Protein AF-0000000080019841 (afdb_homodimer)

Secondary structure (DSSP, 8-state):
--TT-GGGS-HHHHTT-EEEEE-TT-EEE-TTSB--EEEEEEES-EEEEEE-TT--EEEEEEE-TT-EE-GGGGG-SB-SSEEEESSSEEEEEEEHHHHHHHHHH-HHHHHHHHHHHHHHHHHHHHHHHHTT--SHHHHHHHHHHHHHHHHT-SEEEPSS-HHHHHHHTT--HHHHHHHHHHHHHTTSEEEETTEEEE------/--TT-GGGS-HHHHTT-EEEEE-TT-EEE-TTSB--EEEEEEES-EEEEEE-TT--EEEEEEE-TT-EE-GGGGG-SB-SSEEEESSSEEEEEEEHHHHHHHHHH-HHHHHHHHHHHHHHHHHHHHHHHHTT--SHHHHHHHHHHHHHHHHT-SEEE-SS-HHHHHHHTT--HHHHHHHHHHHHHTTSEEEETTEEEE------

Nearest PDB structures (foldseek):
  5e44-assembly1_A-2  TM=6.503E-01  e=3.666E-14  Aliivibrio fischeri
  8qto-assembly1_A-2  TM=6.402E-01  e=2.034E-14  Aliivibrio fischeri
  2xkp-assembly3_F  TM=6.371E-01  e=4.124E-14  Synechococcus elongatus PCC 7942 = FACHB-805
  3h3z-assembly1_A  TM=5.883E-01  e=2.167E-15  Ruegeria pomeroyi DSS-3
  2oz6-assembly1_A-2  TM=5.800E-01  e=2.870E-12  Pseudomonas aeruginosa

pLDDT: mean 83.07, std 13.01, range [23.05, 98.19]

Structure (mmCIF, N/CA/C/O backbone):
data_AF-0000000080019841-model_v1
#
loop_
_entity.id
_entity.type
_entity.pdbx_description
1 polymer 'Crp/Fnr family transcriptional regulator'
#
loop_
_atom_site.group_PDB
_atom_site.id
_atom_site.type_symbol
_atom_site.label_atom_id
_atom_site.label_alt_id
_atom_site.label_comp_id
_atom_site.label_asym_id
_atom_site.label_entity_id
_atom_site.label_seq_id
_atom_site.pdbx_PDB_ins_code
_atom_site.Cartn_x
_atom_site.Cartn_y
_atom_site.Cartn_z
_atom_site.occupancy
_atom_site.B_iso_or_equiv
_atom_site.auth_seq_id
_atom_site.auth_comp_id
_atom_site.auth_asym_id
_atom_site.auth_atom_id
_atom_site.pdbx_PDB_model_num
ATOM 1 N N . MET A 1 1 ? 10.117 -14.523 1.576 1 79.81 1 MET A N 1
ATOM 2 C CA . MET A 1 1 ? 10.883 -14.109 0.402 1 79.81 1 MET A CA 1
ATOM 3 C C . MET A 1 1 ? 11.461 -12.719 0.591 1 79.81 1 MET A C 1
ATOM 5 O O . MET A 1 1 ? 10.758 -11.797 1.014 1 79.81 1 MET A O 1
ATOM 9 N N . ASN A 1 2 ? 12.727 -12.586 0.403 1 78.88 2 ASN A N 1
ATOM 10 C CA . ASN A 1 2 ? 13.43 -11.312 0.508 1 78.88 2 ASN A CA 1
ATOM 11 C C . ASN A 1 2 ? 14.062 -10.914 -0.819 1 78.88 2 ASN A C 1
ATOM 13 O 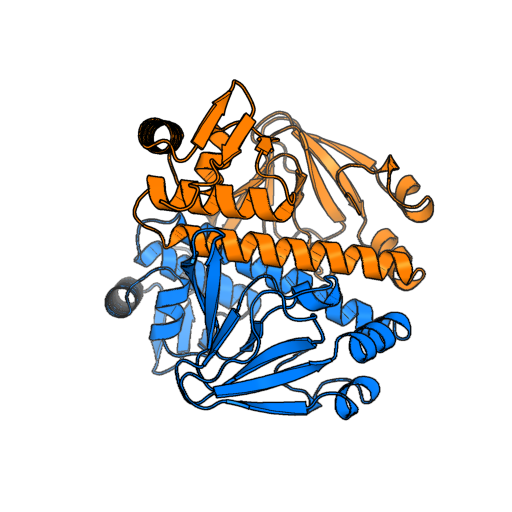O . ASN A 1 2 ? 15.07 -11.492 -1.229 1 78.88 2 ASN A O 1
ATOM 17 N N . LEU A 1 3 ? 13.508 -9.914 -1.416 1 83.44 3 LEU A N 1
ATOM 18 C CA . LEU A 1 3 ? 13.938 -9.523 -2.756 1 83.44 3 LEU A CA 1
ATOM 19 C C . LEU A 1 3 ? 15.258 -8.766 -2.705 1 83.44 3 LEU A C 1
ATOM 21 O O . LEU A 1 3 ? 15.906 -8.562 -3.738 1 83.44 3 LEU A O 1
ATOM 25 N N . GLN A 1 4 ? 15.586 -8.445 -1.5 1 81.25 4 GLN A N 1
ATOM 26 C CA . GLN A 1 4 ? 16.859 -7.754 -1.345 1 81.25 4 GLN A CA 1
ATOM 27 C C . GLN A 1 4 ? 18.016 -8.75 -1.256 1 81.25 4 GLN A C 1
ATOM 29 O O . GLN A 1 4 ? 19.188 -8.352 -1.298 1 81.25 4 GLN A O 1
ATOM 34 N N . SER A 1 5 ? 17.625 -10.016 -1.088 1 82.62 5 SER A N 1
ATOM 35 C CA . SER A 1 5 ? 18.641 -11.055 -0.974 1 82.62 5 SER A CA 1
ATOM 36 C C . SER A 1 5 ? 18.438 -12.133 -2.037 1 82.62 5 SER A C 1
ATOM 38 O O . SER A 1 5 ? 17.938 -13.219 -1.745 1 82.62 5 SER A O 1
ATOM 40 N N . PRO A 1 6 ? 19.062 -11.852 -3.227 1 81.38 6 PRO A N 1
ATOM 41 C CA . PRO A 1 6 ? 18.875 -12.797 -4.332 1 81.38 6 PRO A CA 1
ATOM 42 C C . PRO A 1 6 ? 19.297 -14.211 -3.971 1 81.38 6 PRO A C 1
ATOM 44 O O . PRO A 1 6 ? 18.75 -15.18 -4.5 1 81.38 6 PRO A O 1
ATOM 47 N N . GLU A 1 7 ? 20.266 -14.297 -3.102 1 79.94 7 GLU A N 1
ATOM 48 C CA . GLU A 1 7 ? 20.781 -15.609 -2.707 1 79.94 7 GLU A CA 1
ATOM 49 C C . GLU A 1 7 ? 19.703 -16.422 -1.99 1 79.94 7 GLU A C 1
ATOM 51 O O . GLU A 1 7 ? 19.766 -17.656 -1.958 1 79.94 7 GLU A O 1
ATOM 56 N N . SER A 1 8 ? 18.781 -15.75 -1.451 1 79.44 8 SER A N 1
ATOM 57 C CA . SER A 1 8 ? 17.719 -16.406 -0.702 1 79.44 8 SER A CA 1
ATOM 58 C C . SER A 1 8 ? 16.594 -16.891 -1.626 1 79.44 8 SER A C 1
ATOM 60 O O . SER A 1 8 ? 15.727 -17.656 -1.213 1 79.44 8 SER A O 1
ATOM 62 N N . LEU A 1 9 ? 16.672 -16.453 -2.881 1 82.69 9 LEU A N 1
ATOM 63 C CA . LEU A 1 9 ? 15.617 -16.781 -3.836 1 82.69 9 LEU A CA 1
ATOM 64 C C . LEU A 1 9 ? 15.828 -18.172 -4.414 1 82.69 9 LEU A C 1
ATOM 66 O O . LEU A 1 9 ? 16.938 -18.719 -4.344 1 82.69 9 LEU A O 1
ATOM 70 N N . PRO A 1 10 ? 14.797 -18.766 -4.793 1 82.81 10 PRO A N 1
ATOM 71 C CA . PRO A 1 10 ? 14.969 -20.078 -5.41 1 82.81 10 PRO A CA 1
ATOM 72 C C . PRO A 1 10 ? 15.898 -20.047 -6.621 1 82.81 10 PRO A C 1
ATOM 74 O O . PRO A 1 10 ? 16.031 -19.016 -7.281 1 82.81 10 PRO A O 1
ATOM 77 N N . PRO A 1 11 ? 16.516 -21.203 -6.848 1 81.12 11 PRO A N 1
ATOM 78 C CA . PRO A 1 11 ? 17.484 -21.312 -7.934 1 81.12 11 PRO A CA 1
ATOM 79 C C . PRO A 1 11 ? 16.938 -20.828 -9.273 1 81.12 11 PRO A C 1
ATOM 81 O O . PRO A 1 11 ? 17.656 -20.234 -10.07 1 81.12 11 PRO A O 1
ATOM 84 N N . GLU A 1 12 ? 15.688 -21.016 -9.508 1 80.12 12 GLU A N 1
ATOM 85 C CA . GLU A 1 12 ? 15.062 -20.672 -10.773 1 80.12 12 GLU A CA 1
ATOM 86 C C . GLU A 1 12 ? 15.086 -19.156 -11 1 80.12 12 GLU A C 1
ATOM 88 O O . GLU A 1 12 ? 15.078 -18.688 -12.141 1 80.12 12 GLU A O 1
ATOM 93 N N . LEU A 1 13 ? 15.195 -18.422 -9.922 1 84.69 13 LEU A N 1
ATOM 94 C CA . LEU A 1 13 ? 15.164 -16.953 -10.039 1 84.69 13 LEU A CA 1
ATOM 95 C C . LEU A 1 13 ? 16.562 -16.375 -9.922 1 84.69 13 LEU A C 1
ATOM 97 O O . LEU A 1 13 ? 16.844 -15.305 -10.453 1 84.69 13 LEU A O 1
ATOM 101 N N . ARG A 1 14 ? 17.391 -17.078 -9.273 1 85.88 14 ARG A N 1
ATOM 102 C CA . ARG A 1 14 ? 18.734 -16.562 -8.992 1 85.88 14 ARG A CA 1
ATOM 103 C C . ARG A 1 14 ? 19.5 -16.297 -10.281 1 85.88 14 ARG A C 1
ATOM 105 O O . ARG A 1 14 ? 20.234 -15.32 -10.375 1 85.88 14 ARG A O 1
ATOM 112 N N . HIS A 1 15 ? 19.266 -17.094 -11.273 1 84.69 15 HIS A N 1
ATOM 113 C CA . HIS A 1 15 ? 20.047 -17.016 -12.492 1 84.69 15 HIS A CA 1
ATOM 114 C C . HIS A 1 15 ? 19.562 -15.875 -13.391 1 84.69 15 HIS A C 1
ATOM 116 O O . HIS A 1 15 ? 20.266 -15.453 -14.305 1 84.69 15 HIS A O 1
ATOM 122 N N . VAL A 1 16 ? 18.422 -15.375 -13.102 1 88.06 16 VAL A N 1
ATOM 123 C CA . VAL A 1 16 ? 17.844 -14.391 -14.008 1 88.06 16 VAL A CA 1
ATOM 124 C C . VAL A 1 16 ? 17.984 -12.992 -13.414 1 88.06 16 VAL A C 1
ATOM 126 O O . VAL A 1 16 ? 17.766 -11.992 -14.109 1 88.06 16 VAL A O 1
ATOM 129 N N . ILE A 1 17 ? 18.391 -12.945 -12.234 1 91 17 ILE A N 1
ATOM 130 C CA . ILE A 1 17 ? 18.469 -11.672 -11.523 1 91 17 ILE A CA 1
ATOM 131 C C . ILE A 1 17 ? 19.859 -11.055 -11.742 1 91 17 ILE A C 1
ATOM 133 O O . ILE A 1 17 ? 20.875 -11.75 -11.648 1 91 17 ILE A O 1
ATOM 137 N N . ILE A 1 18 ? 19.938 -9.836 -12.086 1 91.56 18 ILE A N 1
ATOM 138 C CA . ILE A 1 18 ? 21.203 -9.141 -12.297 1 91.56 18 ILE A CA 1
ATOM 139 C C . ILE A 1 18 ? 21.219 -7.832 -11.516 1 91.56 18 ILE A C 1
ATOM 141 O O . ILE A 1 18 ? 20.188 -7.402 -11 1 91.56 18 ILE A O 1
ATOM 145 N N . HIS A 1 19 ? 22.375 -7.277 -11.398 1 95.25 19 HIS A N 1
ATOM 146 C CA . HIS A 1 19 ? 22.562 -5.996 -10.727 1 95.25 19 HIS A CA 1
ATOM 147 C C . HIS A 1 19 ? 22.938 -4.902 -11.719 1 95.25 19 HIS A C 1
ATOM 149 O O . HIS A 1 19 ? 23.547 -5.18 -12.758 1 95.25 19 HIS A O 1
ATOM 155 N N . ARG A 1 20 ? 22.562 -3.756 -11.367 1 97.06 20 ARG A N 1
ATOM 156 C CA . ARG A 1 20 ? 22.906 -2.602 -12.188 1 97.06 20 ARG A CA 1
ATOM 157 C C . ARG A 1 20 ? 23.359 -1.427 -11.328 1 97.06 20 ARG A C 1
ATOM 159 O O . ARG A 1 20 ? 22.703 -1.093 -10.336 1 97.06 20 ARG A O 1
ATOM 166 N N . GLU A 1 21 ? 24.422 -0.902 -11.68 1 98.19 21 GLU A N 1
ATOM 167 C CA . GLU A 1 21 ? 24.891 0.323 -11.047 1 98.19 21 GLU A CA 1
ATOM 168 C C . GLU A 1 21 ? 24.453 1.558 -11.828 1 98.19 21 GLU A C 1
ATOM 170 O O . GLU A 1 21 ? 24.375 1.528 -13.055 1 98.19 21 GLU A O 1
ATOM 175 N N . LEU A 1 22 ? 24.188 2.547 -11.047 1 98.19 22 LEU A N 1
ATOM 176 C CA . LEU A 1 22 ? 23.781 3.816 -11.641 1 98.19 22 LEU A CA 1
ATOM 177 C C . LEU A 1 22 ? 24.625 4.961 -11.102 1 98.19 22 LEU A C 1
ATOM 179 O O . LEU A 1 22 ? 24.875 5.051 -9.898 1 98.19 22 LEU A O 1
ATOM 183 N N . GLU A 1 23 ? 25.078 5.781 -12.023 1 98.06 23 GLU A N 1
ATOM 184 C CA . GLU A 1 23 ? 25.719 7.031 -11.625 1 98.06 23 GLU A CA 1
ATOM 185 C C . GLU A 1 23 ? 24.688 8.078 -11.227 1 98.06 23 GLU A C 1
ATOM 187 O O . GLU A 1 23 ? 23.516 7.984 -11.609 1 98.06 23 GLU A O 1
ATOM 192 N N . PRO A 1 24 ? 25.203 8.992 -10.438 1 96.62 24 PRO A N 1
ATOM 193 C CA . PRO A 1 24 ? 24.281 10.094 -10.156 1 96.62 24 PRO A CA 1
ATOM 194 C C . PRO A 1 24 ? 23.688 10.711 -11.414 1 96.62 24 PRO A C 1
ATOM 196 O O . PRO A 1 24 ? 24.406 10.922 -12.398 1 96.62 24 PRO A O 1
ATOM 199 N N . LYS A 1 25 ? 22.391 10.844 -11.398 1 95.88 25 LYS A N 1
ATOM 200 C CA . LYS A 1 25 ? 21.625 11.5 -12.453 1 95.88 25 LYS A CA 1
ATOM 201 C C . LYS A 1 25 ? 21.375 10.555 -13.625 1 95.88 25 LYS A C 1
ATOM 203 O O . LYS A 1 25 ? 20.766 10.938 -14.625 1 95.88 25 LYS A O 1
ATOM 208 N N . GLU A 1 26 ? 21.859 9.344 -13.492 1 97.62 26 GLU A N 1
ATOM 209 C CA . GLU A 1 26 ? 21.562 8.352 -14.523 1 97.62 26 GLU A CA 1
ATOM 210 C C . GLU A 1 26 ? 20.141 7.809 -14.391 1 97.62 26 GLU A C 1
ATOM 212 O O . GLU A 1 26 ? 19.688 7.535 -13.273 1 97.62 26 GLU A O 1
ATOM 217 N N . SER A 1 27 ? 19.469 7.664 -15.516 1 97.25 27 SER A N 1
ATOM 218 C CA . SER A 1 27 ? 18.109 7.133 -15.516 1 97.25 27 SER A CA 1
ATOM 219 C C . SER A 1 27 ? 18.109 5.605 -15.5 1 97.25 27 SER A C 1
ATOM 221 O O . SER A 1 27 ? 18.875 4.973 -16.234 1 97.25 27 SER A O 1
ATOM 223 N N . LEU A 1 28 ? 17.344 5.082 -14.648 1 97.69 28 LEU A N 1
ATOM 224 C CA . LEU A 1 28 ? 17.109 3.6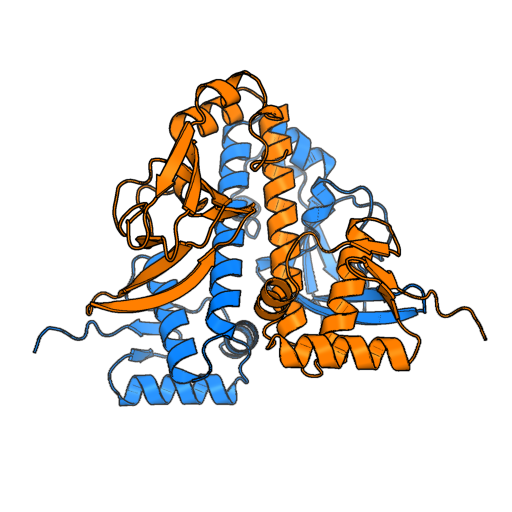41 -14.664 1 97.69 28 LEU A CA 1
ATOM 225 C C . LEU A 1 28 ? 16.203 3.252 -15.828 1 97.69 28 LEU A C 1
ATOM 227 O O . LEU A 1 28 ? 16.484 2.289 -16.547 1 97.69 28 LEU A O 1
ATOM 231 N N . PHE A 1 29 ? 15.172 4.027 -16.016 1 97.19 29 PHE A N 1
ATOM 232 C CA . PHE A 1 29 ? 14.273 3.969 -17.156 1 97.19 29 PHE A CA 1
ATOM 233 C C . PHE A 1 29 ? 13.492 5.273 -17.297 1 97.19 29 PHE A C 1
ATOM 235 O O . PHE A 1 29 ? 13.508 6.113 -16.391 1 97.19 29 PHE A O 1
ATOM 242 N N . GLN A 1 30 ? 12.875 5.402 -18.469 1 95.38 30 GLN A N 1
ATOM 243 C CA . GLN A 1 30 ? 12.078 6.598 -18.734 1 95.38 30 GLN A CA 1
ATOM 244 C C . GLN A 1 30 ? 10.586 6.285 -18.703 1 95.38 30 GLN A C 1
ATOM 246 O O . GLN A 1 30 ? 10.18 5.145 -18.938 1 95.38 30 GLN A O 1
ATOM 251 N N . GLN A 1 31 ? 9.852 7.254 -18.344 1 91.06 31 GLN A N 1
ATOM 252 C CA . GLN A 1 31 ? 8.406 7.125 -18.438 1 91.06 31 GLN A CA 1
ATOM 253 C C . GLN A 1 31 ? 7.984 6.715 -19.859 1 91.06 31 GLN A C 1
ATOM 255 O O . GLN A 1 31 ? 8.492 7.254 -20.844 1 91.06 31 GLN A O 1
ATOM 260 N N . GLY A 1 32 ? 7.094 5.676 -19.891 1 92.38 32 GLY A N 1
ATOM 261 C CA . GLY A 1 32 ? 6.605 5.238 -21.203 1 92.38 32 GLY A CA 1
ATOM 262 C C . GLY A 1 32 ? 7.438 4.129 -21.797 1 92.38 32 GLY A C 1
ATOM 263 O O . GLY A 1 32 ? 7.004 3.463 -22.75 1 92.38 32 GLY A O 1
ATOM 264 N N . ASP A 1 33 ? 8.672 3.936 -21.312 1 95.81 33 ASP A N 1
ATOM 265 C CA . ASP A 1 33 ? 9.469 2.797 -21.766 1 95.81 33 ASP A CA 1
ATOM 266 C C . ASP A 1 33 ? 8.703 1.487 -21.594 1 95.81 33 ASP A C 1
ATOM 268 O O . ASP A 1 33 ? 7.805 1.397 -20.75 1 95.81 33 ASP A O 1
ATOM 272 N N . GLU A 1 34 ? 9.062 0.494 -22.422 1 96.81 34 GLU A N 1
ATOM 273 C CA . GLU A 1 34 ? 8.523 -0.845 -22.203 1 96.81 34 GLU A CA 1
ATOM 274 C C . GLU A 1 34 ? 8.914 -1.377 -20.828 1 96.81 34 GLU A C 1
ATOM 276 O O . GLU A 1 34 ? 10.078 -1.31 -20.438 1 96.81 34 GLU A O 1
ATOM 281 N N . ALA A 1 35 ? 7.898 -1.826 -20.094 1 96.06 35 ALA A N 1
ATOM 282 C CA . ALA A 1 35 ? 8.164 -2.371 -18.766 1 96.06 35 ALA A CA 1
ATOM 283 C C . ALA A 1 35 ? 8.773 -3.766 -18.859 1 96.06 35 ALA A C 1
ATOM 285 O O . ALA A 1 35 ? 8.062 -4.746 -19.094 1 96.06 35 ALA A O 1
ATOM 286 N N . LYS A 1 36 ? 10.047 -3.902 -18.578 1 96.12 36 LYS A N 1
ATOM 287 C CA . LYS A 1 36 ? 10.75 -5.168 -18.781 1 96.12 36 LYS A CA 1
ATOM 288 C C . LYS A 1 36 ? 11.156 -5.789 -17.453 1 96.12 36 LYS A C 1
ATOM 290 O O . LYS A 1 36 ? 11.523 -6.965 -17.391 1 96.12 36 LYS A O 1
ATOM 295 N N . ALA A 1 37 ? 11.102 -4.938 -16.422 1 96.81 37 ALA A N 1
ATOM 296 C CA . ALA A 1 37 ? 11.539 -5.422 -15.125 1 96.81 37 ALA A CA 1
ATOM 297 C C . ALA A 1 37 ? 11.008 -4.531 -14 1 96.81 37 ALA A C 1
ATOM 299 O O . ALA A 1 37 ? 10.602 -3.395 -14.242 1 96.81 37 ALA A O 1
ATOM 300 N N . PHE A 1 38 ? 10.898 -5.094 -12.852 1 96.19 38 PHE A N 1
ATOM 301 C CA . PHE A 1 38 ? 10.859 -4.262 -11.648 1 96.19 38 PHE A CA 1
ATOM 302 C C . PHE A 1 38 ? 12.188 -4.34 -10.898 1 96.19 38 PHE A C 1
ATOM 304 O O . PHE A 1 38 ? 13.062 -5.137 -11.25 1 96.19 38 PHE A O 1
ATOM 311 N N . TYR A 1 39 ? 12.344 -3.447 -9.906 1 96.81 39 TYR A N 1
ATOM 312 C CA . TYR A 1 39 ? 13.672 -3.273 -9.32 1 96.81 39 TYR A CA 1
ATOM 313 C C . TYR A 1 39 ? 13.586 -3.199 -7.801 1 96.81 39 TYR A C 1
ATOM 315 O O . TYR A 1 39 ? 12.539 -2.852 -7.246 1 96.81 39 TYR A O 1
ATOM 323 N N . VAL A 1 40 ? 14.695 -3.533 -7.211 1 95.19 40 VAL A N 1
ATOM 324 C CA . VAL A 1 40 ? 14.867 -3.336 -5.773 1 95.19 40 VAL A CA 1
ATOM 325 C C . VAL A 1 40 ? 16.141 -2.539 -5.512 1 95.19 40 VAL A C 1
ATOM 327 O O . VAL A 1 40 ? 17.203 -2.855 -6.059 1 95.19 40 VAL A O 1
ATOM 330 N N . VAL A 1 41 ? 16 -1.544 -4.699 1 95 41 VAL A N 1
ATOM 331 C CA . VAL A 1 41 ? 17.156 -0.709 -4.398 1 95 41 VAL A CA 1
ATOM 332 C C . VAL A 1 41 ? 18.094 -1.439 -3.428 1 95 41 VAL A C 1
ATOM 334 O O . VAL A 1 41 ? 17.672 -1.837 -2.34 1 95 41 VAL A O 1
ATOM 337 N N . GLU A 1 42 ? 19.219 -1.662 -3.854 1 93.31 42 GLU A N 1
ATOM 338 C CA . GLU A 1 42 ? 20.219 -2.258 -2.971 1 93.31 42 GLU A CA 1
ATOM 339 C C . GLU A 1 42 ? 20.953 -1.188 -2.172 1 93.31 42 GLU A C 1
ATOM 341 O O . GLU A 1 42 ? 21.188 -1.353 -0.973 1 93.31 42 GLU A O 1
ATOM 346 N N . THR A 1 43 ? 21.406 -0.19 -2.9 1 92.56 43 THR A N 1
ATOM 347 C CA . THR A 1 43 ? 22.047 0.966 -2.285 1 92.56 43 THR A CA 1
ATOM 348 C C . THR A 1 43 ? 21.688 2.246 -3.037 1 92.56 43 THR A C 1
ATOM 350 O O . THR A 1 43 ? 21.359 2.205 -4.223 1 92.56 43 THR A O 1
ATOM 353 N N . GLY A 1 44 ? 21.734 3.338 -2.219 1 92.12 44 GLY A N 1
ATOM 354 C CA . GLY A 1 44 ? 21.562 4.637 -2.846 1 92.12 44 GLY A CA 1
ATOM 355 C C . GLY A 1 44 ? 20.141 5.176 -2.711 1 92.12 44 GLY A C 1
ATOM 356 O O . GLY A 1 44 ? 19.438 4.852 -1.749 1 92.12 44 GLY A O 1
ATOM 357 N N . ARG A 1 45 ? 19.891 6.141 -3.668 1 90.94 45 ARG A N 1
ATOM 358 C CA . ARG A 1 45 ? 18.609 6.844 -3.672 1 90.94 45 ARG A CA 1
ATOM 359 C C . ARG A 1 45 ? 18.141 7.141 -5.094 1 90.94 45 ARG A C 1
ATOM 361 O O . ARG A 1 45 ? 18.906 7.684 -5.898 1 90.94 45 ARG A O 1
ATOM 368 N N . LEU A 1 46 ? 16.953 6.703 -5.305 1 93.5 46 LEU A N 1
ATOM 369 C CA . LEU A 1 46 ? 16.406 6.93 -6.637 1 93.5 46 LEU A CA 1
ATOM 370 C C . LEU A 1 46 ? 15.141 7.777 -6.566 1 93.5 46 LEU A C 1
ATOM 372 O O . LEU A 1 46 ? 14.273 7.551 -5.711 1 93.5 46 LEU A O 1
ATOM 376 N N . LYS A 1 47 ? 15.102 8.719 -7.41 1 89.19 47 LYS A N 1
ATOM 377 C CA . LYS A 1 47 ? 13.93 9.586 -7.473 1 89.19 47 LYS A CA 1
ATOM 378 C C . LYS A 1 47 ? 12.977 9.148 -8.578 1 89.19 47 LYS A C 1
ATOM 380 O O . LYS A 1 47 ? 13.414 8.773 -9.672 1 89.19 47 LYS A O 1
ATOM 385 N N . LEU A 1 48 ? 11.734 9.125 -8.227 1 88.12 48 LEU A N 1
ATOM 386 C CA . LEU A 1 48 ? 10.688 8.867 -9.203 1 88.12 48 LEU A CA 1
ATOM 387 C C . LEU A 1 48 ? 10.078 10.164 -9.711 1 88.12 48 LEU A C 1
ATOM 389 O O . LEU A 1 48 ? 9.711 11.031 -8.914 1 88.12 48 LEU A O 1
ATOM 393 N N . VAL A 1 49 ? 10.055 10.297 -11.055 1 83.75 49 VAL A N 1
ATOM 394 C CA . VAL A 1 49 ? 9.586 11.539 -11.656 1 83.75 49 VAL A CA 1
ATOM 395 C C . VAL A 1 49 ? 8.477 11.242 -12.664 1 83.75 49 VAL A C 1
ATOM 397 O O . VAL A 1 49 ? 8.648 10.406 -13.562 1 83.75 49 VAL A O 1
ATOM 400 N N . ARG A 1 50 ? 7.441 11.852 -12.414 1 78.38 50 ARG A N 1
ATOM 401 C CA . ARG A 1 50 ? 6.363 11.75 -13.391 1 78.38 50 ARG A CA 1
ATOM 402 C C . ARG A 1 50 ? 6.227 13.039 -14.188 1 78.38 50 ARG A C 1
ATOM 404 O O . ARG A 1 50 ? 6.219 14.133 -13.625 1 78.38 50 ARG A O 1
ATOM 411 N N . TYR A 1 51 ? 6.156 12.844 -15.461 1 75.44 51 TYR A N 1
ATOM 412 C CA . TYR A 1 51 ? 5.98 13.984 -16.344 1 75.44 51 TYR A CA 1
ATOM 413 C C . TYR A 1 51 ? 4.543 14.086 -16.828 1 75.44 51 TYR A C 1
ATOM 415 O O . TYR A 1 51 ? 3.973 13.109 -17.312 1 75.44 51 TYR A O 1
ATOM 423 N N . THR A 1 52 ? 3.965 15.258 -16.578 1 67.31 52 THR A N 1
ATOM 424 C CA . THR A 1 52 ? 2.609 15.492 -17.062 1 67.31 52 THR A CA 1
ATOM 425 C C . THR A 1 52 ? 2.625 15.844 -18.547 1 67.31 52 THR A C 1
ATOM 427 O O . THR A 1 52 ? 3.693 16.031 -19.141 1 67.31 52 THR A O 1
ATOM 430 N N . SER A 1 53 ? 1.409 15.766 -19.094 1 64.12 53 SER A N 1
ATOM 431 C CA . SER A 1 53 ? 1.282 16.047 -20.516 1 64.12 53 SER A CA 1
ATOM 432 C C . SER A 1 53 ? 1.8 17.453 -20.844 1 64.12 53 SER A C 1
ATOM 434 O O . SER A 1 53 ? 2.27 17.703 -21.953 1 64.12 53 SER A O 1
ATOM 436 N N . ASP A 1 54 ? 1.731 18.281 -19.953 1 60.94 54 ASP A N 1
ATOM 437 C CA . ASP A 1 54 ? 2.195 19.641 -20.172 1 60.94 54 ASP A CA 1
ATOM 438 C C . ASP A 1 54 ? 3.672 19.781 -19.812 1 60.94 54 ASP A C 1
ATOM 440 O O . ASP A 1 54 ? 4.203 20.906 -19.781 1 60.94 54 ASP A O 1
ATOM 444 N N . GLY A 1 55 ? 4.227 18.719 -19.516 1 62.5 55 GLY A N 1
ATOM 445 C CA . GLY A 1 55 ? 5.664 18.703 -19.297 1 62.5 55 GLY A CA 1
ATOM 446 C C . GLY A 1 55 ? 6.051 19.016 -17.859 1 62.5 55 GLY A C 1
ATOM 447 O O . GLY A 1 55 ? 7.23 19.188 -17.547 1 62.5 55 GLY A O 1
ATOM 448 N N . LYS A 1 56 ? 5.133 19.188 -17.062 1 68.06 56 LYS A N 1
ATOM 449 C CA . LYS A 1 56 ? 5.449 19.453 -15.664 1 68.06 56 LYS A CA 1
ATOM 450 C C . LYS A 1 56 ? 5.891 18.188 -14.938 1 68.06 56 LYS A C 1
ATOM 452 O O . LYS A 1 56 ? 5.348 17.109 -15.18 1 68.06 56 LYS A O 1
ATOM 457 N N . GLU A 1 57 ? 6.941 18.406 -14.133 1 70.62 57 GLU A N 1
ATOM 458 C CA . GLU A 1 57 ? 7.484 17.297 -13.344 1 70.62 57 GLU A CA 1
ATOM 459 C C . GLU A 1 57 ? 6.793 17.203 -11.984 1 70.62 57 GLU A C 1
ATOM 461 O O . GLU A 1 57 ? 6.605 18.219 -11.305 1 70.62 57 GLU A O 1
ATOM 466 N N . VAL A 1 58 ? 6.219 16.109 -11.836 1 64.62 58 VAL A N 1
ATOM 467 C CA . VAL A 1 58 ? 5.695 15.812 -10.508 1 64.62 58 VAL A CA 1
ATOM 468 C C . VAL A 1 58 ? 6.582 14.781 -9.82 1 64.62 58 VAL A C 1
ATOM 470 O O . VAL A 1 58 ? 6.77 13.672 -10.336 1 64.62 58 VAL A O 1
ATOM 473 N N . THR A 1 59 ? 7.391 15.219 -8.922 1 62 59 THR A N 1
ATOM 474 C CA . THR A 1 59 ? 8.328 14.32 -8.258 1 62 59 THR A CA 1
ATOM 475 C C . THR A 1 59 ? 7.641 13.547 -7.141 1 62 59 THR A C 1
ATOM 477 O O . THR A 1 59 ? 6.816 14.102 -6.41 1 62 59 THR A O 1
ATOM 480 N N . PHE A 1 60 ? 7.879 12.242 -7.301 1 65.75 60 PHE A N 1
ATOM 481 C CA . PHE A 1 60 ? 7.383 11.336 -6.277 1 65.75 60 PHE A CA 1
ATOM 482 C C . PHE A 1 60 ? 8.453 11.062 -5.23 1 65.75 60 PHE A C 1
ATOM 484 O O . PHE A 1 60 ? 9.578 11.555 -5.34 1 65.75 60 PHE A O 1
ATOM 491 N N . PRO A 1 61 ? 8.141 10.117 -4.254 1 64 61 PRO A N 1
ATOM 492 C CA . PRO A 1 61 ? 9.086 9.805 -3.178 1 64 61 PRO A CA 1
ATOM 493 C C . PRO A 1 61 ? 10.344 9.109 -3.682 1 64 61 PRO A C 1
ATOM 495 O O . PRO A 1 61 ? 10.352 8.547 -4.781 1 64 61 PRO A O 1
ATOM 498 N N . ILE A 1 62 ? 11.383 9.359 -2.945 1 74.69 62 ILE A N 1
ATOM 499 C CA . ILE A 1 62 ? 12.695 8.742 -3.104 1 74.69 62 ILE A CA 1
ATOM 500 C C . ILE A 1 62 ? 12.641 7.285 -2.656 1 74.69 62 ILE A C 1
ATOM 502 O O . ILE A 1 62 ? 12.086 6.973 -1.604 1 74.69 62 ILE A O 1
ATOM 506 N N . ALA A 1 63 ? 12.992 6.469 -3.559 1 87.25 63 ALA A N 1
ATOM 507 C CA . ALA A 1 63 ? 13.164 5.062 -3.207 1 87.25 63 ALA A CA 1
ATOM 508 C C . ALA A 1 63 ? 14.539 4.812 -2.592 1 87.25 63 ALA A C 1
ATOM 510 O O . ALA A 1 63 ? 15.555 5.25 -3.135 1 87.25 63 ALA A O 1
ATOM 511 N N . ARG A 1 64 ? 14.461 4.141 -1.506 1 85.62 64 ARG A N 1
ATOM 512 C CA . ARG A 1 64 ? 15.68 3.852 -0.761 1 85.62 64 ARG A CA 1
ATOM 513 C C . ARG A 1 64 ? 15.93 2.35 -0.677 1 85.62 64 ARG A C 1
ATOM 515 O O . ARG A 1 64 ? 15.195 1.56 -1.274 1 85.62 64 ARG A O 1
ATOM 522 N N . ARG A 1 65 ? 16.969 2.025 -0.007 1 85.25 65 ARG A N 1
ATOM 523 C CA . ARG A 1 65 ? 17.375 0.631 0.134 1 85.25 65 ARG A CA 1
ATOM 524 C C . ARG A 1 65 ? 16.203 -0.25 0.529 1 85.25 65 ARG A C 1
ATOM 526 O O . ARG A 1 65 ? 15.469 0.069 1.467 1 85.25 65 ARG A O 1
ATOM 533 N N . GLY A 1 66 ? 16.031 -1.316 -0.253 1 84.94 66 GLY A N 1
ATOM 534 C CA . GLY A 1 66 ? 15.023 -2.309 0.083 1 84.94 66 GLY A CA 1
ATOM 535 C C . GLY A 1 66 ? 13.68 -2.041 -0.567 1 84.94 66 GLY A C 1
ATOM 536 O O . GLY A 1 66 ? 12.828 -2.93 -0.64 1 84.94 66 GLY A O 1
ATOM 537 N N . GLU A 1 67 ? 13.523 -0.866 -1.026 1 86.62 67 GLU A N 1
ATOM 538 C CA . GLU A 1 67 ? 12.25 -0.508 -1.638 1 86.62 67 GLU A CA 1
ATOM 539 C C . GLU A 1 67 ? 12.164 -1.014 -3.074 1 86.62 67 GLU A C 1
ATOM 541 O O . GLU A 1 67 ? 13.172 -1.038 -3.791 1 86.62 67 GLU A O 1
ATOM 546 N N . MET A 1 68 ? 10.977 -1.431 -3.4 1 91.38 68 MET A N 1
ATOM 547 C CA . MET A 1 68 ? 10.711 -1.875 -4.766 1 91.38 68 MET A CA 1
ATOM 548 C C . MET A 1 68 ? 10.336 -0.698 -5.66 1 91.38 68 MET A C 1
ATOM 550 O O . MET A 1 68 ? 9.602 0.2 -5.234 1 91.38 68 MET A O 1
ATOM 554 N N . ILE A 1 69 ? 10.867 -0.759 -6.863 1 92.62 69 ILE A N 1
ATOM 555 C CA . ILE A 1 69 ? 10.562 0.248 -7.875 1 92.62 69 ILE A CA 1
ATOM 556 C C . ILE A 1 69 ? 9.859 -0.407 -9.062 1 92.62 69 ILE A C 1
ATOM 558 O O . ILE A 1 69 ? 10.32 -1.429 -9.578 1 92.62 69 ILE A O 1
ATOM 562 N N . ALA A 1 70 ? 8.727 0.119 -9.453 1 91.94 70 ALA A N 1
ATOM 563 C CA . ALA A 1 70 ? 7.988 -0.253 -10.656 1 91.94 70 ALA A CA 1
ATOM 564 C C . ALA A 1 70 ? 7.512 -1.701 -10.586 1 91.94 70 ALA A C 1
ATOM 566 O O . ALA A 1 70 ? 7.66 -2.461 -11.539 1 91.94 70 ALA A O 1
ATOM 567 N N . GLU A 1 71 ? 7.094 -2.111 -9.477 1 90.94 71 GLU A N 1
ATOM 568 C CA . GLU A 1 71 ? 6.527 -3.451 -9.367 1 90.94 71 GLU A CA 1
ATOM 569 C C . GLU A 1 71 ? 5.309 -3.607 -10.273 1 90.94 71 GLU A C 1
ATOM 571 O O . GLU A 1 71 ? 4.988 -4.719 -10.711 1 90.94 71 GLU A O 1
ATOM 576 N N . ILE A 1 72 ? 4.707 -2.502 -10.609 1 88.75 72 ILE A N 1
ATOM 577 C CA . ILE A 1 72 ? 3.561 -2.494 -11.508 1 88.75 72 ILE A CA 1
ATOM 578 C C . ILE A 1 72 ? 3.977 -3.02 -12.883 1 88.75 72 ILE A C 1
ATOM 580 O O . ILE A 1 72 ? 3.131 -3.439 -13.672 1 88.75 72 ILE A O 1
ATOM 584 N N . ALA A 1 73 ? 5.227 -2.963 -13.172 1 90.44 73 ALA A N 1
ATOM 585 C CA . ALA A 1 73 ? 5.77 -3.422 -14.453 1 90.44 73 ALA A CA 1
ATOM 586 C C . ALA A 1 73 ? 5.426 -4.891 -14.695 1 90.44 73 ALA A C 1
ATOM 588 O O . ALA A 1 73 ? 5.348 -5.332 -15.844 1 90.44 73 ALA A O 1
ATOM 589 N N . LEU A 1 74 ? 5.254 -5.688 -13.672 1 91.88 74 LEU A N 1
ATOM 590 C CA . LEU A 1 74 ? 4.906 -7.094 -13.82 1 91.88 74 LEU A CA 1
ATOM 591 C C . LEU A 1 74 ? 3.617 -7.258 -14.617 1 91.88 74 LEU A C 1
ATOM 593 O O . LEU A 1 74 ? 3.426 -8.266 -15.297 1 91.88 74 LEU A O 1
ATOM 597 N N . PHE A 1 75 ? 2.809 -6.254 -14.547 1 90.81 75 PHE A N 1
ATOM 598 C CA . PHE A 1 75 ? 1.495 -6.434 -15.148 1 90.81 75 PHE A CA 1
ATOM 599 C C . PHE A 1 75 ? 1.122 -5.227 -16 1 90.81 75 PHE A C 1
ATOM 601 O O . PHE A 1 75 ? -0.059 -4.977 -16.25 1 90.81 75 PHE A O 1
ATOM 608 N N . SER A 1 76 ? 2.039 -4.453 -16.297 1 89.69 76 SER A N 1
ATOM 609 C CA . SER A 1 76 ? 1.867 -3.311 -17.188 1 89.69 76 SER A CA 1
ATOM 610 C C . SER A 1 76 ? 2.805 -3.398 -18.391 1 89.69 76 SER A C 1
ATOM 612 O O . SER A 1 76 ? 3.854 -4.043 -18.312 1 89.69 76 SER A O 1
ATOM 614 N N . ASP A 1 77 ? 2.426 -2.74 -19.406 1 92.31 77 ASP A N 1
ATOM 615 C CA . ASP A 1 77 ? 3.229 -2.785 -20.625 1 92.31 77 ASP A CA 1
ATOM 616 C C . ASP A 1 77 ? 4.344 -1.743 -20.594 1 92.3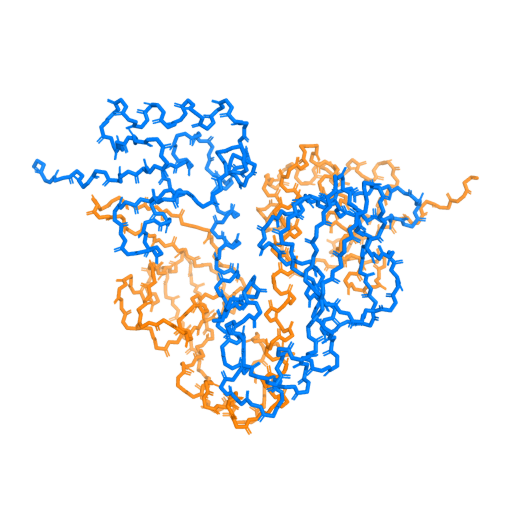1 77 ASP A C 1
ATOM 618 O O . ASP A 1 77 ? 5.406 -1.938 -21.188 1 92.31 77 ASP A O 1
ATOM 622 N N . THR A 1 78 ? 4.043 -0.588 -19.906 1 94.06 78 THR A N 1
ATOM 623 C CA . THR A 1 78 ? 5.012 0.5 -19.875 1 94.06 78 THR A CA 1
ATOM 624 C C . THR A 1 78 ? 5.223 1.003 -18.453 1 94.06 78 THR A C 1
ATOM 626 O O . THR A 1 78 ? 4.414 0.723 -17.562 1 94.06 78 THR A O 1
ATOM 629 N N . TYR A 1 79 ? 6.344 1.707 -18.266 1 93 79 TYR A N 1
ATOM 630 C CA . TYR A 1 79 ? 6.594 2.344 -16.969 1 93 79 TYR A CA 1
ATOM 631 C C . TYR A 1 79 ? 5.781 3.625 -16.828 1 93 79 TYR A C 1
ATOM 633 O O . TYR A 1 79 ? 5.77 4.465 -17.734 1 93 79 TYR A O 1
ATOM 641 N N . PRO A 1 80 ? 5.16 3.832 -15.703 1 84.06 80 PRO A N 1
ATOM 642 C CA . PRO A 1 80 ? 4.289 5 -15.547 1 84.06 80 PRO A CA 1
ATOM 643 C C . PRO A 1 80 ? 5.062 6.266 -15.172 1 84.06 80 PRO A C 1
ATOM 645 O O . PRO A 1 80 ? 4.496 7.359 -15.18 1 84.06 80 PRO A O 1
ATOM 648 N N . TYR A 1 81 ? 6.277 6.16 -14.844 1 87.25 81 TYR A N 1
ATOM 649 C CA . TYR A 1 81 ? 7.141 7.27 -14.445 1 87.25 81 TYR A CA 1
ATOM 650 C C . TYR A 1 81 ? 8.594 6.977 -14.789 1 87.25 81 TYR A C 1
ATOM 652 O O . TYR A 1 81 ? 8.93 5.875 -15.234 1 87.25 81 TYR A O 1
ATOM 660 N N . ALA A 1 82 ? 9.398 8.016 -14.641 1 92.44 82 ALA A N 1
ATOM 661 C CA . ALA A 1 82 ? 10.844 7.855 -14.789 1 92.44 82 ALA A CA 1
ATOM 662 C C . ALA A 1 82 ? 11.516 7.676 -13.43 1 92.44 82 ALA A C 1
ATOM 664 O O . ALA A 1 82 ? 10.969 8.062 -12.398 1 92.44 82 ALA A O 1
ATOM 665 N N . VAL A 1 83 ? 12.625 6.996 -13.461 1 95.38 83 VAL A N 1
ATOM 666 C CA . VAL A 1 83 ? 13.406 6.832 -12.242 1 95.38 83 VAL A CA 1
ATOM 667 C C . VAL A 1 83 ? 14.852 7.254 -12.5 1 95.38 83 VAL A C 1
ATOM 669 O O . VAL A 1 83 ? 15.492 6.766 -13.438 1 95.38 83 VAL A O 1
ATOM 672 N N . ILE A 1 84 ? 15.32 8.141 -11.625 1 95.12 84 ILE A N 1
ATOM 673 C CA . ILE A 1 84 ? 16.656 8.719 -11.789 1 95.12 84 ILE A CA 1
ATOM 674 C C . ILE A 1 84 ? 17.438 8.57 -10.492 1 95.12 84 ILE A C 1
ATOM 676 O O . ILE A 1 84 ? 16.906 8.812 -9.398 1 95.12 84 ILE A O 1
ATOM 680 N N . ALA A 1 85 ? 18.719 8.18 -10.664 1 96.75 85 ALA A N 1
ATOM 681 C CA . ALA A 1 85 ? 19.578 8.078 -9.484 1 96.75 85 ALA A CA 1
ATOM 682 C C . ALA A 1 85 ? 19.953 9.461 -8.961 1 96.75 85 ALA A C 1
ATOM 684 O O . ALA A 1 85 ? 20.516 10.281 -9.703 1 96.75 85 ALA A O 1
ATOM 685 N N . GLU A 1 86 ? 19.609 9.672 -7.73 1 93 86 GLU A N 1
ATOM 686 C CA . GLU A 1 86 ? 20.047 10.922 -7.117 1 93 86 GLU A CA 1
ATOM 687 C C . GLU A 1 86 ? 21.516 10.859 -6.723 1 93 86 GLU A C 1
ATOM 689 O O . GLU A 1 86 ? 22.219 11.875 -6.77 1 93 86 GLU A O 1
ATOM 694 N N . VAL A 1 87 ? 21.969 9.781 -6.258 1 94.5 87 VAL A N 1
ATOM 695 C CA . VAL A 1 87 ? 23.359 9.469 -5.902 1 94.5 87 VAL A CA 1
ATOM 696 C C . VAL A 1 87 ? 23.781 8.156 -6.559 1 94.5 87 VAL A C 1
ATOM 698 O O . VAL A 1 87 ? 22.969 7.488 -7.203 1 94.5 87 VAL A O 1
ATOM 701 N N . ALA A 1 88 ? 25.062 7.898 -6.406 1 97.19 88 ALA A N 1
ATOM 702 C CA . ALA A 1 88 ? 25.484 6.57 -6.844 1 97.19 88 ALA A CA 1
ATOM 703 C C . ALA A 1 88 ? 24.625 5.484 -6.203 1 97.19 88 ALA A C 1
ATOM 705 O O . ALA A 1 88 ? 24.484 5.441 -4.98 1 97.19 88 ALA A O 1
ATOM 706 N N 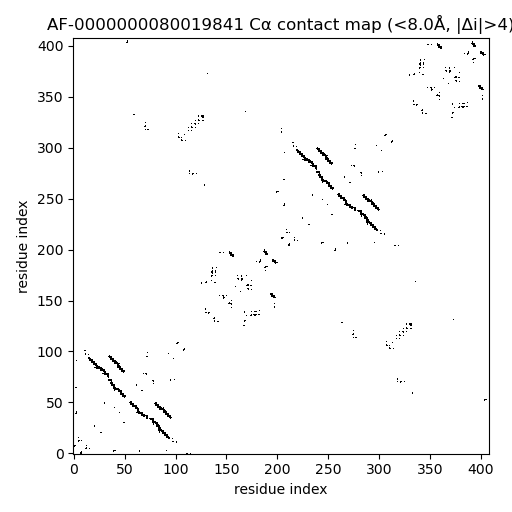. SER A 1 89 ? 23.969 4.656 -7.086 1 97.31 89 SER A N 1
ATOM 707 C CA . SER A 1 89 ? 22.984 3.684 -6.609 1 97.31 89 SER A CA 1
ATOM 708 C C . SER A 1 89 ? 23.203 2.322 -7.266 1 97.31 89 SER A C 1
ATOM 710 O O . SER A 1 89 ? 23.875 2.217 -8.281 1 97.31 89 SER A O 1
ATOM 712 N N . ARG A 1 90 ? 22.797 1.333 -6.59 1 97.56 90 ARG A N 1
ATOM 713 C CA . ARG A 1 90 ? 22.75 -0.026 -7.117 1 97.56 90 ARG A CA 1
ATOM 714 C C . ARG A 1 90 ? 21.359 -0.641 -6.941 1 97.56 90 ARG A C 1
ATOM 716 O O . ARG A 1 90 ? 20.734 -0.487 -5.891 1 97.56 90 ARG A O 1
ATOM 723 N N . VAL A 1 91 ? 20.891 -1.251 -8.023 1 97.62 91 VAL A N 1
ATOM 724 C CA . VAL A 1 91 ? 19.578 -1.885 -7.965 1 97.62 91 VAL A CA 1
ATOM 725 C C . VAL A 1 91 ? 19.688 -3.344 -8.398 1 97.62 91 VAL A C 1
ATOM 727 O O . VAL A 1 91 ? 20.609 -3.713 -9.125 1 97.62 91 VAL A O 1
ATOM 730 N N . ILE A 1 92 ? 18.844 -4.129 -7.867 1 96.69 92 ILE A N 1
ATOM 731 C CA . ILE A 1 92 ? 18.641 -5.488 -8.352 1 96.69 92 ILE A CA 1
ATOM 732 C C . ILE A 1 92 ? 17.547 -5.496 -9.414 1 96.69 92 ILE A C 1
ATOM 734 O O . ILE A 1 92 ? 16.469 -4.922 -9.211 1 96.69 92 ILE A O 1
ATOM 738 N N . ILE A 1 93 ? 17.812 -6.125 -10.539 1 96.75 93 ILE A N 1
ATOM 739 C CA . ILE A 1 93 ? 16.859 -6.191 -11.648 1 96.75 93 ILE A CA 1
ATOM 740 C C . ILE A 1 93 ? 16.109 -7.523 -11.602 1 96.75 93 ILE A C 1
ATOM 742 O O . ILE A 1 93 ? 16.734 -8.586 -11.594 1 96.75 93 ILE A O 1
ATOM 746 N N . TYR A 1 94 ? 14.844 -7.438 -11.562 1 95.5 94 TYR A N 1
ATOM 747 C CA . TYR A 1 94 ? 13.977 -8.609 -11.656 1 95.5 94 TYR A CA 1
ATOM 748 C C . TYR A 1 94 ? 13.211 -8.609 -12.977 1 95.5 94 TYR A C 1
ATOM 750 O O . TYR A 1 94 ? 12.172 -7.957 -13.094 1 95.5 94 TYR A O 1
ATOM 758 N N . PRO A 1 95 ? 13.719 -9.383 -13.953 1 95.88 95 PRO A N 1
ATOM 759 C CA . PRO A 1 95 ? 13.094 -9.375 -15.281 1 95.88 95 PRO A CA 1
ATOM 760 C C . PRO A 1 95 ? 11.664 -9.914 -15.258 1 95.88 95 PRO A C 1
ATOM 762 O O . PRO A 1 95 ? 11.398 -10.93 -14.617 1 95.88 95 PRO A O 1
ATOM 765 N N . LYS A 1 96 ? 10.797 -9.195 -15.938 1 94.94 96 LYS A N 1
ATOM 766 C CA . LYS A 1 96 ? 9.359 -9.438 -15.906 1 94.94 96 LYS A CA 1
ATOM 767 C C . LYS A 1 96 ? 9.031 -10.859 -16.359 1 94.94 96 LYS A C 1
ATOM 769 O O . LYS A 1 96 ? 8.469 -11.648 -15.602 1 94.94 96 LYS A O 1
ATOM 774 N N . GLN A 1 97 ? 9.422 -11.305 -17.547 1 93.62 97 GLN A N 1
ATOM 775 C CA . GLN A 1 97 ? 8.984 -12.555 -18.141 1 93.62 97 GLN A CA 1
ATOM 776 C C . GLN A 1 97 ? 9.523 -13.758 -17.375 1 93.62 97 GLN A C 1
ATOM 778 O O . GLN A 1 97 ? 8.766 -14.664 -17.016 1 93.62 97 GLN A O 1
ATOM 783 N N . PRO A 1 98 ? 10.828 -13.75 -17.031 1 92.75 98 PRO A N 1
ATOM 784 C CA . PRO A 1 98 ? 11.336 -14.867 -16.219 1 92.75 98 PRO A CA 1
ATOM 785 C C . PRO A 1 98 ? 10.641 -14.977 -14.859 1 92.75 98 PRO A C 1
ATOM 787 O O . PRO A 1 98 ? 10.344 -16.078 -14.406 1 92.75 98 PRO A O 1
ATOM 790 N N . ILE A 1 99 ? 10.359 -13.875 -14.211 1 92 99 ILE A N 1
ATOM 791 C CA . ILE A 1 99 ? 9.719 -13.883 -12.898 1 92 99 ILE A CA 1
ATOM 792 C C . ILE A 1 99 ? 8.289 -14.406 -13.016 1 92 99 ILE A C 1
ATOM 794 O O . ILE A 1 99 ? 7.887 -15.297 -12.266 1 92 99 ILE A O 1
ATOM 798 N N . LEU A 1 100 ? 7.605 -13.914 -13.969 1 92.31 100 LEU A N 1
ATOM 799 C CA . LEU A 1 100 ? 6.23 -14.367 -14.156 1 92.31 100 LEU A CA 1
ATOM 800 C C . LEU A 1 100 ? 6.188 -15.859 -14.484 1 92.31 100 LEU A C 1
ATOM 802 O O . LEU A 1 100 ? 5.309 -16.578 -14 1 92.31 100 LEU A O 1
ATOM 806 N N . THR A 1 101 ? 7.133 -16.297 -15.305 1 91.94 101 THR A N 1
ATOM 807 C CA . THR A 1 101 ? 7.207 -17.719 -15.656 1 91.94 101 THR A CA 1
ATOM 808 C C . THR A 1 101 ? 7.465 -18.562 -14.414 1 91.94 101 THR A C 1
ATOM 810 O O . THR A 1 101 ? 6.812 -19.594 -14.211 1 91.94 101 THR A O 1
ATOM 813 N N . ALA A 1 102 ? 8.383 -18.109 -13.586 1 90.12 102 ALA A N 1
ATOM 814 C CA . ALA A 1 102 ? 8.688 -18.828 -12.359 1 90.12 102 ALA A CA 1
ATOM 815 C C . ALA A 1 102 ? 7.477 -18.891 -11.438 1 90.12 102 ALA A C 1
ATOM 817 O O . ALA A 1 102 ? 7.188 -19.938 -10.844 1 90.12 102 ALA A O 1
ATOM 818 N N . LEU A 1 103 ? 6.773 -17.828 -11.344 1 89.94 103 LEU A N 1
ATOM 819 C CA . LEU A 1 103 ? 5.605 -17.75 -10.477 1 89.94 103 LEU A CA 1
ATOM 820 C C . LEU A 1 103 ? 4.48 -18.641 -10.984 1 89.94 103 LEU A C 1
ATOM 822 O O . LEU A 1 103 ? 3.732 -19.219 -10.195 1 89.94 103 LEU A O 1
ATOM 826 N N . ARG A 1 104 ? 4.402 -18.75 -12.258 1 89.75 104 ARG A N 1
ATOM 827 C CA . ARG A 1 104 ? 3.365 -19.578 -12.867 1 89.75 104 ARG A CA 1
ATOM 828 C C . ARG A 1 104 ? 3.641 -21.062 -12.641 1 89.75 104 ARG A C 1
ATOM 830 O O . ARG A 1 104 ? 2.709 -21.859 -12.469 1 89.75 104 ARG A O 1
ATOM 837 N N . HIS A 1 105 ? 4.859 -21.453 -12.57 1 89 105 HIS A N 1
ATOM 838 C CA . HIS A 1 105 ? 5.219 -22.859 -12.57 1 89 105 HIS A CA 1
ATOM 839 C C . HIS A 1 105 ? 5.543 -23.344 -11.156 1 89 105 HIS A C 1
ATOM 841 O O . HIS A 1 105 ? 5.766 -24.531 -10.938 1 89 105 HIS A O 1
ATOM 847 N N . ASN A 1 106 ? 5.594 -22.484 -10.25 1 89.56 106 ASN A N 1
ATOM 848 C CA . ASN A 1 106 ? 5.918 -22.812 -8.867 1 89.56 106 ASN A CA 1
ATOM 849 C C . ASN A 1 106 ? 4.926 -22.172 -7.895 1 89.56 106 ASN A C 1
ATOM 851 O O . ASN A 1 106 ? 5.105 -21.031 -7.48 1 89.56 106 ASN A O 1
ATOM 855 N N . SER A 1 107 ? 4.027 -22.984 -7.453 1 89 107 SER A N 1
ATOM 856 C CA . SER A 1 107 ? 2.943 -22.469 -6.621 1 89 107 SER A CA 1
ATOM 857 C C . SER A 1 107 ? 3.465 -21.984 -5.273 1 89 107 SER A C 1
ATOM 859 O O . SER A 1 107 ? 2.938 -21.016 -4.711 1 89 107 SER A O 1
ATOM 861 N N . GLU A 1 108 ? 4.449 -22.656 -4.801 1 87.88 108 GLU A N 1
ATOM 862 C CA . GLU A 1 108 ? 5.031 -22.219 -3.531 1 87.88 108 GLU A CA 1
ATOM 863 C C . GLU A 1 108 ? 5.676 -20.844 -3.658 1 87.88 108 GLU A C 1
ATOM 865 O O . GLU A 1 108 ? 5.516 -20 -2.779 1 87.88 108 GLU A O 1
ATOM 870 N N . LEU A 1 109 ? 6.367 -20.672 -4.754 1 88.75 109 LEU A N 1
ATOM 871 C CA . LEU A 1 109 ? 6.984 -19.375 -5.016 1 88.75 109 LEU A CA 1
ATOM 872 C C . LEU A 1 109 ? 5.93 -18.281 -5.184 1 88.75 109 LEU A C 1
ATOM 874 O O . LEU A 1 109 ? 6.09 -17.172 -4.684 1 88.75 109 LEU A O 1
ATOM 878 N N . ALA A 1 110 ? 4.914 -18.656 -5.828 1 91 110 ALA A N 1
ATOM 879 C CA . ALA A 1 110 ? 3.812 -17.719 -6.027 1 91 110 ALA A CA 1
ATOM 880 C C . ALA A 1 110 ? 3.186 -17.312 -4.699 1 91 110 ALA A C 1
ATOM 882 O O . ALA A 1 110 ? 2.885 -16.141 -4.477 1 91 110 ALA A O 1
ATOM 883 N N . GLU A 1 111 ? 3.02 -18.281 -3.877 1 90.44 111 GLU A N 1
ATOM 884 C CA . GLU A 1 111 ? 2.447 -18 -2.562 1 90.44 111 GLU A CA 1
ATOM 885 C C . GLU A 1 111 ? 3.355 -17.094 -1.743 1 90.44 111 GLU A C 1
ATOM 887 O O . GLU A 1 111 ? 2.881 -16.156 -1.085 1 90.44 111 GLU A O 1
ATOM 892 N N . ASP A 1 112 ? 4.605 -17.328 -1.786 1 89.56 112 ASP A N 1
ATOM 893 C CA . ASP A 1 112 ? 5.578 -16.5 -1.089 1 89.56 112 ASP A CA 1
ATOM 894 C C . ASP A 1 112 ? 5.551 -15.062 -1.619 1 89.56 112 ASP A C 1
ATOM 896 O O . ASP A 1 112 ? 5.633 -14.109 -0.846 1 89.56 112 ASP A O 1
ATOM 900 N N . PHE A 1 113 ? 5.484 -15.008 -2.887 1 91.81 113 PHE A N 1
ATOM 901 C CA . PHE A 1 113 ? 5.434 -13.695 -3.518 1 91.81 113 PHE A CA 1
ATOM 902 C C . PHE A 1 113 ? 4.172 -12.945 -3.105 1 91.81 113 PHE A C 1
ATOM 904 O O . PHE A 1 113 ? 4.227 -11.758 -2.779 1 91.81 113 PHE A O 1
ATOM 911 N N . MET A 1 114 ? 3.082 -13.594 -3.037 1 93.44 114 MET A N 1
ATOM 912 C CA . MET A 1 114 ? 1.818 -12.992 -2.617 1 93.44 114 MET A CA 1
ATOM 913 C C . MET A 1 114 ? 1.883 -12.555 -1.157 1 93.44 114 MET A C 1
ATOM 915 O O . MET A 1 114 ? 1.401 -11.477 -0.804 1 93.44 114 MET A O 1
ATOM 919 N N . ALA A 1 115 ? 2.463 -13.367 -0.387 1 92 115 ALA A N 1
ATOM 920 C CA . ALA A 1 115 ? 2.625 -13.031 1.024 1 92 115 ALA A CA 1
ATOM 921 C C . ALA A 1 115 ? 3.43 -11.75 1.191 1 92 115 ALA A C 1
ATOM 923 O O . ALA A 1 115 ? 3.086 -10.891 2.012 1 92 115 ALA A O 1
ATOM 924 N N . MET A 1 116 ? 4.383 -11.617 0.436 1 90.12 116 MET A N 1
ATOM 925 C CA . MET A 1 116 ? 5.211 -10.414 0.46 1 90.12 116 MET A CA 1
ATOM 926 C C . MET A 1 116 ? 4.41 -9.195 0.034 1 90.12 116 MET A C 1
ATOM 928 O O . MET A 1 116 ? 4.504 -8.133 0.659 1 90.12 116 MET A O 1
ATOM 932 N N . LEU A 1 117 ? 3.691 -9.336 -1.018 1 93.19 117 LEU A N 1
ATOM 933 C CA . LEU A 1 117 ? 2.871 -8.227 -1.502 1 93.19 117 LEU A CA 1
ATOM 934 C C . LEU A 1 117 ? 1.855 -7.805 -0.446 1 93.19 117 LEU A C 1
ATOM 936 O O . LEU A 1 117 ? 1.659 -6.609 -0.214 1 93.19 117 LEU A O 1
ATOM 940 N N . VAL A 1 118 ? 1.235 -8.758 0.181 1 92.56 118 VAL A N 1
ATOM 941 C CA . VAL A 1 118 ? 0.233 -8.5 1.208 1 92.56 118 VAL A CA 1
ATOM 942 C C . VAL A 1 118 ? 0.88 -7.781 2.393 1 92.56 118 VAL A C 1
ATOM 944 O O . VAL A 1 118 ? 0.312 -6.836 2.939 1 92.56 118 VAL A O 1
ATOM 947 N N . GLN A 1 119 ? 2.012 -8.211 2.729 1 88.19 119 GLN A N 1
ATOM 948 C CA . GLN A 1 119 ? 2.748 -7.555 3.807 1 88.19 119 GLN A CA 1
ATOM 949 C C . GLN A 1 119 ? 3.074 -6.109 3.453 1 88.19 119 GLN A C 1
ATOM 951 O O . GLN A 1 119 ? 2.98 -5.219 4.301 1 88.19 119 GLN A O 1
ATOM 956 N N . LYS A 1 120 ? 3.463 -5.91 2.268 1 88.75 120 LYS A N 1
ATOM 957 C CA . LYS A 1 120 ? 3.764 -4.555 1.813 1 88.75 120 LYS A CA 1
ATOM 958 C C . LYS A 1 120 ? 2.527 -3.664 1.884 1 88.75 120 LYS A C 1
ATOM 960 O O . LYS A 1 120 ? 2.617 -2.498 2.273 1 88.75 120 LYS A O 1
ATOM 965 N N . ILE A 1 121 ? 1.453 -4.164 1.47 1 89.88 121 ILE A N 1
ATOM 966 C CA . ILE A 1 121 ? 0.19 -3.438 1.556 1 89.88 121 ILE A CA 1
ATOM 967 C C . ILE A 1 121 ? -0.096 -3.068 3.01 1 89.88 121 ILE A C 1
ATOM 969 O O . ILE A 1 121 ? -0.429 -1.919 3.311 1 89.88 121 ILE A O 1
ATOM 973 N N . HIS A 1 122 ? 0.053 -4.043 3.811 1 85.81 122 HIS A N 1
ATOM 974 C CA . HIS A 1 122 ? -0.166 -3.809 5.234 1 85.81 122 HIS A CA 1
ATOM 975 C C . HIS A 1 122 ? 0.736 -2.697 5.754 1 85.81 122 HIS A C 1
ATOM 977 O O . HIS A 1 122 ? 0.276 -1.802 6.469 1 85.81 122 HIS A O 1
ATOM 983 N N . ASP A 1 123 ? 1.959 -2.717 5.426 1 83.44 123 ASP A N 1
ATOM 984 C CA . ASP A 1 123 ? 2.928 -1.715 5.863 1 83.44 123 ASP A CA 1
ATOM 985 C C . ASP A 1 123 ? 2.539 -0.323 5.371 1 83.44 123 ASP A C 1
ATOM 987 O O . ASP A 1 123 ? 2.635 0.654 6.117 1 83.44 123 ASP A O 1
ATOM 991 N N . LEU A 1 124 ? 2.156 -0.262 4.141 1 84.31 124 LEU A N 1
ATOM 992 C CA . LEU A 1 124 ? 1.778 1.015 3.541 1 84.31 124 LEU A CA 1
ATOM 993 C C . LEU A 1 124 ? 0.523 1.574 4.203 1 84.31 124 LEU A C 1
ATOM 995 O O . LEU A 1 124 ? 0.418 2.783 4.418 1 84.31 124 LEU A O 1
ATOM 999 N N . LYS A 1 125 ? -0.416 0.748 4.496 1 83.44 125 LYS A N 1
ATOM 1000 C CA . LYS A 1 125 ? -1.634 1.179 5.176 1 83.44 125 LYS A CA 1
ATOM 1001 C C . LYS A 1 125 ? -1.319 1.76 6.551 1 83.44 125 LYS A C 1
ATOM 1003 O O . LYS A 1 125 ? -1.894 2.775 6.949 1 83.44 125 LYS A O 1
ATOM 1008 N N . ILE A 1 126 ? -0.45 1.115 7.199 1 79.19 126 ILE A N 1
ATOM 1009 C CA . ILE A 1 126 ? -0.041 1.6 8.516 1 79.19 126 ILE A CA 1
ATOM 1010 C C . ILE A 1 126 ? 0.621 2.969 8.375 1 79.19 126 ILE A C 1
ATOM 1012 O O . ILE A 1 126 ? 0.337 3.883 9.156 1 79.19 126 ILE A O 1
ATOM 1016 N N . ARG A 1 127 ? 1.496 3.086 7.422 1 79.56 127 ARG A N 1
ATOM 1017 C CA . ARG A 1 127 ? 2.172 4.359 7.195 1 79.56 127 ARG A CA 1
ATOM 1018 C C . ARG A 1 127 ? 1.166 5.473 6.926 1 79.56 127 ARG A C 1
ATOM 1020 O O . ARG A 1 127 ? 1.337 6.602 7.398 1 79.56 127 ARG A O 1
ATOM 1027 N N . LEU A 1 128 ? 0.227 5.203 6.145 1 79.5 128 LEU A N 1
ATOM 1028 C CA . LEU A 1 128 ? -0.823 6.172 5.848 1 79.5 128 LEU A CA 1
ATOM 1029 C C . LEU A 1 128 ? -1.568 6.57 7.117 1 79.5 128 LEU A C 1
ATOM 1031 O O . LEU A 1 128 ? -1.868 7.746 7.328 1 79.5 128 LEU A O 1
ATOM 1035 N N . GLU A 1 129 ? -1.769 5.645 7.922 1 75.62 129 GLU A N 1
ATOM 1036 C CA . GLU A 1 129 ? -2.494 5.887 9.164 1 75.62 129 GLU A CA 1
ATOM 1037 C C . GLU A 1 129 ? -1.69 6.777 10.109 1 75.62 129 GLU A C 1
ATOM 1039 O O . GLU A 1 129 ? -2.252 7.641 10.789 1 75.62 129 GLU A O 1
ATOM 1044 N N . LEU A 1 130 ? -0.47 6.504 10.164 1 78.06 130 LEU A N 1
ATOM 1045 C CA . LEU A 1 130 ? 0.401 7.258 11.055 1 78.06 130 LEU A CA 1
ATOM 1046 C C . LEU A 1 130 ? 0.431 8.734 10.672 1 78.06 130 LEU A C 1
ATOM 1048 O O . LEU A 1 130 ? 0.61 9.602 11.531 1 78.06 130 LEU A O 1
ATOM 1052 N N . ARG A 1 131 ? 0.166 8.953 9.438 1 73.88 131 ARG A N 1
ATOM 1053 C CA . ARG A 1 131 ? 0.22 10.336 8.969 1 73.88 131 ARG A CA 1
ATOM 1054 C C . ARG A 1 131 ? -0.957 11.141 9.5 1 73.88 131 ARG A C 1
ATOM 1056 O O . ARG A 1 131 ? -0.919 12.375 9.508 1 73.88 131 ARG A O 1
ATOM 1063 N N . ASP A 1 132 ? -1.929 10.516 9.914 1 70.75 132 ASP A N 1
ATOM 1064 C CA . ASP A 1 132 ? -3.113 11.188 10.445 1 70.75 132 ASP A CA 1
ATOM 1065 C C . ASP A 1 132 ? -2.9 11.617 11.891 1 70.75 132 ASP A C 1
ATOM 1067 O O . ASP A 1 132 ? -3.66 12.43 12.422 1 70.75 132 ASP A O 1
ATOM 1071 N N . ILE A 1 133 ? -1.919 11.047 12.508 1 75.44 133 ILE A N 1
ATOM 1072 C CA . ILE A 1 133 ? -1.609 11.414 13.883 1 75.44 133 ILE A CA 1
ATOM 1073 C C . ILE A 1 133 ? -0.807 12.711 13.914 1 75.44 133 ILE A C 1
ATOM 1075 O O . ILE A 1 133 ? 0.304 12.773 13.375 1 75.44 133 ILE A O 1
ATOM 1079 N N . ARG A 1 134 ? -1.335 13.633 14.523 1 74.56 134 ARG A N 1
ATOM 1080 C CA . ARG A 1 134 ? -0.75 14.969 14.469 1 74.56 134 ARG A CA 1
ATOM 1081 C C . ARG A 1 134 ? 0.442 15.086 15.414 1 74.56 134 ARG A C 1
ATOM 1083 O O . ARG A 1 134 ? 1.478 15.641 15.055 1 74.56 134 ARG A O 1
ATOM 1090 N N . ALA A 1 135 ? 0.252 14.578 16.656 1 85.12 135 ALA A N 1
ATOM 1091 C CA . ALA A 1 135 ? 1.338 14.703 17.625 1 85.12 135 ALA A CA 1
ATOM 1092 C C . ALA A 1 135 ? 2.508 13.797 17.25 1 85.12 135 ALA A C 1
ATOM 1094 O O . ALA A 1 135 ? 2.363 12.57 17.203 1 85.12 135 ALA A O 1
ATOM 1095 N N . ALA A 1 136 ? 3.637 14.406 17.062 1 88.31 136 ALA A N 1
ATOM 1096 C CA . ALA A 1 136 ? 4.82 13.695 16.594 1 88.31 136 ALA A CA 1
ATOM 1097 C C . ALA A 1 136 ? 5.172 12.539 17.516 1 88.31 136 ALA A C 1
ATOM 1099 O O . ALA A 1 136 ? 5.477 11.438 17.062 1 88.31 136 ALA A O 1
ATOM 1100 N N . HIS A 1 137 ? 5.105 12.82 18.781 1 87.06 137 HIS A N 1
ATOM 1101 C CA . HIS A 1 137 ? 5.504 11.781 19.719 1 87.06 137 HIS A CA 1
ATOM 1102 C C . HIS A 1 137 ? 4.527 10.609 19.688 1 87.06 137 HIS A C 1
ATOM 1104 O O . HIS A 1 137 ? 4.934 9.453 19.828 1 87.06 137 HIS A O 1
ATOM 1110 N N . GLU A 1 138 ? 3.303 10.922 19.484 1 83.88 138 GLU A N 1
ATOM 1111 C CA . GLU A 1 138 ? 2.307 9.859 19.375 1 83.88 138 GLU A CA 1
ATOM 1112 C C . GLU A 1 138 ? 2.5 9.055 18.078 1 83.88 138 GLU A C 1
ATOM 1114 O O . GLU A 1 138 ? 2.338 7.836 18.078 1 83.88 138 GLU A O 1
ATOM 1119 N N . ARG A 1 139 ? 2.76 9.75 17.047 1 84.12 139 ARG A N 1
ATOM 1120 C CA . ARG A 1 139 ? 3.021 9.117 15.758 1 84.12 139 ARG A CA 1
ATOM 1121 C C . ARG A 1 139 ? 4.215 8.172 15.844 1 84.12 139 ARG A C 1
ATOM 1123 O O . ARG A 1 139 ? 4.156 7.039 15.359 1 84.12 139 ARG A O 1
ATOM 1130 N N . VAL A 1 140 ? 5.27 8.633 16.5 1 86.75 140 VAL A N 1
ATOM 1131 C CA . VAL A 1 140 ? 6.48 7.836 16.656 1 86.75 140 VAL A CA 1
ATOM 1132 C C . VAL A 1 140 ? 6.184 6.633 17.547 1 86.75 140 VAL A C 1
ATOM 1134 O O . VAL A 1 140 ? 6.617 5.516 17.266 1 86.75 140 VAL A O 1
ATOM 1137 N N . LEU A 1 141 ? 5.484 6.883 18.562 1 82.5 141 LEU A N 1
ATOM 1138 C CA . LEU A 1 141 ? 5.145 5.793 19.469 1 82.5 141 LEU A CA 1
ATOM 1139 C C . LEU A 1 141 ? 4.359 4.707 18.75 1 82.5 141 LEU A C 1
ATOM 1141 O O . LEU A 1 141 ? 4.637 3.516 18.922 1 82.5 141 LEU A O 1
ATOM 1145 N N . ARG A 1 142 ? 3.432 5.148 17.984 1 79.5 142 ARG A N 1
ATOM 1146 C CA . ARG A 1 142 ? 2.619 4.199 17.234 1 79.5 142 ARG A CA 1
ATOM 1147 C C . ARG A 1 142 ? 3.469 3.426 16.234 1 79.5 142 ARG A C 1
ATOM 1149 O O . ARG A 1 142 ? 3.266 2.227 16.031 1 79.5 142 ARG A O 1
ATOM 1156 N N . TYR A 1 143 ? 4.305 4.074 15.586 1 81.25 143 TYR A N 1
ATOM 1157 C CA . TYR A 1 143 ? 5.223 3.426 14.656 1 81.25 143 TYR A CA 1
ATOM 1158 C C . TYR A 1 143 ? 6.055 2.365 15.367 1 81.25 143 TYR A C 1
ATOM 1160 O O . TYR A 1 143 ? 6.207 1.248 14.867 1 81.25 143 TYR A O 1
ATOM 1168 N N . LEU A 1 144 ? 6.574 2.725 16.516 1 79.56 144 LEU A N 1
ATOM 1169 C CA . LEU A 1 144 ? 7.402 1.801 17.281 1 79.56 144 LEU A CA 1
ATOM 1170 C C . LEU A 1 144 ? 6.594 0.583 17.719 1 79.56 144 LEU A C 1
ATOM 1172 O O . LEU A 1 144 ? 7.094 -0.543 17.688 1 79.56 144 LEU A O 1
ATOM 1176 N N . GLN A 1 145 ? 5.438 0.84 18.141 1 74.88 145 GLN A N 1
ATOM 1177 C CA . GLN A 1 145 ? 4.555 -0.25 18.547 1 74.88 145 GLN A CA 1
ATOM 1178 C C . GLN A 1 145 ? 4.285 -1.198 17.375 1 74.88 145 GLN A C 1
ATOM 1180 O O . GLN A 1 145 ? 4.246 -2.416 17.547 1 74.88 145 GLN A O 1
ATOM 1185 N N . TYR A 1 146 ? 4.074 -0.612 16.281 1 74.44 146 TYR A N 1
ATOM 1186 C CA . TYR A 1 146 ? 3.867 -1.408 15.078 1 74.44 146 TYR A CA 1
ATOM 1187 C C . TYR A 1 146 ? 5.09 -2.268 14.781 1 74.44 146 TYR A C 1
ATOM 1189 O O . TYR A 1 146 ? 4.961 -3.463 14.5 1 74.44 146 TYR A O 1
ATOM 1197 N N . MET A 1 147 ? 6.207 -1.679 14.758 1 74 147 MET A N 1
ATOM 1198 C CA . MET A 1 147 ? 7.449 -2.396 14.484 1 74 147 MET A CA 1
ATOM 1199 C C . MET A 1 147 ? 7.652 -3.531 15.484 1 74 147 MET A C 1
ATOM 1201 O O . MET A 1 147 ? 8.117 -4.613 15.117 1 74 147 MET A O 1
ATOM 1205 N N . ALA A 1 148 ? 7.398 -3.25 16.703 1 71.62 148 ALA A N 1
ATOM 1206 C CA . ALA A 1 148 ? 7.543 -4.246 17.75 1 71.62 148 ALA A CA 1
ATOM 1207 C C . ALA A 1 148 ? 6.633 -5.445 17.516 1 71.62 148 ALA A C 1
ATOM 1209 O O . ALA A 1 148 ? 7.02 -6.59 17.766 1 71.62 148 ALA A O 1
ATOM 1210 N N . GLN A 1 149 ? 5.531 -5.207 17.094 1 64.56 149 GLN A N 1
ATOM 1211 C CA . GLN A 1 149 ? 4.566 -6.266 16.828 1 64.56 149 GLN A CA 1
ATOM 1212 C C . GLN A 1 149 ? 5.031 -7.152 15.68 1 64.56 149 GLN A C 1
ATOM 1214 O O . GLN A 1 149 ? 4.844 -8.375 15.711 1 64.56 149 GLN A O 1
ATOM 1219 N N . LEU A 1 150 ? 5.539 -6.484 14.688 1 64.25 150 LEU A N 1
ATOM 1220 C CA . LEU A 1 150 ? 6.043 -7.223 13.531 1 64.25 150 LEU A CA 1
ATOM 1221 C C . LEU A 1 150 ? 7.137 -8.203 13.945 1 64.25 150 LEU A C 1
ATOM 1223 O O . LEU A 1 150 ? 7.223 -9.312 13.414 1 64.25 150 LEU A O 1
ATOM 1227 N N . SER A 1 151 ? 7.895 -7.742 14.828 1 60.78 151 SER A N 1
ATOM 1228 C CA . SER A 1 151 ? 9.039 -8.555 15.234 1 60.78 151 SER A CA 1
ATOM 1229 C C . SER A 1 151 ? 8.703 -9.414 16.438 1 60.78 151 SER A C 1
ATOM 1231 O O . SER A 1 151 ? 9.5 -10.258 16.859 1 60.78 151 SER A O 1
ATOM 1233 N N . GLU A 1 152 ? 7.473 -9.234 16.812 1 62.78 152 GLU A N 1
ATOM 1234 C CA . GLU A 1 152 ? 7.074 -9.906 18.047 1 62.78 152 GLU A CA 1
ATOM 1235 C C . GLU A 1 152 ? 8.094 -9.68 19.156 1 62.78 152 GLU A C 1
ATOM 1237 O O . GLU A 1 152 ? 8.406 -10.594 19.922 1 62.78 152 GLU A O 1
ATOM 1242 N N . GLN A 1 153 ? 8.781 -8.594 19.094 1 64.62 153 GLN A N 1
ATOM 1243 C CA . GLN A 1 153 ? 9.773 -8.211 20.078 1 64.62 153 GLN A CA 1
ATOM 1244 C C . GLN A 1 153 ? 9.484 -6.816 20.641 1 64.62 153 GLN A C 1
ATOM 1246 O O . GLN A 1 153 ? 8.797 -6.02 20 1 64.62 153 GLN A O 1
ATOM 1251 N N . THR A 1 154 ? 9.922 -6.668 21.859 1 69.69 154 THR A N 1
ATOM 1252 C CA . THR A 1 154 ? 9.773 -5.352 22.469 1 69.69 154 THR A CA 1
ATOM 1253 C C . THR A 1 154 ? 10.953 -4.457 22.109 1 69.69 154 THR A C 1
ATOM 1255 O O . THR A 1 154 ? 10.906 -3.244 22.328 1 69.69 154 THR A O 1
ATOM 1258 N N . THR A 1 155 ? 11.914 -5.094 21.609 1 75 155 THR A N 1
ATOM 1259 C CA . THR A 1 155 ? 13.078 -4.332 21.172 1 75 155 THR A CA 1
ATOM 1260 C C . THR A 1 155 ? 13.078 -4.164 19.656 1 75 155 THR A C 1
ATOM 1262 O O . THR A 1 155 ? 12.945 -5.145 18.922 1 75 155 THR A O 1
ATOM 1265 N N . ILE A 1 156 ? 13.094 -2.926 19.344 1 76.5 156 ILE A N 1
ATOM 1266 C CA . ILE A 1 156 ? 13.055 -2.605 17.922 1 76.5 156 ILE A CA 1
ATOM 1267 C C . ILE A 1 156 ? 14.453 -2.188 17.453 1 76.5 156 ILE A C 1
ATOM 1269 O O . ILE A 1 156 ? 15.102 -1.36 18.094 1 76.5 156 ILE A O 1
ATOM 1273 N N . THR A 1 157 ? 14.961 -2.803 16.547 1 72.94 157 THR A N 1
ATOM 1274 C CA . THR A 1 157 ? 16.203 -2.418 15.875 1 72.94 157 THR A CA 1
ATOM 1275 C C . THR A 1 157 ? 15.906 -1.781 14.516 1 72.94 157 THR A C 1
ATOM 1277 O O . THR A 1 157 ? 15.266 -2.395 13.664 1 72.94 157 THR A O 1
ATOM 1280 N N . PHE A 1 158 ? 16.344 -0.54 14.461 1 70.38 158 PHE A N 1
ATOM 1281 C CA . PHE A 1 158 ? 16.125 0.122 13.18 1 70.38 158 PHE A CA 1
ATOM 1282 C C . PHE A 1 158 ? 17.094 -0.419 12.125 1 70.38 158 PHE A C 1
ATOM 1284 O O . PHE A 1 158 ? 18.281 -0.587 12.391 1 70.38 158 PHE A O 1
ATOM 1291 N N . ASP A 1 159 ? 16.609 -0.8 11.117 1 62.53 159 ASP A N 1
ATOM 1292 C CA . ASP A 1 159 ? 17.422 -1.323 10.023 1 62.53 159 ASP A CA 1
ATOM 1293 C C . ASP A 1 159 ? 17.875 -0.203 9.086 1 62.53 159 ASP A C 1
ATOM 1295 O O . ASP A 1 159 ? 18.469 -0.465 8.039 1 62.53 159 ASP A O 1
ATOM 1299 N N . ARG A 1 160 ? 17.531 1.031 9.508 1 67.31 160 ARG A N 1
ATOM 1300 C CA . ARG A 1 160 ? 17.844 2.193 8.688 1 67.31 160 ARG A CA 1
ATOM 1301 C C . ARG A 1 160 ? 18.062 3.432 9.547 1 67.31 160 ARG A C 1
ATOM 1303 O O . ARG A 1 160 ? 17.656 3.465 10.711 1 67.31 160 ARG A O 1
ATOM 1310 N N . PRO A 1 161 ? 18.781 4.449 8.898 1 72.06 161 PRO A N 1
ATOM 1311 C CA . PRO A 1 161 ? 19.016 5.688 9.641 1 72.06 161 PRO A CA 1
ATOM 1312 C C . PRO A 1 161 ? 17.734 6.387 10.062 1 72.06 161 PRO A C 1
ATOM 1314 O O . PRO A 1 161 ? 16.719 6.289 9.367 1 72.06 161 PRO A O 1
ATOM 1317 N N . LEU A 1 162 ? 17.812 7.047 11.211 1 76.94 162 LEU A N 1
ATOM 1318 C CA . LEU A 1 162 ? 16.672 7.762 11.773 1 76.94 162 LEU A CA 1
ATOM 1319 C C . LEU A 1 162 ? 16.125 8.773 10.773 1 76.94 162 LEU A C 1
ATOM 1321 O O . LEU A 1 162 ? 14.914 9.031 10.75 1 76.94 162 LEU A O 1
ATOM 1325 N N . LYS A 1 163 ? 17.062 9.297 9.984 1 77.88 163 LYS A N 1
ATOM 1326 C CA . LYS A 1 163 ? 16.641 10.281 8.984 1 77.88 163 LYS A CA 1
ATOM 1327 C C . LYS A 1 163 ? 15.664 9.656 7.992 1 77.88 163 LYS A C 1
ATOM 1329 O O . LYS A 1 163 ? 14.703 10.305 7.566 1 77.88 163 LYS A O 1
ATOM 1334 N N . ASP A 1 164 ? 15.891 8.477 7.66 1 72 164 ASP A N 1
ATOM 1335 C CA . ASP A 1 164 ? 15.023 7.781 6.719 1 72 164 ASP A CA 1
ATOM 1336 C C . ASP A 1 164 ? 13.68 7.438 7.367 1 72 164 ASP A C 1
ATOM 1338 O O . ASP A 1 164 ? 12.633 7.504 6.715 1 72 164 ASP A O 1
ATOM 1342 N N . ILE A 1 165 ? 13.711 7.086 8.602 1 78.94 165 ILE A N 1
ATOM 1343 C CA . ILE A 1 165 ? 12.492 6.789 9.359 1 78.94 165 ILE A CA 1
ATOM 1344 C C . ILE A 1 165 ? 11.641 8.047 9.477 1 78.94 165 ILE A C 1
ATOM 1346 O O . ILE A 1 165 ? 10.414 7.98 9.367 1 78.94 165 ILE A O 1
ATOM 1350 N N . ALA A 1 166 ? 12.312 9.18 9.727 1 82.56 166 ALA A N 1
ATOM 1351 C CA . ALA A 1 166 ? 11.609 10.453 9.828 1 82.56 166 ALA A CA 1
ATOM 1352 C C . ALA A 1 166 ? 10.812 10.742 8.562 1 82.56 166 ALA A C 1
ATOM 1354 O O . ALA A 1 166 ? 9.648 11.148 8.633 1 82.56 166 ALA A O 1
ATOM 1355 N N . VAL A 1 167 ? 11.438 10.484 7.477 1 72.88 167 VAL A N 1
ATOM 1356 C CA . VAL A 1 167 ? 10.797 10.719 6.188 1 72.88 167 VAL A CA 1
ATOM 1357 C C . VAL A 1 167 ? 9.547 9.852 6.059 1 72.88 167 VAL A C 1
ATOM 1359 O O . VAL A 1 167 ? 8.492 10.328 5.641 1 72.88 167 VAL A O 1
ATOM 1362 N N . ASP A 1 168 ? 9.672 8.656 6.465 1 72.25 168 ASP A N 1
ATOM 1363 C CA . ASP A 1 168 ? 8.555 7.723 6.398 1 72.25 168 ASP A CA 1
ATOM 1364 C C . ASP A 1 168 ? 7.395 8.195 7.27 1 72.25 168 ASP A C 1
ATOM 1366 O O . ASP A 1 168 ? 6.23 7.941 6.953 1 72.25 168 ASP A O 1
ATOM 1370 N N . LEU A 1 169 ? 7.762 8.82 8.297 1 81.12 169 LEU A N 1
ATOM 1371 C CA . LEU A 1 169 ? 6.762 9.242 9.273 1 81.12 169 LEU A CA 1
ATOM 1372 C C . LEU A 1 169 ? 6.281 10.656 8.977 1 81.12 169 LEU A C 1
ATOM 1374 O O . LEU A 1 169 ? 5.438 11.195 9.695 1 81.12 169 LEU A O 1
ATOM 1378 N N . GLY A 1 170 ? 6.84 11.234 7.914 1 77.81 170 GLY A N 1
ATOM 1379 C CA . GLY A 1 170 ? 6.484 12.602 7.59 1 77.81 170 GLY A CA 1
ATOM 1380 C C . GLY A 1 170 ? 7.008 13.609 8.602 1 77.81 170 GLY A C 1
ATOM 1381 O O . GLY A 1 170 ? 6.34 14.602 8.898 1 77.81 170 GLY A O 1
ATOM 1382 N N . LEU A 1 171 ? 8.039 13.297 9.188 1 83.12 171 LEU A N 1
ATOM 1383 C CA . LEU A 1 171 ? 8.68 14.156 10.18 1 83.12 171 LEU A CA 1
ATOM 1384 C C . LEU A 1 171 ? 10.055 14.609 9.703 1 83.12 171 LEU A C 1
ATOM 1386 O O . LEU A 1 171 ? 10.641 13.992 8.812 1 83.12 171 LEU A O 1
ATOM 1390 N N . THR A 1 172 ? 10.508 15.703 10.25 1 83.94 172 THR A N 1
ATOM 1391 C CA . THR A 1 172 ? 11.922 16.031 10.109 1 83.94 172 THR A CA 1
ATOM 1392 C C . THR A 1 172 ? 12.766 15.172 11.055 1 83.94 172 THR A C 1
ATOM 1394 O O . THR A 1 172 ? 12.258 14.664 12.062 1 83.94 172 THR A O 1
ATOM 1397 N N . PRO A 1 173 ? 14.047 14.969 10.68 1 85.94 173 PRO A N 1
ATOM 1398 C CA . PRO A 1 173 ? 14.922 14.234 11.602 1 85.94 173 PRO A CA 1
ATOM 1399 C C . PRO A 1 173 ? 14.953 14.844 13 1 85.94 173 PRO A C 1
ATOM 1401 O O . PRO A 1 173 ? 14.961 14.117 14 1 85.94 173 PRO A O 1
ATOM 1404 N N . GLU A 1 174 ? 14.93 16.141 12.992 1 90.12 174 GLU A N 1
ATOM 1405 C CA . GLU A 1 174 ? 14.938 16.828 14.273 1 90.12 174 GLU A CA 1
ATOM 1406 C C . GLU A 1 174 ? 13.672 16.531 15.07 1 90.12 174 GLU A C 1
ATOM 1408 O O . GLU A 1 174 ? 13.734 16.281 16.266 1 90.12 174 GLU A O 1
ATOM 1413 N N . THR A 1 175 ? 12.602 16.547 14.484 1 91.38 175 THR A N 1
ATOM 1414 C CA . THR A 1 175 ? 11.328 16.281 15.148 1 91.38 175 THR A CA 1
ATOM 1415 C C . THR A 1 175 ? 11.258 14.844 15.641 1 91.38 175 THR A C 1
ATOM 1417 O O . THR A 1 175 ? 10.758 14.586 16.734 1 91.38 175 THR A O 1
ATOM 1420 N N . LEU A 1 176 ? 11.711 13.914 14.812 1 90.88 176 LEU A N 1
ATOM 1421 C CA . LEU A 1 176 ? 11.758 12.516 15.242 1 90.88 176 LEU A CA 1
ATOM 1422 C C . LEU A 1 176 ? 12.617 12.359 16.484 1 90.88 176 LEU A C 1
ATOM 1424 O O . LEU A 1 176 ? 12.219 11.672 17.438 1 90.88 176 LEU A O 1
ATOM 1428 N N . SER A 1 177 ? 13.758 12.984 16.422 1 88.25 177 SER A N 1
ATOM 1429 C CA . SER A 1 177 ? 14.664 12.906 17.562 1 88.25 177 SER A CA 1
ATOM 1430 C C . SER A 1 177 ? 14.016 13.461 18.828 1 88.25 177 SER A C 1
ATOM 1432 O O . SER A 1 177 ? 14.141 12.875 19.891 1 88.25 177 SER A O 1
ATOM 1434 N N . ARG A 1 178 ? 13.352 14.508 18.672 1 92.25 178 ARG A N 1
ATOM 1435 C CA . ARG A 1 178 ? 12.672 15.117 19.797 1 92.25 178 ARG A CA 1
ATOM 1436 C C . ARG A 1 178 ? 11.562 14.211 20.328 1 92.25 178 ARG A C 1
ATOM 1438 O O . ARG A 1 178 ? 11.352 14.109 21.531 1 92.25 178 ARG A O 1
ATOM 1445 N N . ALA A 1 179 ? 10.867 13.68 19.438 1 92.19 179 ALA A N 1
ATOM 1446 C CA . ALA A 1 179 ? 9.797 12.766 19.828 1 92.19 179 ALA A CA 1
ATOM 1447 C C . ALA A 1 179 ? 10.344 11.562 20.594 1 92.19 179 ALA A C 1
ATOM 1449 O O . ALA A 1 179 ? 9.773 11.156 21.594 1 92.19 179 ALA A O 1
ATOM 1450 N N . LEU A 1 180 ? 11.406 11.055 20.125 1 89.44 180 LEU A N 1
ATOM 1451 C CA . LEU A 1 180 ? 12.039 9.922 20.781 1 89.44 180 LEU A CA 1
ATOM 1452 C C . LEU A 1 180 ? 12.508 10.312 22.188 1 89.44 180 LEU A C 1
ATOM 1454 O O . LEU A 1 180 ? 12.352 9.539 23.141 1 89.44 180 LEU A O 1
ATOM 1458 N N . THR A 1 181 ? 13.109 11.453 22.266 1 90.25 181 THR A N 1
ATOM 1459 C CA . THR A 1 181 ? 13.57 11.945 23.547 1 90.25 181 THR A CA 1
ATOM 1460 C C . THR A 1 181 ? 12.406 12.102 24.516 1 90.25 181 THR A C 1
ATOM 1462 O O . THR A 1 181 ? 12.516 11.75 25.703 1 90.25 181 THR A O 1
ATOM 1465 N N . ARG A 1 182 ? 11.406 12.633 24.047 1 91.75 182 ARG A N 1
ATOM 1466 C CA . ARG A 1 182 ? 10.219 12.797 24.875 1 91.75 182 ARG A CA 1
ATOM 1467 C C . ARG A 1 182 ? 9.703 11.453 25.375 1 91.75 182 ARG A C 1
ATOM 1469 O O . ARG A 1 182 ? 9.398 11.297 26.562 1 91.75 182 ARG A O 1
ATOM 1476 N N . LEU A 1 183 ? 9.57 10.539 24.5 1 88.62 183 LEU A N 1
ATOM 1477 C CA . LEU A 1 183 ? 9.102 9.211 24.875 1 88.62 183 LEU A CA 1
ATOM 1478 C C . LEU A 1 183 ? 10.031 8.555 25.875 1 88.62 183 LEU A C 1
ATOM 1480 O O . LEU A 1 183 ? 9.586 7.84 26.781 1 88.62 183 LEU A O 1
ATOM 1484 N N . GLU A 1 184 ? 11.258 8.781 25.703 1 87.25 184 GLU A N 1
ATOM 1485 C CA . GLU A 1 184 ? 12.242 8.258 26.656 1 87.25 184 GLU A CA 1
ATOM 1486 C C . GLU A 1 184 ? 12.102 8.906 28.016 1 87.25 184 GLU A C 1
ATOM 1488 O O . GLU A 1 184 ? 12.133 8.227 29.047 1 87.25 184 GLU A O 1
ATOM 1493 N N . ARG A 1 185 ? 11.977 10.148 28.031 1 89.5 185 ARG A N 1
ATOM 1494 C CA . ARG A 1 185 ? 11.812 10.891 29.266 1 89.5 185 ARG A CA 1
ATOM 1495 C C . ARG A 1 185 ? 10.555 10.445 30.016 1 89.5 185 ARG A C 1
ATOM 1497 O O . ARG A 1 185 ? 10.547 10.398 31.25 1 89.5 185 ARG A O 1
ATOM 1504 N N . GLU A 1 186 ? 9.594 10.094 29.312 1 88.06 186 GLU A N 1
ATOM 1505 C CA . GLU A 1 186 ? 8.328 9.664 29.906 1 88.06 186 GLU A CA 1
ATOM 1506 C C . GLU A 1 186 ? 8.383 8.195 30.312 1 88.06 186 GLU A C 1
ATOM 1508 O O . GLU A 1 186 ? 7.418 7.656 30.859 1 88.06 186 GLU A O 1
ATOM 1513 N N . GLY A 1 187 ? 9.477 7.602 29.984 1 84.12 187 GLY A N 1
ATOM 1514 C CA . GLY A 1 187 ? 9.688 6.219 30.391 1 84.12 187 GLY A CA 1
ATOM 1515 C C . GLY A 1 187 ? 8.977 5.223 29.5 1 84.12 187 GLY A C 1
ATOM 1516 O O . GLY A 1 187 ? 8.82 4.055 29.859 1 84.12 187 GLY A O 1
ATOM 1517 N N . ILE A 1 188 ? 8.562 5.641 28.406 1 82.06 188 ILE A N 1
ATOM 1518 C CA . ILE A 1 188 ? 7.812 4.785 27.484 1 82.06 188 ILE A CA 1
ATOM 1519 C C . ILE A 1 188 ? 8.773 3.936 26.672 1 82.06 188 ILE A C 1
ATOM 1521 O O . ILE A 1 188 ? 8.469 2.791 26.328 1 82.06 188 ILE A O 1
ATOM 1525 N N . ILE A 1 189 ? 9.945 4.574 26.375 1 82.12 189 ILE A N 1
ATOM 1526 C CA . ILE A 1 189 ? 10.938 3.828 25.609 1 82.12 189 ILE A CA 1
ATOM 1527 C C . ILE A 1 189 ? 12.32 4.02 26.25 1 82.12 189 ILE A C 1
ATOM 1529 O O . ILE A 1 189 ? 12.516 4.922 27.062 1 82.12 189 ILE A O 1
ATOM 1533 N N . THR A 1 190 ? 13.164 3.137 26 1 81.62 190 THR A N 1
ATOM 1534 C CA . THR A 1 190 ? 14.578 3.27 26.312 1 81.62 190 THR A CA 1
ATOM 1535 C C . THR A 1 190 ? 15.43 3.145 25.047 1 81.62 190 THR A C 1
ATOM 1537 O O . THR A 1 190 ? 15.18 2.275 24.203 1 81.62 190 THR A O 1
ATOM 1540 N N . ARG A 1 191 ? 16.25 4.125 24.844 1 78.62 191 ARG A N 1
ATOM 1541 C CA . ARG A 1 191 ? 17 4.164 23.594 1 78.62 191 ARG A CA 1
ATOM 1542 C C . ARG A 1 191 ? 18.469 3.842 23.844 1 78.62 191 ARG A C 1
ATOM 1544 O O . ARG A 1 191 ? 19.047 4.285 24.828 1 78.62 191 ARG A O 1
ATOM 1551 N N . THR A 1 192 ? 18.938 2.814 23.109 1 69.62 192 THR A N 1
ATOM 1552 C CA . THR A 1 192 ? 20.375 2.592 22.984 1 69.62 192 THR A CA 1
ATOM 1553 C C . THR A 1 192 ? 20.844 2.842 21.562 1 69.62 192 THR A C 1
ATOM 1555 O O . THR A 1 192 ? 20.031 3.025 20.656 1 69.62 192 THR A O 1
ATOM 1558 N N . ARG A 1 193 ? 22.078 2.965 21.234 1 60.53 193 ARG A N 1
ATOM 1559 C CA . ARG A 1 193 ? 22.672 3.406 19.984 1 60.53 193 ARG A CA 1
ATOM 1560 C C . ARG A 1 193 ? 21.797 3.029 18.797 1 60.53 193 ARG A C 1
ATOM 1562 O O . ARG A 1 193 ? 21.516 3.865 17.922 1 60.53 193 ARG A O 1
ATOM 1569 N N . LEU A 1 194 ? 21.422 1.779 18.516 1 60.72 194 LEU A N 1
ATOM 1570 C CA . LEU A 1 194 ? 20.734 1.399 17.297 1 60.72 194 LEU A CA 1
ATOM 1571 C C . LEU A 1 194 ? 19.406 0.712 17.609 1 60.72 194 LEU A C 1
ATOM 1573 O O . LEU A 1 194 ? 18.734 0.2 16.703 1 60.72 194 LEU A O 1
ATOM 1577 N N . GLN A 1 195 ? 19.078 0.744 18.969 1 69 195 GLN A N 1
ATOM 1578 C CA . GLN A 1 195 ? 17.922 -0.051 19.344 1 69 195 GLN A CA 1
ATOM 1579 C C . GLN A 1 195 ? 16.969 0.739 20.25 1 69 195 GLN A C 1
ATOM 1581 O O . GLN A 1 195 ? 17.422 1.579 21.031 1 69 195 GLN A O 1
ATOM 1586 N N . ILE A 1 196 ? 15.68 0.602 20.016 1 65.81 196 ILE A N 1
ATOM 1587 C CA . ILE A 1 196 ? 14.664 1.187 20.891 1 65.81 196 ILE A CA 1
ATOM 1588 C C . ILE A 1 196 ? 13.859 0.076 21.562 1 65.81 196 ILE A C 1
ATOM 1590 O O . ILE A 1 196 ? 13.375 -0.843 20.891 1 65.81 196 ILE A O 1
ATOM 1594 N N . LYS A 1 197 ? 13.875 0.009 22.828 1 63.84 197 LYS A N 1
ATOM 1595 C CA . LYS A 1 197 ? 13.07 -0.945 23.578 1 63.84 197 LYS A CA 1
ATOM 1596 C C . LYS A 1 197 ? 11.773 -0.31 24.062 1 63.84 197 LYS A C 1
ATOM 1598 O O . LYS A 1 197 ? 11.781 0.794 24.609 1 63.84 197 LYS A O 1
ATOM 1603 N N . LEU A 1 198 ? 10.562 -0.857 23.641 1 56.22 198 LEU A N 1
ATOM 1604 C CA . LEU A 1 198 ? 9.273 -0.422 24.172 1 56.22 198 LEU A CA 1
ATOM 1605 C C . LEU A 1 198 ? 9.07 -0.922 25.594 1 56.22 198 LEU A C 1
ATOM 1607 O O . LEU A 1 198 ? 9.281 -2.104 25.875 1 56.22 198 LEU A O 1
ATOM 1611 N N . GLN A 1 199 ? 8.898 -0.012 26.672 1 50.22 199 GLN A N 1
ATOM 1612 C CA . GLN A 1 199 ? 8.734 -0.391 28.078 1 50.22 199 GLN A CA 1
ATOM 1613 C C . GLN A 1 199 ? 7.32 -0.897 28.344 1 50.22 199 GLN A C 1
ATOM 1615 O O . GLN A 1 199 ? 6.359 -0.423 27.734 1 50.22 199 GLN A O 1
ATOM 1620 N N . ASN A 1 200 ? 7.125 -2.133 28.578 1 45.62 200 ASN A N 1
ATOM 1621 C CA . ASN A 1 200 ? 5.898 -2.697 29.141 1 45.62 200 ASN A CA 1
ATOM 1622 C C . ASN A 1 200 ? 5.387 -1.872 30.312 1 45.62 200 ASN A C 1
ATOM 1624 O O . ASN A 1 200 ? 6.078 -1.724 31.328 1 45.62 200 ASN A O 1
ATOM 1628 N N . LEU A 1 201 ? 4.75 -0.709 30.281 1 38.88 201 LEU A N 1
ATOM 1629 C CA . LEU A 1 201 ? 4.184 -0.207 31.516 1 38.88 201 LEU A CA 1
ATOM 1630 C C . LEU A 1 201 ? 3.354 -1.283 32.219 1 38.88 201 LEU A C 1
ATOM 1632 O O . LEU A 1 201 ? 2.41 -1.818 31.625 1 38.88 201 LEU A O 1
ATOM 1636 N N . SER A 1 202 ? 3.83 -2.098 33.031 1 32.19 202 SER A N 1
ATOM 1637 C CA . SER A 1 202 ? 3.086 -2.814 34.062 1 32.19 202 SER A CA 1
ATOM 1638 C C . SER A 1 202 ? 1.957 -1.957 34.625 1 32.19 202 SER A C 1
ATOM 1640 O O . SER A 1 202 ? 2.041 -0.727 34.625 1 32.19 202 SER A O 1
ATOM 1642 N N . ALA A 1 203 ? 0.797 -2.703 35.094 1 31.75 203 ALA A N 1
ATOM 1643 C CA . ALA A 1 203 ? -0.248 -2.439 36.062 1 31.75 203 ALA A CA 1
ATOM 1644 C C . ALA A 1 203 ? 0.3 -1.644 37.25 1 31.75 203 ALA A C 1
ATOM 1646 O O . ALA A 1 203 ? 1.193 -2.109 37.969 1 31.75 203 ALA A O 1
ATOM 1647 N N . ALA A 1 204 ? 0.236 -0.278 37.406 1 23.05 204 ALA A N 1
ATOM 1648 C CA . ALA A 1 204 ? -0.234 0.032 38.75 1 23.05 204 ALA A CA 1
ATOM 1649 C C . ALA A 1 204 ? -1.537 -0.701 39.062 1 23.05 204 ALA A C 1
ATOM 1651 O O . ALA A 1 204 ? -2.428 -0.781 38.219 1 23.05 204 ALA A O 1
ATOM 1652 N N . MET B 1 1 ? -9.422 -8.781 -11.727 1 79.56 1 MET B N 1
ATOM 1653 C CA . MET B 1 1 ? -10.188 -9.375 -10.633 1 79.56 1 MET B CA 1
ATOM 1654 C C . MET B 1 1 ? -10.781 -8.289 -9.734 1 79.56 1 MET B C 1
ATOM 1656 O O . MET B 1 1 ? -10.094 -7.348 -9.352 1 79.56 1 MET B O 1
ATOM 1660 N N . ASN B 1 2 ? -12.062 -8.367 -9.531 1 79.06 2 ASN B N 1
ATOM 1661 C CA . ASN B 1 2 ? -12.781 -7.441 -8.664 1 79.06 2 ASN B CA 1
ATOM 1662 C C . ASN B 1 2 ? -13.414 -8.156 -7.477 1 79.06 2 ASN B C 1
ATOM 1664 O O . ASN B 1 2 ? -14.406 -8.875 -7.633 1 79.06 2 ASN B O 1
ATOM 1668 N N . LEU B 1 3 ? -12.867 -7.902 -6.344 1 83.19 3 LEU B N 1
ATOM 1669 C CA . LEU B 1 3 ? -13.289 -8.625 -5.148 1 83.1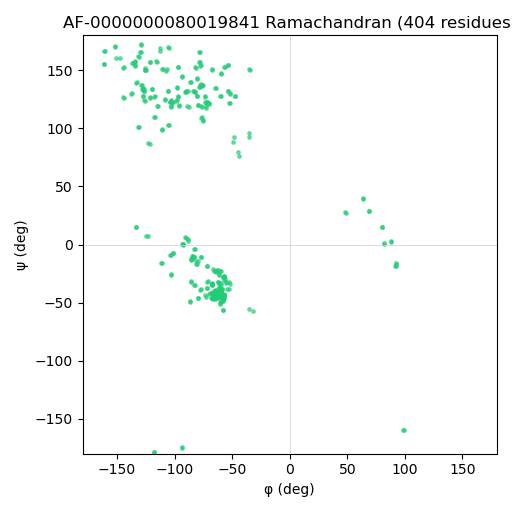9 3 LEU B CA 1
ATOM 1670 C C . LEU B 1 3 ? -14.617 -8.094 -4.633 1 83.19 3 LEU B C 1
ATOM 1672 O O . LEU B 1 3 ? -15.258 -8.727 -3.787 1 83.19 3 LEU B O 1
ATOM 1676 N N . GLN B 1 4 ? -14.961 -6.992 -5.219 1 81.19 4 GLN B N 1
ATOM 1677 C CA . GLN B 1 4 ? -16.25 -6.43 -4.828 1 81.19 4 GLN B CA 1
ATOM 1678 C C . GLN B 1 4 ? -17.391 -7.059 -5.625 1 81.19 4 GLN B C 1
ATOM 1680 O O . GLN B 1 4 ? -18.562 -6.848 -5.316 1 81.19 4 GLN B O 1
ATOM 1685 N N . SER B 1 5 ? -16.969 -7.777 -6.668 1 82.31 5 SER B N 1
ATOM 1686 C CA . SER B 1 5 ? -17.969 -8.422 -7.52 1 82.31 5 SER B CA 1
ATOM 1687 C C . SER B 1 5 ? -17.75 -9.93 -7.566 1 82.31 5 SER B C 1
ATOM 1689 O O . SER B 1 5 ? -17.234 -10.461 -8.547 1 82.31 5 SER B O 1
ATOM 1691 N N . PRO B 1 6 ? -18.359 -10.617 -6.547 1 81.06 6 PRO B N 1
ATOM 1692 C CA . PRO B 1 6 ? -18.172 -12.062 -6.469 1 81.06 6 PRO B CA 1
ATOM 1693 C C . PRO B 1 6 ? -18.594 -12.789 -7.746 1 81.06 6 PRO B C 1
ATOM 1695 O O . PRO B 1 6 ? -18.016 -13.828 -8.086 1 81.06 6 PRO B O 1
ATOM 1698 N N . GLU B 1 7 ? -19.547 -12.219 -8.414 1 79.56 7 GLU B N 1
ATOM 1699 C CA . GLU B 1 7 ? -20.047 -12.844 -9.633 1 79.56 7 GLU B CA 1
ATOM 1700 C C . GLU B 1 7 ? -18.969 -12.875 -10.711 1 79.56 7 GLU B C 1
ATOM 1702 O O . GLU B 1 7 ? -19.031 -13.703 -11.625 1 79.56 7 GLU B O 1
ATOM 1707 N N . SER B 1 8 ? -18.047 -12.016 -10.594 1 79.06 8 SER B N 1
ATOM 1708 C CA . SER B 1 8 ? -16.984 -11.93 -11.586 1 79.06 8 SER B CA 1
ATOM 1709 C C . SER B 1 8 ? -15.867 -12.922 -11.289 1 79.06 8 SER B C 1
ATOM 1711 O O . SER B 1 8 ? -15 -13.141 -12.133 1 79.06 8 SER B O 1
ATOM 1713 N N . LEU B 1 9 ? -15.938 -13.523 -10.117 1 82.19 9 LEU B N 1
ATOM 1714 C CA . LEU B 1 9 ? -14.883 -14.445 -9.695 1 82.19 9 LEU B CA 1
ATOM 1715 C C . LEU B 1 9 ? -15.086 -15.828 -10.32 1 82.19 9 LEU B C 1
ATOM 1717 O O . LEU B 1 9 ? -16.188 -16.156 -10.773 1 82.19 9 LEU B O 1
ATOM 1721 N N . PRO B 1 10 ? -14.062 -16.5 -10.5 1 82.69 10 PRO B N 1
ATOM 1722 C CA . PRO B 1 10 ? -14.227 -17.844 -11.047 1 82.69 10 PRO B CA 1
ATOM 1723 C C . PRO B 1 10 ? -15.164 -18.719 -10.203 1 82.69 10 PRO B C 1
ATOM 1725 O O . PRO B 1 10 ? -15.297 -18.484 -9 1 82.69 10 PRO B O 1
ATOM 1728 N N . PRO B 1 11 ? -15.781 -19.656 -10.898 1 80.81 11 PRO B N 1
ATOM 1729 C CA . PRO B 1 11 ? -16.766 -20.516 -10.242 1 80.81 11 PRO B CA 1
ATOM 1730 C C . PRO B 1 11 ? -16.219 -21.188 -8.977 1 80.81 11 PRO B C 1
ATOM 1732 O O . PRO B 1 11 ? -16.953 -21.359 -8 1 80.81 11 PRO B O 1
ATOM 1735 N N . GLU B 1 12 ? -14.969 -21.484 -8.953 1 80 12 GLU B N 1
ATOM 1736 C CA . GLU B 1 12 ? -14.359 -22.188 -7.828 1 80 12 GLU B CA 1
ATOM 1737 C C . GLU B 1 12 ? -14.367 -21.312 -6.574 1 80 12 GLU B C 1
ATOM 1739 O O . GLU B 1 12 ? -14.359 -21.828 -5.453 1 80 12 GLU B O 1
ATOM 1744 N N . LEU B 1 13 ? -14.484 -20.016 -6.754 1 84.5 13 LEU B N 1
ATOM 1745 C CA . LEU B 1 13 ? -14.453 -19.094 -5.613 1 84.5 13 LEU B CA 1
ATOM 1746 C C . LEU B 1 13 ? -15.859 -18.609 -5.27 1 84.5 13 LEU B C 1
ATOM 1748 O O . LEU B 1 13 ? -16.141 -18.266 -4.121 1 84.5 13 LEU B O 1
ATOM 1752 N N . ARG B 1 14 ? -16.672 -18.609 -6.23 1 85.69 14 ARG B N 1
ATOM 1753 C CA . ARG B 1 14 ? -18 -18.047 -6.055 1 85.69 14 ARG B CA 1
ATOM 1754 C C . ARG B 1 14 ? -18.781 -18.812 -4.98 1 85.69 14 ARG B C 1
ATOM 1756 O O . ARG B 1 14 ? -19.531 -18.203 -4.207 1 85.69 14 ARG B O 1
ATOM 1763 N N . HIS B 1 15 ? -18.531 -20.078 -4.883 1 84.69 15 HIS B N 1
ATOM 1764 C CA . HIS B 1 15 ? -19.344 -20.906 -3.986 1 84.69 15 HIS B CA 1
ATOM 1765 C C . HIS B 1 15 ? -18.859 -20.781 -2.545 1 84.69 15 HIS B C 1
ATOM 1767 O O . HIS B 1 15 ? -19.562 -21.172 -1.613 1 84.69 15 HIS B O 1
ATOM 1773 N N . VAL B 1 16 ? -17.719 -20.25 -2.367 1 87.69 16 VAL B N 1
ATOM 1774 C CA . VAL B 1 16 ? -17.156 -20.234 -1.021 1 87.69 16 VAL B CA 1
ATOM 1775 C C . VAL B 1 16 ? -17.297 -18.844 -0.409 1 87.69 16 VAL B C 1
ATOM 1777 O O . VAL B 1 16 ? -17.094 -18.656 0.791 1 87.69 16 VAL B O 1
ATOM 1780 N N . ILE B 1 17 ? -17.688 -17.938 -1.194 1 90.88 17 ILE B N 1
ATOM 1781 C CA . ILE B 1 17 ? -17.797 -16.547 -0.749 1 90.88 17 ILE B CA 1
ATOM 1782 C C . ILE B 1 17 ? -19.172 -16.297 -0.156 1 90.88 17 ILE B C 1
ATOM 1784 O O . ILE B 1 17 ? -20.188 -16.703 -0.736 1 90.88 17 ILE B O 1
ATOM 1788 N N . ILE B 1 18 ? -19.266 -15.711 0.962 1 91.38 18 ILE B N 1
ATOM 1789 C CA . ILE B 1 18 ? -20.531 -15.406 1.606 1 91.38 18 ILE B CA 1
ATOM 1790 C C . ILE B 1 18 ? -20.562 -13.945 2.031 1 91.38 18 ILE B C 1
ATOM 1792 O O . ILE B 1 18 ? -19.531 -13.266 2.018 1 91.38 18 ILE B O 1
ATOM 1796 N N . HIS B 1 19 ? -21.719 -13.492 2.35 1 95.19 19 HIS B N 1
ATOM 1797 C CA . HIS B 1 19 ? -21.922 -12.133 2.832 1 95.19 19 HIS B CA 1
ATOM 1798 C C . HIS B 1 19 ? -22.297 -12.117 4.309 1 95.19 19 HIS B C 1
ATOM 1800 O O . HIS B 1 19 ? -22.891 -13.078 4.809 1 95.19 19 HIS B O 1
ATOM 1806 N N . ARG B 1 20 ? -21.938 -11.07 4.906 1 97 20 ARG B N 1
ATOM 1807 C CA . ARG B 1 20 ? -22.281 -10.898 6.312 1 97 20 ARG B CA 1
ATOM 1808 C C . ARG B 1 20 ? -22.734 -9.469 6.586 1 97 20 ARG B C 1
ATOM 1810 O O . ARG B 1 20 ? -22.094 -8.508 6.164 1 97 20 ARG B O 1
ATOM 1817 N N . GLU B 1 21 ? -23.812 -9.391 7.203 1 98.19 21 GLU B N 1
ATOM 1818 C CA . GLU B 1 21 ? -24.312 -8.094 7.672 1 98.19 21 GLU B CA 1
ATOM 1819 C C . GLU B 1 21 ? -23.875 -7.824 9.109 1 98.19 21 GLU B C 1
ATOM 1821 O O . GLU B 1 21 ? -23.797 -8.75 9.922 1 98.19 21 GLU B O 1
ATOM 1826 N N . LEU B 1 22 ? -23.609 -6.574 9.305 1 98.19 22 LEU B N 1
ATOM 1827 C CA . LEU B 1 22 ? -23.219 -6.145 10.648 1 98.19 22 LEU B CA 1
ATOM 1828 C C . LEU B 1 22 ? -24.094 -4.98 11.117 1 98.19 22 LEU B C 1
ATOM 1830 O O . LEU B 1 22 ? -24.328 -4.035 10.359 1 98.19 22 LEU B O 1
ATOM 1834 N N . GLU B 1 23 ? -24.531 -5.105 12.328 1 98.06 23 GLU B N 1
ATOM 1835 C CA . GLU B 1 23 ? -25.188 -3.973 12.977 1 98.06 23 GLU B CA 1
ATOM 1836 C C . GLU B 1 23 ? -24.172 -2.959 13.477 1 98.06 23 GLU B C 1
ATOM 1838 O O . GLU B 1 23 ? -23 -3.293 13.672 1 98.06 23 GLU B O 1
ATOM 1843 N N . PRO B 1 24 ? -24.688 -1.766 13.617 1 96.62 24 PRO B N 1
ATOM 1844 C CA . PRO B 1 24 ? -23.781 -0.799 14.234 1 96.62 24 PRO B CA 1
ATOM 1845 C C . PRO B 1 24 ? -23.188 -1.301 15.547 1 96.62 24 PRO B C 1
ATOM 1847 O O . PRO B 1 24 ? -23.906 -1.885 16.359 1 96.62 24 PRO B O 1
ATOM 1850 N N . LYS B 1 25 ? -21.875 -1.201 15.641 1 95.88 25 LYS B N 1
ATOM 1851 C CA . LYS B 1 25 ? -21.125 -1.527 16.844 1 95.88 25 LYS B CA 1
ATOM 1852 C C . LYS B 1 25 ? -20.875 -3.027 16.938 1 95.88 25 LYS B C 1
ATOM 1854 O O . LYS B 1 25 ? -20.25 -3.496 17.906 1 95.88 25 LYS B O 1
ATOM 1859 N N . GLU B 1 26 ? -21.328 -3.754 15.969 1 97.62 26 GLU B N 1
ATOM 1860 C CA . GLU B 1 26 ? -21.031 -5.18 15.945 1 97.62 26 GLU B CA 1
ATOM 1861 C C . GLU B 1 26 ? -19.609 -5.438 15.453 1 97.62 26 GLU B C 1
ATOM 1863 O O . GLU B 1 26 ? -19.156 -4.809 14.5 1 97.62 26 GLU B O 1
ATOM 1868 N N . SER B 1 27 ? -18.922 -6.348 16.125 1 97.25 27 SER B N 1
ATOM 1869 C CA . SER B 1 27 ? -17.562 -6.695 15.734 1 97.25 27 SER B CA 1
ATOM 1870 C C . SER B 1 27 ? -17.547 -7.719 14.609 1 97.25 27 SER B C 1
ATOM 1872 O O . SER B 1 27 ? -18.297 -8.695 14.641 1 97.25 27 SER B O 1
ATOM 1874 N N . LEU B 1 28 ? -16.781 -7.449 13.641 1 97.69 28 LEU B N 1
ATOM 1875 C CA . LEU B 1 28 ? -16.516 -8.438 12.594 1 97.69 28 LEU B CA 1
ATOM 1876 C C . LEU B 1 28 ? -15.617 -9.547 13.109 1 97.69 28 LEU B C 1
ATOM 1878 O O . LEU B 1 28 ? -15.891 -10.727 12.883 1 97.69 28 LEU B O 1
ATOM 1882 N N . PHE B 1 29 ? -14.594 -9.148 13.805 1 97.19 29 PHE B N 1
ATOM 1883 C CA . PHE B 1 29 ? -13.68 -10.023 14.539 1 97.19 29 PHE B CA 1
ATOM 1884 C C . PHE B 1 29 ? -12.914 -9.234 15.594 1 97.19 29 PHE B C 1
ATOM 1886 O O . PHE B 1 29 ? -12.938 -8.008 15.602 1 97.19 29 PHE B O 1
ATOM 1893 N N . GLN B 1 30 ? -12.289 -9.992 16.484 1 95.31 30 GLN B N 1
ATOM 1894 C CA . GLN B 1 30 ? -11.508 -9.375 17.547 1 95.31 30 GLN B CA 1
ATOM 1895 C C . GLN B 1 30 ? -10.008 -9.555 17.312 1 95.31 30 GLN B C 1
ATOM 1897 O O . GLN B 1 30 ? -9.594 -10.5 16.625 1 95.31 30 GLN B O 1
ATOM 1902 N N . GLN B 1 31 ? -9.281 -8.625 17.766 1 90.94 31 GLN B N 1
ATOM 1903 C CA . GLN B 1 31 ? -7.832 -8.773 17.734 1 90.94 31 GLN B CA 1
ATOM 1904 C C . GLN B 1 31 ? -7.402 -10.078 18.406 1 90.94 31 GLN B C 1
ATOM 1906 O O . GLN B 1 31 ? -7.91 -10.438 19.469 1 90.94 31 GLN B O 1
ATOM 1911 N N . GLY B 1 32 ? -6.496 -10.812 17.672 1 92.31 32 GLY B N 1
ATOM 1912 C CA . GLY B 1 32 ? -6 -12.055 18.234 1 92.31 32 GLY B CA 1
ATOM 1913 C C . GLY B 1 32 ? -6.82 -13.266 17.828 1 92.31 32 GLY B C 1
ATOM 1914 O O . GLY B 1 32 ? -6.375 -14.398 17.984 1 92.31 32 GLY B O 1
ATOM 1915 N N . ASP B 1 33 ? -8.055 -13.047 17.359 1 95.81 33 ASP B N 1
ATOM 1916 C CA . ASP B 1 33 ? -8.836 -14.164 16.828 1 95.81 33 ASP B CA 1
ATOM 1917 C C . ASP B 1 33 ? -8.055 -14.914 15.742 1 95.81 33 ASP B C 1
ATOM 1919 O O . ASP B 1 33 ? -7.164 -14.352 15.109 1 95.81 33 ASP B O 1
ATOM 1923 N N . GLU B 1 34 ? -8.406 -16.203 15.578 1 96.81 34 GLU B N 1
ATOM 1924 C CA . GLU B 1 34 ? -7.855 -16.953 14.445 1 96.81 34 GLU B CA 1
ATOM 1925 C C . GLU B 1 34 ? -8.25 -16.312 13.125 1 96.81 34 GLU B C 1
ATOM 1927 O O . GLU B 1 34 ? -9.422 -15.984 12.906 1 96.81 34 GLU B O 1
ATOM 1932 N N . ALA B 1 35 ? -7.234 -16.062 12.297 1 96.06 35 ALA B N 1
ATOM 1933 C CA . ALA B 1 35 ? -7.5 -15.461 10.992 1 96.06 35 ALA B CA 1
ATOM 1934 C C . ALA B 1 35 ? -8.094 -16.484 10.031 1 96.06 35 ALA B C 1
ATOM 1936 O O . ALA B 1 35 ? -7.379 -17.312 9.477 1 96.06 35 ALA B O 1
ATOM 1937 N N . LYS B 1 36 ? -9.375 -16.391 9.75 1 96.12 36 LYS B N 1
ATOM 1938 C CA . LYS B 1 36 ? -10.062 -17.406 8.953 1 96.12 36 LYS B CA 1
ATOM 1939 C C . LYS B 1 36 ? -10.469 -16.844 7.59 1 96.12 36 LYS B C 1
ATOM 1941 O O . LYS B 1 36 ? -10.828 -17.609 6.688 1 96.12 36 LYS B O 1
ATOM 1946 N N . ALA B 1 37 ? -10.43 -15.516 7.527 1 96.81 37 ALA B N 1
ATOM 1947 C CA . ALA B 1 37 ? -10.875 -14.891 6.285 1 96.81 37 ALA B CA 1
ATOM 1948 C C . ALA B 1 37 ? -10.359 -13.453 6.184 1 96.81 37 ALA B C 1
ATOM 1950 O O . ALA B 1 37 ? -9.961 -12.859 7.184 1 96.81 37 ALA B O 1
ATOM 1951 N N . PHE B 1 38 ? -10.258 -12.992 4.992 1 96.12 38 PHE B N 1
ATOM 1952 C CA . PHE B 1 38 ? -10.234 -11.547 4.789 1 96.12 38 PHE B CA 1
ATOM 1953 C C . PHE B 1 38 ? -11.555 -11.055 4.215 1 96.12 38 PHE B C 1
ATOM 1955 O O . PHE B 1 38 ? -12.422 -11.859 3.867 1 96.12 38 PHE B O 1
ATOM 1962 N N . TYR B 1 39 ? -11.727 -9.727 4.18 1 96.75 39 TYR B N 1
ATOM 1963 C CA . TYR B 1 39 ? -13.055 -9.188 3.906 1 96.75 39 TYR B CA 1
ATOM 1964 C C . TYR B 1 39 ? -12.984 -8.023 2.926 1 96.75 39 TYR B C 1
ATOM 1966 O O . TYR B 1 39 ? -11.938 -7.375 2.805 1 96.75 39 TYR B O 1
ATOM 1974 N N . VAL B 1 40 ? -14.078 -7.824 2.285 1 95.25 40 VAL B N 1
ATOM 1975 C CA . VAL B 1 40 ? -14.258 -6.641 1.455 1 95.25 40 VAL B CA 1
ATOM 1976 C C . VAL B 1 40 ? -15.539 -5.918 1.856 1 95.25 40 VAL B C 1
ATOM 1978 O O . VAL B 1 40 ? -16.594 -6.539 1.992 1 95.25 40 VAL B O 1
ATOM 1981 N N . VAL B 1 41 ? -15.422 -4.641 2.023 1 95 41 VAL B N 1
ATOM 1982 C CA . VAL B 1 41 ? -16.594 -3.861 2.428 1 95 41 VAL B CA 1
ATOM 1983 C C . VAL B 1 41 ? -17.516 -3.652 1.229 1 95 41 VAL B C 1
ATOM 1985 O O . VAL B 1 41 ? -17.094 -3.119 0.2 1 95 41 VAL B O 1
ATOM 1988 N N . GLU B 1 42 ? -18.641 -4.129 1.355 1 93.38 42 GLU B N 1
ATOM 1989 C CA . GLU B 1 42 ? -19.641 -3.898 0.313 1 93.38 42 GLU B CA 1
ATOM 1990 C C . GLU B 1 42 ? -20.391 -2.592 0.55 1 93.38 42 GLU B C 1
ATOM 1992 O O . GLU B 1 42 ? -20.625 -1.827 -0.388 1 93.38 42 GLU B O 1
ATOM 1997 N N . THR B 1 43 ? -20.828 -2.453 1.776 1 92.62 43 THR B N 1
ATOM 1998 C CA . THR B 1 43 ? -21.5 -1.224 2.201 1 92.62 43 THR B CA 1
ATOM 1999 C C . THR B 1 43 ? -21.141 -0.899 3.652 1 92.62 43 THR B C 1
ATOM 2001 O O . THR B 1 43 ? -20.812 -1.794 4.43 1 92.62 43 THR B O 1
ATOM 2004 N N . GLY B 1 44 ? -21.203 0.449 3.898 1 92.06 44 GLY B N 1
ATOM 2005 C CA . GLY B 1 44 ? -21.031 0.876 5.277 1 92.06 44 GLY B CA 1
ATOM 2006 C C . GLY B 1 44 ? -19.625 1.348 5.586 1 92.06 44 GLY B C 1
ATOM 2007 O O . GLY B 1 44 ? -18.922 1.839 4.699 1 92.06 44 GLY B O 1
ATOM 2008 N N . ARG B 1 45 ? -19.375 1.307 6.941 1 91.06 45 ARG B N 1
ATOM 2009 C CA . ARG B 1 45 ? -18.109 1.79 7.465 1 91.06 45 ARG B CA 1
ATOM 2010 C C . ARG B 1 45 ? -17.656 0.953 8.656 1 91.06 45 ARG B C 1
ATOM 2012 O O . ARG B 1 45 ? -18.422 0.734 9.594 1 91.06 45 ARG B O 1
ATOM 2019 N N . LEU B 1 46 ? -16.453 0.513 8.477 1 93.5 46 LEU B N 1
ATOM 2020 C CA . LEU B 1 46 ? -15.898 -0.303 9.547 1 93.5 46 LEU B CA 1
ATOM 2021 C C . LEU B 1 46 ? -14.641 0.338 10.133 1 93.5 46 LEU B C 1
ATOM 2023 O O . LEU B 1 46 ? -13.781 0.822 9.383 1 93.5 46 LEU B O 1
ATOM 2027 N N . LYS B 1 47 ? -14.602 0.36 11.406 1 89.44 47 LYS B N 1
ATOM 2028 C CA . LYS B 1 47 ? -13.43 0.913 12.086 1 89.44 47 LYS B CA 1
ATOM 2029 C C . LYS B 1 47 ? -12.477 -0.193 12.516 1 89.44 47 LYS B C 1
ATOM 2031 O O . LYS B 1 47 ? -12.906 -1.25 12.984 1 89.44 47 LYS B O 1
ATOM 2036 N N . LEU B 1 48 ? -11.242 0.065 12.266 1 88.19 48 LEU B N 1
ATOM 2037 C CA . LEU B 1 48 ? -10.195 -0.827 12.742 1 88.19 48 LEU B CA 1
ATOM 2038 C C . LEU B 1 48 ? -9.594 -0.31 14.047 1 88.19 48 LEU B C 1
ATOM 2040 O O . LEU B 1 48 ? -9.234 0.865 14.148 1 88.19 48 LEU B O 1
ATOM 2044 N N . VAL B 1 49 ? -9.555 -1.211 15.047 1 83.94 49 VAL B N 1
ATOM 2045 C CA . VAL B 1 49 ? -9.086 -0.804 16.375 1 83.94 49 VAL B CA 1
ATOM 2046 C C . VAL B 1 49 ? -7.969 -1.735 16.828 1 83.94 49 VAL B C 1
ATOM 2048 O O . VAL B 1 49 ? -8.133 -2.959 16.828 1 83.94 49 VAL B O 1
ATOM 2051 N N . ARG B 1 50 ? -6.949 -1.114 17.109 1 78.5 50 ARG B N 1
ATOM 2052 C CA . ARG B 1 50 ? -5.859 -1.885 17.703 1 78.5 50 ARG B CA 1
ATOM 2053 C C . ARG B 1 50 ? -5.73 -1.597 19.188 1 78.5 50 ARG B C 1
ATOM 2055 O O . ARG B 1 50 ? -5.742 -0.437 19.609 1 78.5 50 ARG B O 1
ATOM 2062 N N . TYR B 1 51 ? -5.637 -2.67 19.906 1 75.38 51 TYR B N 1
ATOM 2063 C CA . TYR B 1 51 ? -5.465 -2.535 21.359 1 75.38 51 TYR B CA 1
ATOM 2064 C C . TYR B 1 51 ? -4.023 -2.807 21.766 1 75.38 51 TYR B C 1
ATOM 2066 O O . TYR B 1 51 ? -3.441 -3.822 21.375 1 75.38 51 TYR B O 1
ATOM 2074 N N . THR B 1 52 ? -3.463 -1.812 22.438 1 67.31 52 THR B N 1
ATOM 2075 C CA . THR B 1 52 ? -2.107 -1.998 22.938 1 67.31 52 THR B CA 1
ATOM 2076 C C . THR B 1 52 ? -2.111 -2.855 24.203 1 67.31 52 THR B C 1
ATOM 2078 O O . THR B 1 52 ? -3.174 -3.174 24.734 1 67.31 52 THR B O 1
ATOM 2081 N N . SER B 1 53 ? -0.883 -3.287 24.5 1 64.12 53 SER B N 1
ATOM 2082 C CA . SER B 1 53 ? -0.744 -4.137 25.688 1 64.12 53 SER B CA 1
ATOM 2083 C C . SER B 1 53 ? -1.27 -3.441 26.938 1 64.12 53 SER B C 1
ATOM 2085 O O . SER B 1 53 ? -1.729 -4.098 27.875 1 64.12 53 SER B O 1
ATOM 2087 N N . ASP B 1 54 ? -1.224 -2.209 26.938 1 60.94 54 ASP B N 1
ATOM 2088 C CA . ASP B 1 54 ? -1.7 -1.458 28.094 1 60.94 54 ASP B CA 1
ATOM 2089 C C . ASP B 1 54 ? -3.182 -1.113 27.953 1 60.94 54 ASP B C 1
ATOM 2091 O O . ASP B 1 54 ? -3.725 -0.349 28.75 1 60.94 54 ASP B O 1
ATOM 2095 N N . GLY B 1 55 ? -3.732 -1.627 26.969 1 62.62 55 GLY B N 1
ATOM 2096 C CA . GLY B 1 55 ? -5.172 -1.49 26.812 1 62.62 55 GLY B CA 1
ATOM 2097 C C . GLY B 1 55 ? -5.574 -0.232 26.062 1 62.62 55 GLY B C 1
ATOM 2098 O O . GLY B 1 55 ? -6.758 0.105 26 1 62.62 55 GLY B O 1
ATOM 2099 N N . LYS B 1 56 ? -4.676 0.477 25.656 1 68.19 56 LYS B N 1
ATOM 2100 C CA . LYS B 1 56 ? -5.004 1.692 24.922 1 68.19 56 LYS B CA 1
ATOM 2101 C C . LYS B 1 56 ? -5.441 1.367 23.5 1 68.19 56 LYS B C 1
ATOM 2103 O O . LYS B 1 56 ? -4.887 0.466 22.859 1 68.19 56 LYS B O 1
ATOM 2108 N N . GLU B 1 57 ? -6.512 2.072 23.109 1 70.62 57 GLU B N 1
ATOM 2109 C CA . GLU B 1 57 ? -7.051 1.908 21.766 1 70.62 57 GLU B CA 1
ATOM 2110 C C . GLU B 1 57 ? -6.363 2.848 20.766 1 70.62 57 GLU B C 1
ATOM 2112 O O . GLU B 1 57 ? -6.191 4.035 21.047 1 70.62 57 GLU B O 1
ATOM 2117 N N . VAL B 1 58 ? -5.777 2.232 19.875 1 64.62 58 VAL B N 1
ATOM 2118 C CA . VAL B 1 58 ? -5.258 3.014 18.75 1 64.62 58 VAL B CA 1
ATOM 2119 C C . VAL B 1 58 ? -6.141 2.807 17.531 1 64.62 58 VAL B C 1
ATOM 2121 O O . VAL B 1 58 ? -6.305 1.679 17.047 1 64.62 58 VAL B O 1
ATOM 2124 N N . THR B 1 59 ? -6.973 3.752 17.234 1 62.09 59 THR B N 1
ATOM 2125 C CA . THR B 1 59 ? -7.91 3.619 16.125 1 62.09 59 THR B CA 1
ATOM 2126 C C . THR B 1 59 ? -7.219 3.918 14.797 1 62.09 59 THR B C 1
ATOM 2128 O O . THR B 1 59 ? -6.402 4.836 14.711 1 62.09 59 THR B O 1
ATOM 2131 N N . PHE B 1 60 ? -7.445 2.912 13.953 1 65.44 60 PHE B N 1
ATOM 2132 C CA . PHE B 1 60 ? -6.938 3.035 12.594 1 65.44 60 PHE B CA 1
ATOM 2133 C C . PHE B 1 60 ? -8 3.611 11.664 1 65.44 60 PHE B C 1
ATOM 2135 O O . PHE B 1 60 ? -9.133 3.859 12.094 1 65.44 60 PHE B O 1
ATOM 2142 N N . PRO B 1 61 ? -7.668 3.664 10.305 1 64.06 61 PRO B N 1
ATOM 2143 C CA . PRO B 1 61 ? -8.602 4.227 9.328 1 64.06 61 PRO B CA 1
ATOM 2144 C C . PRO B 1 61 ? -9.859 3.381 9.156 1 64.06 61 PRO B C 1
ATOM 2146 O O . PRO B 1 61 ? -9.859 2.191 9.484 1 64.06 61 PRO B O 1
ATOM 2149 N N . ILE B 1 62 ? -10.898 4.102 8.836 1 74.75 62 ILE B N 1
ATOM 2150 C CA . ILE B 1 62 ? -12.211 3.561 8.492 1 74.75 62 ILE B CA 1
ATOM 2151 C C . ILE B 1 62 ? -12.141 2.895 7.117 1 74.75 62 ILE B C 1
ATOM 2153 O O . ILE B 1 62 ? -11.586 3.461 6.172 1 74.75 62 ILE B O 1
ATOM 2157 N N . ALA B 1 63 ? -12.484 1.672 7.137 1 87.25 63 ALA B N 1
ATOM 2158 C CA . ALA B 1 63 ? -12.641 0.971 5.867 1 87.25 63 ALA B CA 1
ATOM 2159 C C . ALA B 1 63 ? -14.016 1.244 5.262 1 87.25 63 ALA B C 1
ATOM 2161 O O . ALA B 1 63 ? -15.039 1.138 5.949 1 87.25 63 ALA B O 1
ATOM 2162 N N . ARG B 1 64 ? -13.922 1.586 4.027 1 85.69 64 ARG B N 1
ATOM 2163 C CA . ARG B 1 64 ? -15.148 1.927 3.303 1 85.69 64 ARG B CA 1
ATOM 2164 C C . ARG B 1 64 ? -15.383 0.963 2.145 1 85.69 64 ARG B C 1
ATOM 2166 O O . ARG B 1 64 ? -14.641 -0.008 1.976 1 85.69 64 ARG B O 1
ATOM 2173 N N . ARG B 1 65 ? -16.422 1.226 1.453 1 85.19 65 ARG B N 1
ATOM 2174 C CA . ARG B 1 65 ? -16.828 0.377 0.335 1 85.19 65 ARG B CA 1
ATOM 2175 C C . ARG B 1 65 ? -15.648 0.074 -0.575 1 85.19 65 ARG B C 1
ATOM 2177 O O . ARG B 1 65 ? -14.914 0.983 -0.978 1 85.19 65 ARG B O 1
ATOM 2184 N N . GLY B 1 66 ? -15.461 -1.23 -0.824 1 84.88 66 GLY B N 1
ATOM 2185 C CA . GLY B 1 66 ? -14.445 -1.652 -1.776 1 84.88 66 GLY B CA 1
ATOM 2186 C C . GLY B 1 66 ? -13.102 -1.934 -1.132 1 84.88 66 GLY B C 1
ATOM 2187 O O . GLY B 1 66 ? -12.25 -2.586 -1.731 1 84.88 66 GLY B O 1
ATOM 2188 N N . GLU B 1 67 ? -12.969 -1.459 0.043 1 86.5 67 GLU B N 1
ATOM 2189 C CA . GLU B 1 67 ? -11.688 -1.651 0.726 1 86.5 67 GLU B CA 1
ATOM 2190 C C . GLU B 1 67 ? -11.594 -3.049 1.33 1 86.5 67 GLU B C 1
ATOM 2192 O O . GLU B 1 67 ? -12.594 -3.604 1.788 1 86.5 67 GLU B O 1
ATOM 2197 N N . MET B 1 68 ? -10.398 -3.559 1.249 1 91.31 68 MET B N 1
ATOM 2198 C CA . MET B 1 68 ? -10.125 -4.859 1.851 1 91.31 68 MET B CA 1
ATOM 2199 C C . MET B 1 68 ? -9.75 -4.711 3.322 1 91.31 68 MET B C 1
ATOM 2201 O O . MET B 1 68 ? -9.031 -3.779 3.691 1 91.31 68 MET B O 1
ATOM 2205 N N . ILE B 1 69 ? -10.266 -5.648 4.098 1 92.56 69 ILE B N 1
ATOM 2206 C CA . ILE B 1 69 ? -9.969 -5.703 5.527 1 92.56 69 ILE B CA 1
ATOM 2207 C C . ILE B 1 69 ? -9.258 -7.012 5.855 1 92.56 69 ILE B C 1
ATOM 2209 O O . ILE B 1 69 ? -9.711 -8.086 5.461 1 92.56 69 ILE B O 1
ATOM 2213 N N . ALA B 1 70 ? -8.125 -6.926 6.504 1 91.94 70 ALA B N 1
ATOM 2214 C CA . ALA B 1 70 ? -7.379 -8.055 7.051 1 91.94 70 ALA B CA 1
ATOM 2215 C C . ALA B 1 70 ? -6.895 -8.984 5.941 1 91.94 70 ALA B C 1
ATOM 2217 O O . ALA B 1 70 ? -7.031 -10.203 6.035 1 91.94 70 ALA B O 1
ATOM 2218 N N . GLU B 1 71 ? -6.477 -8.453 4.891 1 91 71 GLU B N 1
ATOM 2219 C CA . GLU B 1 71 ? -5.906 -9.281 3.836 1 91 71 GLU B CA 1
ATOM 2220 C C . GLU B 1 71 ? -4.684 -10.047 4.336 1 91 71 GLU B C 1
ATOM 2222 O O . GLU B 1 71 ? -4.359 -11.117 3.816 1 91 71 GLU B O 1
ATOM 2227 N N . ILE B 1 72 ? -4.086 -9.531 5.375 1 88.75 72 ILE B N 1
ATOM 2228 C CA . ILE B 1 72 ? -2.934 -10.18 5.992 1 88.75 72 ILE B CA 1
ATOM 2229 C C . ILE B 1 72 ? -3.34 -11.547 6.531 1 88.75 72 ILE B C 1
ATOM 2231 O O . ILE B 1 72 ? -2.488 -12.414 6.758 1 88.75 72 ILE B O 1
ATOM 2235 N N . ALA B 1 73 ? -4.582 -11.727 6.773 1 90.44 73 ALA B N 1
ATOM 2236 C CA . ALA B 1 73 ? -5.113 -12.984 7.301 1 90.44 73 ALA B CA 1
ATOM 2237 C C . ALA B 1 73 ? -4.766 -14.156 6.387 1 90.44 73 ALA B C 1
ATOM 2239 O O . ALA B 1 73 ? -4.684 -15.297 6.84 1 90.44 73 ALA B O 1
ATOM 2240 N N . LEU B 1 74 ? -4.598 -13.945 5.109 1 91.88 74 LEU B N 1
ATOM 2241 C CA . LEU B 1 74 ? -4.246 -15.008 4.172 1 91.88 74 LEU B CA 1
ATOM 2242 C C . LEU B 1 74 ? -2.951 -15.695 4.594 1 91.88 74 LEU B C 1
ATOM 2244 O O . LEU B 1 74 ? -2.75 -16.875 4.312 1 91.88 74 LEU B O 1
ATOM 2248 N N . PHE B 1 75 ? -2.135 -14.953 5.277 1 90.88 75 PHE B N 1
ATOM 2249 C CA . PHE B 1 75 ? -0.818 -15.508 5.562 1 90.88 75 PHE B CA 1
ATOM 2250 C C . PHE B 1 75 ? -0.449 -15.312 7.027 1 90.88 75 PHE B C 1
ATOM 2252 O O . PHE B 1 75 ? 0.731 -15.32 7.383 1 90.88 75 PHE B O 1
ATOM 2259 N N . SER B 1 76 ? -1.382 -15 7.789 1 89.69 76 SER B N 1
ATOM 2260 C CA . SER B 1 76 ? -1.214 -14.875 9.234 1 89.69 76 SER B CA 1
ATOM 2261 C C . SER B 1 76 ? -2.146 -15.828 9.977 1 89.69 76 SER B C 1
ATOM 2263 O O . SER B 1 76 ? -3.188 -16.219 9.453 1 89.69 76 SER B O 1
ATOM 2265 N N . ASP B 1 77 ? -1.769 -16.125 11.164 1 92.44 77 ASP B N 1
ATOM 2266 C CA . ASP B 1 77 ? -2.564 -17.047 11.953 1 92.44 77 ASP B CA 1
ATOM 2267 C C . ASP B 1 77 ? -3.688 -16.328 12.695 1 92.44 77 ASP B C 1
ATOM 2269 O O . ASP B 1 77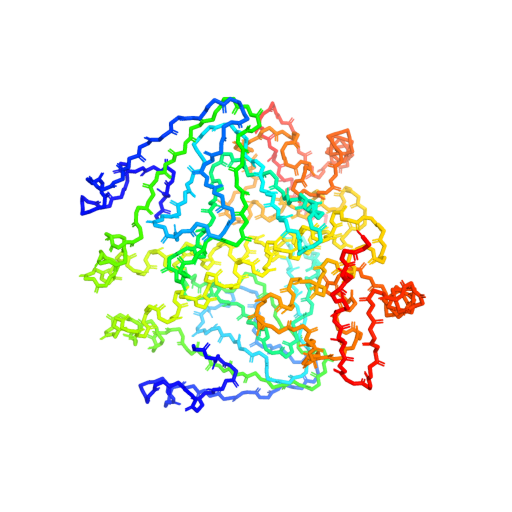 ? -4.742 -16.906 12.961 1 92.44 77 ASP B O 1
ATOM 2273 N N . THR B 1 78 ? -3.396 -15.031 13.062 1 94.06 78 THR B N 1
ATOM 2274 C CA . THR B 1 78 ? -4.375 -14.281 13.844 1 94.06 78 THR B CA 1
ATOM 2275 C C . THR B 1 78 ? -4.598 -12.898 13.242 1 94.06 78 THR B C 1
ATOM 2277 O O . THR B 1 78 ? -3.797 -12.43 12.43 1 94.06 78 THR B O 1
ATOM 2280 N N . TYR B 1 79 ? -5.723 -12.289 13.641 1 92.94 79 TYR B N 1
ATOM 2281 C CA . TYR B 1 79 ? -5.98 -10.914 13.234 1 92.94 79 TYR B CA 1
ATOM 2282 C C . TYR B 1 79 ? -5.18 -9.93 14.078 1 92.94 79 TYR B C 1
ATOM 2284 O O . TYR B 1 79 ? -5.164 -10.031 15.305 1 92.94 79 TYR B O 1
ATOM 2292 N N . PRO B 1 80 ? -4.578 -8.953 13.461 1 84 80 PRO B N 1
ATOM 2293 C CA . PRO B 1 80 ? -3.719 -8.031 14.211 1 84 80 PRO B CA 1
ATOM 2294 C C . PRO B 1 80 ? -4.504 -6.914 14.891 1 84 80 PRO B C 1
ATOM 2296 O O . PRO B 1 80 ? -3.945 -6.164 15.695 1 84 80 PRO B O 1
ATOM 2299 N N . TYR B 1 81 ? -5.719 -6.758 14.594 1 87.12 81 TYR B N 1
ATOM 2300 C CA . TYR B 1 81 ? -6.59 -5.727 15.133 1 87.12 81 TYR B CA 1
ATOM 2301 C C . TYR B 1 81 ? -8.039 -6.191 15.156 1 87.12 81 TYR B C 1
ATOM 2303 O O . TYR B 1 81 ? -8.359 -7.266 14.641 1 87.12 81 TYR B O 1
ATOM 2311 N N . ALA B 1 82 ? -8.867 -5.379 15.812 1 92.44 82 ALA B N 1
ATOM 2312 C CA . ALA B 1 82 ? -10.305 -5.613 15.789 1 92.44 82 ALA B CA 1
ATOM 2313 C C . ALA B 1 82 ? -10.984 -4.746 14.734 1 92.44 82 ALA B C 1
ATOM 2315 O O . ALA B 1 82 ? -10.445 -3.715 14.328 1 92.44 82 ALA B O 1
ATOM 2316 N N . VAL B 1 83 ? -12.078 -5.234 14.258 1 95.38 83 VAL B N 1
ATOM 2317 C CA . VAL B 1 83 ? -12.867 -4.457 13.312 1 95.38 83 VAL B CA 1
ATOM 2318 C C . VAL B 1 83 ? -14.32 -4.375 13.789 1 95.38 83 VAL B C 1
ATOM 2320 O O . VAL B 1 83 ? -14.945 -5.398 14.07 1 95.38 83 VAL B O 1
ATOM 2323 N N . ILE B 1 84 ? -14.797 -3.141 13.836 1 95.12 84 ILE B N 1
ATOM 2324 C CA . ILE B 1 84 ? -16.141 -2.881 14.359 1 95.12 84 ILE B CA 1
ATOM 2325 C C . ILE B 1 84 ? -16.922 -2.037 13.367 1 95.12 84 ILE B C 1
ATOM 2327 O O . ILE B 1 84 ? -16.406 -1.072 12.805 1 95.12 84 ILE B O 1
ATOM 2331 N N . ALA B 1 85 ? -18.203 -2.436 13.195 1 96.75 85 ALA B N 1
ATOM 2332 C CA . ALA B 1 85 ? -19.062 -1.644 12.32 1 96.75 85 ALA B CA 1
ATOM 2333 C C . ALA B 1 85 ? -19.453 -0.327 12.984 1 96.75 85 ALA B C 1
ATOM 2335 O O . ALA B 1 85 ? -20.016 -0.322 14.078 1 96.75 85 ALA B O 1
ATOM 2336 N N . GLU B 1 86 ? -19.125 0.726 12.297 1 93 86 GLU B N 1
ATOM 2337 C CA . GLU B 1 86 ? -19.562 2.021 12.797 1 93 86 GLU B CA 1
ATOM 2338 C C . GLU B 1 86 ? -21.047 2.256 12.484 1 93 86 GLU B C 1
ATOM 2340 O O . GLU B 1 86 ? -21.75 2.906 13.258 1 93 86 GLU B O 1
ATOM 2345 N N . VAL B 1 87 ? -21.484 1.862 11.367 1 94.5 87 VAL B N 1
ATOM 2346 C CA . VAL B 1 87 ? -22.859 1.906 10.898 1 94.5 87 VAL B CA 1
ATOM 2347 C C . VAL B 1 87 ? -23.266 0.533 10.367 1 94.5 87 VAL B C 1
ATOM 2349 O O . VAL B 1 87 ? -22.453 -0.386 10.305 1 94.5 87 VAL B O 1
ATOM 2352 N N . ALA B 1 88 ? -24.562 0.451 10.078 1 97.25 88 ALA B N 1
ATOM 2353 C CA . ALA B 1 88 ? -24.969 -0.774 9.398 1 97.25 88 ALA B CA 1
ATOM 2354 C C . ALA B 1 88 ? -24.109 -1.034 8.172 1 97.25 88 ALA B C 1
ATOM 2356 O O . ALA B 1 88 ? -23.953 -0.158 7.312 1 97.25 88 ALA B O 1
ATOM 2357 N N . SER B 1 89 ? -23.438 -2.244 8.164 1 97.31 89 SER B N 1
ATOM 2358 C CA . SER B 1 89 ? -22.469 -2.545 7.125 1 97.31 89 SER B CA 1
ATOM 2359 C C . SER B 1 89 ? -22.656 -3.953 6.574 1 97.31 89 SER B C 1
ATOM 2361 O O . SER B 1 89 ? -23.328 -4.777 7.184 1 97.31 89 SER B O 1
ATOM 2363 N N . ARG B 1 90 ? -22.234 -4.133 5.391 1 97.62 90 ARG B N 1
ATOM 2364 C CA . ARG B 1 90 ? -22.172 -5.441 4.75 1 97.62 90 ARG B CA 1
ATOM 2365 C C . ARG B 1 90 ? -20.781 -5.719 4.188 1 97.62 90 ARG B C 1
ATOM 2367 O O . ARG B 1 90 ? -20.172 -4.836 3.59 1 97.62 90 ARG B O 1
ATOM 2374 N N . VAL B 1 91 ? -20.297 -6.918 4.488 1 97.56 91 VAL B N 1
ATOM 2375 C CA . VAL B 1 91 ? -18.984 -7.293 3.988 1 97.56 91 VAL B CA 1
ATOM 2376 C C . VAL B 1 91 ? -19.078 -8.602 3.215 1 97.56 91 VAL B C 1
ATOM 2378 O O . VAL B 1 91 ? -20 -9.398 3.43 1 97.56 91 VAL B O 1
ATOM 2381 N N . ILE B 1 92 ? -18.234 -8.734 2.279 1 96.69 92 ILE B N 1
ATOM 2382 C CA . ILE B 1 92 ? -18.016 -10.016 1.613 1 96.69 92 ILE B CA 1
ATOM 2383 C C . ILE B 1 92 ? -16.922 -10.789 2.328 1 96.69 92 ILE B C 1
ATOM 2385 O O . ILE B 1 92 ? -15.852 -10.242 2.615 1 96.69 92 ILE B O 1
ATOM 2389 N N . ILE B 1 93 ? -17.156 -12.055 2.639 1 96.69 93 ILE B N 1
ATOM 2390 C CA . ILE B 1 93 ? -16.203 -12.906 3.344 1 96.69 93 ILE B CA 1
ATOM 2391 C C . ILE B 1 93 ? -15.453 -13.773 2.34 1 96.69 93 ILE B C 1
ATOM 2393 O O . ILE B 1 93 ? -16.062 -14.492 1.545 1 96.69 93 ILE B O 1
ATOM 2397 N N . TYR B 1 94 ? -14.188 -13.672 2.375 1 95.44 94 TYR B N 1
ATOM 2398 C CA . TYR B 1 94 ? -13.312 -14.523 1.585 1 95.44 94 TYR B CA 1
ATOM 2399 C C . TYR B 1 94 ? -12.539 -15.484 2.479 1 95.44 94 TYR B C 1
ATOM 2401 O O . TYR B 1 94 ? -11.5 -15.125 3.043 1 95.44 94 TYR B O 1
ATOM 2409 N N . PRO B 1 95 ? -13.023 -16.734 2.572 1 95.88 95 PRO B N 1
ATOM 2410 C CA . PRO B 1 95 ? -12.383 -17.688 3.475 1 95.88 95 PRO B CA 1
ATOM 2411 C C . PRO B 1 95 ? -10.953 -18.031 3.062 1 95.88 95 PRO B C 1
ATOM 2413 O O . PRO B 1 95 ? -10.68 -18.25 1.878 1 95.88 95 PRO B O 1
ATOM 2416 N N . LYS B 1 96 ? -10.086 -18.031 4.055 1 94.94 96 LYS B N 1
ATOM 2417 C CA . LYS B 1 96 ? -8.648 -18.172 3.861 1 94.94 96 LYS B CA 1
ATOM 2418 C C . LYS B 1 96 ? -8.312 -19.469 3.127 1 94.94 96 LYS B C 1
ATOM 2420 O O . LYS B 1 96 ? -7.746 -19.438 2.031 1 94.94 96 LYS B O 1
ATOM 2425 N N . GLN B 1 97 ? -8.695 -20.625 3.598 1 93.75 97 GLN B N 1
ATOM 2426 C CA . GLN B 1 97 ? -8.242 -21.922 3.084 1 93.75 97 GLN B CA 1
ATOM 2427 C C . GLN B 1 97 ? -8.781 -22.172 1.677 1 93.75 97 GLN B C 1
ATOM 2429 O O . GLN B 1 97 ? -8.023 -22.516 0.77 1 93.75 97 GLN B O 1
ATOM 2434 N N . PRO B 1 98 ? -10.086 -21.922 1.452 1 92.62 98 PRO B N 1
ATOM 2435 C CA . PRO B 1 98 ? -10.594 -22.078 0.088 1 92.62 98 PRO B CA 1
ATOM 2436 C C . PRO B 1 98 ? -9.898 -21.156 -0.913 1 92.62 98 PRO B C 1
ATOM 2438 O O . PRO B 1 98 ? -9.602 -21.578 -2.037 1 92.62 98 PRO B O 1
ATOM 2441 N N . ILE B 1 99 ? -9.625 -19.938 -0.555 1 91.81 99 ILE B N 1
ATOM 2442 C CA . ILE B 1 99 ? -8.992 -18.969 -1.452 1 91.81 99 ILE B CA 1
ATOM 2443 C C . ILE B 1 99 ? -7.566 -19.406 -1.756 1 91.81 99 ILE B C 1
ATOM 2445 O O . ILE B 1 99 ? -7.156 -19.453 -2.92 1 91.81 99 ILE B O 1
ATOM 2449 N N . LEU B 1 100 ? -6.871 -19.766 -0.746 1 92.38 100 LEU B N 1
ATOM 2450 C CA . LEU B 1 100 ? -5.492 -20.203 -0.947 1 92.38 100 LEU B CA 1
ATOM 2451 C C . LEU B 1 100 ? -5.441 -21.453 -1.822 1 92.38 100 LEU B C 1
ATOM 2453 O O . LEU B 1 100 ? -4.559 -21.578 -2.676 1 92.38 100 LEU B O 1
ATOM 2457 N N . THR B 1 101 ? -6.367 -22.359 -1.599 1 92 101 THR B N 1
ATOM 2458 C CA . THR B 1 101 ? -6.438 -23.578 -2.402 1 92 101 THR B CA 1
ATOM 2459 C C . THR B 1 101 ? -6.695 -23.25 -3.869 1 92 101 THR B C 1
ATOM 2461 O O . THR B 1 101 ? -6.039 -23.781 -4.762 1 92 101 THR B O 1
ATOM 2464 N N . ALA B 1 102 ? -7.621 -22.344 -4.09 1 89.94 102 ALA B N 1
ATOM 2465 C CA . ALA B 1 102 ? -7.934 -21.938 -5.453 1 89.94 102 ALA B CA 1
ATOM 2466 C C . ALA B 1 102 ? -6.723 -21.281 -6.121 1 89.94 102 ALA B C 1
ATOM 2468 O O . ALA B 1 102 ? -6.43 -21.562 -7.289 1 89.94 102 ALA B O 1
ATOM 2469 N N . LEU B 1 103 ? -6.027 -20.484 -5.41 1 89.81 103 LEU B N 1
ATOM 2470 C CA . LEU B 1 103 ? -4.863 -19.781 -5.938 1 89.81 103 LEU B CA 1
ATOM 2471 C C . LEU B 1 103 ? -3.73 -20.75 -6.246 1 89.81 103 LEU B C 1
ATOM 2473 O O . LEU B 1 103 ? -2.984 -20.562 -7.211 1 89.81 103 LEU B O 1
ATOM 2477 N N . ARG B 1 104 ? -3.648 -21.766 -5.473 1 89.81 104 ARG B N 1
ATOM 2478 C CA . ARG B 1 104 ? -2.604 -22.766 -5.664 1 89.81 104 ARG B CA 1
ATOM 2479 C C . ARG B 1 104 ? -2.873 -23.609 -6.91 1 89.81 104 ARG B C 1
ATOM 2481 O O . ARG B 1 104 ? -1.939 -24.016 -7.605 1 89.81 104 ARG B O 1
ATOM 2488 N N . HIS B 1 105 ? -4.086 -23.828 -7.238 1 88.94 105 HIS B N 1
ATOM 2489 C CA . HIS B 1 105 ? -4.441 -24.781 -8.281 1 88.94 105 HIS B CA 1
ATOM 2490 C C . HIS B 1 105 ? -4.773 -24.062 -9.594 1 88.94 105 HIS B C 1
ATOM 2492 O O . HIS B 1 105 ? -5 -24.719 -10.617 1 88.94 105 HIS B O 1
ATOM 2498 N N . ASN B 1 106 ? -4.84 -22.828 -9.562 1 89.44 106 ASN B N 1
ATOM 2499 C CA . ASN B 1 106 ? -5.168 -22.031 -10.742 1 89.44 106 ASN B CA 1
ATOM 2500 C C . ASN B 1 106 ? -4.184 -20.891 -10.938 1 89.44 106 ASN B C 1
ATOM 2502 O O . ASN B 1 106 ? -4.363 -19.812 -10.367 1 89.44 106 ASN B O 1
ATOM 2506 N N . SER B 1 107 ? -3.279 -21.094 -11.828 1 88.75 107 SER B N 1
ATOM 2507 C CA . SER B 1 107 ? -2.201 -20.125 -12.016 1 88.75 107 SER B CA 1
ATOM 2508 C C . SER B 1 107 ? -2.732 -18.812 -12.57 1 88.75 107 SER B C 1
ATOM 2510 O O . SER B 1 107 ? -2.213 -17.734 -12.242 1 88.75 107 SER B O 1
ATOM 2512 N N . GLU B 1 108 ? -3.725 -18.922 -13.375 1 87.56 108 GLU B N 1
ATOM 2513 C CA . GLU B 1 108 ? -4.316 -17.703 -13.922 1 87.56 108 GLU B CA 1
ATOM 2514 C C . GLU B 1 108 ? -4.965 -16.859 -12.82 1 87.56 108 GLU B C 1
ATOM 2516 O O . GLU B 1 108 ? -4.805 -15.641 -12.789 1 87.56 108 GLU B O 1
ATOM 2521 N N . LEU B 1 109 ? -5.641 -17.562 -11.938 1 88.44 109 LEU B N 1
ATOM 2522 C CA . LEU B 1 109 ? -6.262 -16.875 -10.805 1 88.44 109 LEU B CA 1
ATOM 2523 C C . LEU B 1 109 ? -5.207 -16.266 -9.898 1 88.44 109 LEU B C 1
ATOM 2525 O O . LEU B 1 109 ? -5.375 -15.141 -9.414 1 88.44 109 LEU B O 1
ATOM 2529 N N . ALA B 1 110 ? -4.191 -16.984 -9.742 1 90.75 110 ALA B N 1
ATOM 2530 C CA . ALA B 1 110 ? -3.092 -16.484 -8.914 1 90.75 110 ALA B CA 1
ATOM 2531 C C . ALA B 1 110 ? -2.473 -15.227 -9.523 1 90.75 110 ALA B C 1
ATOM 2533 O O . ALA B 1 110 ? -2.178 -14.266 -8.812 1 90.75 110 ALA B O 1
ATOM 2534 N N . GLU B 1 111 ? -2.307 -15.266 -10.781 1 90.25 111 GLU B N 1
ATOM 2535 C CA . GLU B 1 111 ? -1.74 -14.109 -11.477 1 90.25 111 GLU B CA 1
ATOM 2536 C C . GLU B 1 111 ? -2.654 -12.898 -11.359 1 90.25 111 GLU B C 1
ATOM 2538 O O . GLU B 1 111 ? -2.188 -11.781 -11.117 1 90.25 111 GLU B O 1
ATOM 2543 N N . ASP B 1 112 ? -3.904 -13.102 -11.516 1 89.38 112 ASP B N 1
ATOM 2544 C CA . ASP B 1 112 ? -4.883 -12.031 -11.375 1 89.38 112 ASP B CA 1
ATOM 2545 C C . ASP B 1 112 ? -4.863 -11.445 -9.961 1 89.38 112 ASP B C 1
ATOM 2547 O O . ASP B 1 112 ? -4.953 -10.234 -9.781 1 89.38 112 ASP B O 1
ATOM 2551 N N . PHE B 1 113 ? -4.793 -12.352 -9.055 1 91.5 113 PHE B N 1
ATOM 2552 C CA . PHE B 1 113 ? -4.746 -11.922 -7.66 1 91.5 113 PHE B CA 1
ATOM 2553 C C . PHE B 1 113 ? -3.49 -11.102 -7.387 1 91.5 113 PHE B C 1
ATOM 2555 O O . PHE B 1 113 ? -3.555 -10.055 -6.734 1 91.5 113 PHE B O 1
ATOM 2562 N N . MET B 1 114 ? -2.393 -11.484 -7.902 1 93.38 114 MET B N 1
ATOM 2563 C CA . MET B 1 114 ? -1.135 -10.758 -7.742 1 93.38 114 MET B CA 1
ATOM 2564 C C . MET B 1 114 ? -1.205 -9.391 -8.414 1 93.38 114 MET B C 1
ATOM 2566 O O . MET B 1 114 ? -0.73 -8.398 -7.855 1 93.38 114 MET B O 1
ATOM 2570 N N . ALA B 1 115 ? -1.778 -9.375 -9.539 1 91.94 115 ALA B N 1
ATOM 2571 C CA . ALA B 1 115 ? -1.946 -8.102 -10.242 1 91.94 115 ALA B CA 1
ATOM 2572 C C . ALA B 1 115 ? -2.76 -7.117 -9.414 1 91.94 115 ALA B C 1
ATOM 2574 O O . ALA B 1 115 ? -2.426 -5.934 -9.336 1 91.94 115 ALA B O 1
ATOM 2575 N N . MET B 1 116 ? -3.717 -7.59 -8.797 1 90 116 MET B N 1
ATOM 2576 C CA . MET B 1 116 ? -4.555 -6.766 -7.934 1 90 116 MET B CA 1
ATOM 2577 C C . MET B 1 116 ? -3.756 -6.246 -6.742 1 90 116 MET B C 1
ATOM 2579 O O . MET B 1 116 ? -3.857 -5.07 -6.383 1 90 116 MET B O 1
ATOM 2583 N N . LEU B 1 117 ? -3.023 -7.121 -6.137 1 93.12 117 LEU B N 1
ATOM 2584 C CA . LEU B 1 117 ? -2.205 -6.727 -4.996 1 93.12 117 LEU B CA 1
ATOM 2585 C C . LEU B 1 117 ? -1.198 -5.652 -5.395 1 93.12 117 LEU B C 1
ATOM 2587 O O . LEU B 1 117 ? -1.009 -4.672 -4.672 1 93.12 117 LEU B O 1
ATOM 2591 N N . VAL B 1 118 ? -0.579 -5.82 -6.527 1 92.44 118 VAL B N 1
ATOM 2592 C CA . VAL B 1 118 ? 0.418 -4.883 -7.027 1 92.44 118 VAL B CA 1
ATOM 2593 C C . VAL B 1 118 ? -0.238 -3.531 -7.305 1 92.44 118 VAL B C 1
ATOM 2595 O O . VAL B 1 118 ? 0.325 -2.482 -6.977 1 92.44 118 VAL B O 1
ATOM 2598 N N . GLN B 1 119 ? -1.365 -3.576 -7.84 1 88 119 GLN B N 1
ATOM 2599 C CA . GLN B 1 119 ? -2.107 -2.346 -8.086 1 88 119 GLN B CA 1
ATOM 2600 C C . GLN B 1 119 ? -2.438 -1.63 -6.781 1 88 119 GLN B C 1
ATOM 2602 O O . GLN B 1 119 ? -2.352 -0.402 -6.699 1 88 119 GLN B O 1
ATOM 2607 N N . LYS B 1 120 ? -2.824 -2.369 -5.828 1 88.69 120 LYS B N 1
ATOM 2608 C CA . LYS B 1 120 ? -3.129 -1.789 -4.523 1 88.69 120 LYS B CA 1
ATOM 2609 C C . LYS B 1 120 ? -1.897 -1.128 -3.914 1 88.69 120 LYS B C 1
ATOM 2611 O O . LYS B 1 120 ? -1.994 -0.053 -3.318 1 88.69 120 LYS B O 1
ATOM 2616 N N . ILE B 1 121 ? -0.823 -1.761 -4 1 89.81 121 ILE B N 1
ATOM 2617 C CA . ILE B 1 121 ? 0.437 -1.201 -3.523 1 89.81 121 ILE B CA 1
ATOM 2618 C C . ILE B 1 121 ? 0.715 0.122 -4.23 1 89.81 121 ILE B C 1
ATOM 2620 O O . ILE B 1 121 ? 1.04 1.122 -3.588 1 89.81 121 ILE B O 1
ATOM 2624 N N . HIS B 1 122 ? 0.57 0.058 -5.5 1 85.62 122 HIS B N 1
ATOM 2625 C CA . HIS B 1 122 ? 0.782 1.268 -6.285 1 85.62 122 HIS B CA 1
ATOM 2626 C C . HIS B 1 122 ? -0.128 2.396 -5.816 1 85.62 122 HIS B C 1
ATOM 2628 O O . HIS B 1 122 ? 0.324 3.531 -5.637 1 85.62 122 HIS B O 1
ATOM 2634 N N . ASP B 1 123 ? -1.349 2.131 -5.609 1 83.38 123 ASP B N 1
ATOM 2635 C CA . ASP B 1 123 ? -2.326 3.121 -5.164 1 83.38 123 ASP B CA 1
ATOM 2636 C C . ASP B 1 123 ? -1.941 3.701 -3.807 1 83.38 123 ASP B C 1
ATOM 2638 O O . ASP B 1 123 ? -2.047 4.91 -3.59 1 83.38 123 ASP B O 1
ATOM 2642 N N . LEU B 1 124 ? -1.551 2.836 -2.926 1 84.25 124 LEU B N 1
ATOM 2643 C CA . LEU B 1 124 ? -1.178 3.26 -1.58 1 84.25 124 LEU B CA 1
ATOM 2644 C C . LEU B 1 124 ? 0.07 4.137 -1.611 1 84.25 124 LEU B C 1
ATOM 2646 O O . LEU B 1 124 ? 0.168 5.113 -0.866 1 84.25 124 LEU B O 1
ATOM 2650 N N . LYS B 1 125 ? 1.009 3.797 -2.414 1 83.31 125 LYS B N 1
ATOM 2651 C CA . LYS B 1 125 ? 2.221 4.598 -2.555 1 83.31 125 LYS B CA 1
ATOM 2652 C C . LYS B 1 125 ? 1.896 6.004 -3.053 1 83.31 125 LYS B C 1
ATOM 2654 O O . LYS B 1 125 ? 2.463 6.988 -2.568 1 83.31 125 LYS B O 1
ATOM 2659 N N . ILE B 1 126 ? 1.029 6.051 -3.969 1 79.12 126 ILE B N 1
ATOM 2660 C CA . ILE B 1 126 ? 0.612 7.344 -4.5 1 79.12 126 ILE B CA 1
ATOM 2661 C C . ILE B 1 126 ? -0.056 8.164 -3.395 1 79.12 126 ILE B C 1
ATOM 2663 O O . ILE B 1 126 ? 0.223 9.352 -3.242 1 79.12 126 ILE B O 1
ATOM 2667 N N . ARG B 1 127 ? -0.926 7.52 -2.664 1 79.5 127 ARG B N 1
ATOM 2668 C CA . ARG B 1 127 ? -1.609 8.211 -1.573 1 79.5 127 ARG B CA 1
ATOM 2669 C C . ARG B 1 127 ? -0.61 8.766 -0.566 1 79.5 127 ARG B C 1
ATOM 2671 O O . ARG B 1 127 ? -0.788 9.875 -0.055 1 79.5 127 ARG B O 1
ATOM 2678 N N . LEU B 1 128 ? 0.335 8.008 -0.234 1 79.69 128 LEU B N 1
ATOM 2679 C CA . LEU B 1 128 ? 1.38 8.453 0.683 1 79.69 128 LEU B CA 1
ATOM 2680 C C . LEU B 1 128 ? 2.119 9.664 0.12 1 79.69 128 LEU B C 1
ATOM 2682 O O . LEU B 1 128 ? 2.408 10.617 0.85 1 79.69 128 LEU B O 1
ATOM 2686 N N . GLU B 1 129 ? 2.332 9.641 -1.104 1 75.62 129 GLU B N 1
ATOM 2687 C CA . GLU B 1 129 ? 3.053 10.727 -1.76 1 75.62 129 GLU B CA 1
ATOM 2688 C C . GLU B 1 129 ? 2.238 12.016 -1.745 1 75.62 129 GLU B C 1
ATOM 2690 O O . GLU B 1 129 ? 2.793 13.102 -1.565 1 75.62 129 GLU B O 1
ATOM 2695 N N . LEU B 1 130 ? 1.019 11.867 -1.991 1 77.94 130 LEU B N 1
ATOM 2696 C CA . LEU B 1 130 ? 0.14 13.031 -2.041 1 77.94 130 LEU B CA 1
ATOM 2697 C C . LEU B 1 130 ? 0.101 13.742 -0.691 1 77.94 130 LEU B C 1
ATOM 2699 O O . LEU B 1 130 ? -0.078 14.961 -0.63 1 77.94 130 LEU B O 1
ATOM 2703 N N . ARG B 1 131 ? 0.362 12.977 0.307 1 74 131 ARG B N 1
ATOM 2704 C CA . ARG B 1 131 ? 0.3 13.555 1.645 1 74 131 ARG B CA 1
ATOM 2705 C C . ARG B 1 131 ? 1.476 14.492 1.89 1 74 131 ARG B C 1
ATOM 2707 O O . ARG B 1 131 ? 1.434 15.328 2.799 1 74 131 ARG B O 1
ATOM 2714 N N . ASP B 1 132 ? 2.457 14.383 1.153 1 70.94 132 ASP B N 1
ATOM 2715 C CA . ASP B 1 132 ? 3.639 15.227 1.301 1 70.94 132 ASP B CA 1
ATOM 2716 C C . ASP B 1 132 ? 3.428 16.594 0.639 1 70.94 132 ASP B C 1
ATOM 2718 O O . ASP B 1 132 ? 4.184 17.531 0.888 1 70.94 132 ASP B O 1
ATOM 2722 N N . ILE B 1 133 ? 2.455 16.656 -0.198 1 75.38 133 ILE B N 1
ATOM 2723 C CA . ILE B 1 133 ? 2.146 17.922 -0.86 1 75.38 133 ILE B CA 1
ATOM 2724 C C . ILE B 1 133 ? 1.344 18.812 0.081 1 75.38 133 ILE B C 1
ATOM 2726 O O . ILE B 1 133 ? 0.233 18.469 0.485 1 75.38 133 ILE B O 1
ATOM 2730 N N . ARG B 1 134 ? 1.871 19.891 0.349 1 74.44 134 ARG B N 1
ATOM 2731 C CA . ARG B 1 134 ? 1.286 20.75 1.372 1 74.44 134 ARG B CA 1
ATOM 2732 C C . ARG B 1 134 ? 0.095 21.516 0.82 1 74.44 134 ARG B C 1
ATOM 2734 O O . ARG B 1 134 ? -0.941 21.625 1.478 1 74.44 134 ARG B O 1
ATOM 2741 N N . ALA B 1 135 ? 0.281 22.094 -0.382 1 85 135 ALA B N 1
ATOM 2742 C CA . ALA B 1 135 ? -0.804 22.891 -0.94 1 85 135 ALA B CA 1
ATOM 2743 C C . ALA B 1 135 ? -1.975 22.016 -1.366 1 85 135 ALA B C 1
ATOM 2745 O O . ALA B 1 135 ? -1.829 21.156 -2.242 1 85 135 ALA B O 1
ATOM 2746 N N . ALA B 1 136 ? -3.107 22.281 -0.792 1 88.31 136 ALA B N 1
ATOM 2747 C CA . ALA B 1 136 ? -4.289 21.453 -1.003 1 88.31 136 ALA B CA 1
ATOM 2748 C C . ALA B 1 136 ? -4.641 21.359 -2.484 1 88.31 136 ALA B C 1
ATOM 2750 O O . ALA B 1 136 ? -4.945 20.281 -2.994 1 88.31 136 ALA B O 1
ATOM 2751 N N . HIS B 1 137 ? -4.566 22.484 -3.131 1 87.06 137 HIS B N 1
ATOM 2752 C CA . HIS B 1 137 ? -4.965 22.484 -4.535 1 87.06 137 HIS B CA 1
ATOM 2753 C C . HIS B 1 137 ? -3.986 21.672 -5.379 1 87.06 137 HIS B C 1
ATOM 2755 O O . HIS B 1 137 ? -4.395 21 -6.328 1 87.06 137 HIS B O 1
ATOM 2761 N N . GLU B 1 138 ? -2.764 21.719 -5 1 83.94 138 GLU B N 1
ATOM 2762 C CA . GLU B 1 138 ? -1.767 20.922 -5.707 1 83.94 138 GLU B CA 1
ATOM 2763 C C . GLU B 1 138 ? -1.96 19.438 -5.438 1 83.94 138 GLU B C 1
ATOM 2765 O O . GLU B 1 138 ? -1.799 18.609 -6.34 1 83.94 138 GLU B O 1
ATOM 2770 N N . ARG B 1 139 ? -2.225 19.141 -4.219 1 84.12 139 ARG B N 1
ATOM 2771 C CA . ARG B 1 139 ? -2.484 17.75 -3.828 1 84.12 139 ARG B CA 1
ATOM 2772 C C . ARG B 1 139 ? -3.676 17.188 -4.59 1 84.12 139 ARG B C 1
ATOM 2774 O O . ARG B 1 139 ? -3.613 16.062 -5.102 1 84.12 139 ARG B O 1
ATOM 2781 N N . VAL B 1 140 ? -4.73 17.984 -4.68 1 86.69 140 VAL B N 1
ATOM 2782 C CA . VAL B 1 140 ? -5.938 17.562 -5.387 1 86.69 140 VAL B CA 1
ATOM 2783 C C . VAL B 1 140 ? -5.641 17.406 -6.875 1 86.69 140 VAL B C 1
ATOM 2785 O O . VAL B 1 140 ? -6.07 16.438 -7.508 1 86.69 140 VAL B O 1
ATOM 2788 N N . LEU B 1 141 ? -4.934 18.328 -7.367 1 82.44 141 LEU B N 1
ATOM 2789 C CA . LEU B 1 141 ? -4.594 18.266 -8.781 1 82.44 141 LEU B CA 1
ATOM 2790 C C . LEU B 1 141 ? -3.803 17 -9.102 1 82.44 141 LEU B C 1
ATOM 2792 O O . LEU B 1 141 ? -4.078 16.328 -10.102 1 82.44 141 LEU B O 1
ATOM 2796 N N . ARG B 1 142 ? -2.877 16.734 -8.258 1 79.44 142 ARG B N 1
ATOM 2797 C CA . ARG B 1 142 ? -2.064 15.547 -8.453 1 79.44 142 ARG B CA 1
ATOM 2798 C C . ARG B 1 142 ? -2.912 14.281 -8.352 1 79.44 142 ARG B C 1
ATOM 2800 O O . ARG B 1 142 ? -2.707 13.328 -9.109 1 79.44 142 ARG B O 1
ATOM 2807 N N . TYR B 1 143 ? -3.758 14.234 -7.441 1 81.19 143 TYR B N 1
ATOM 2808 C CA . TYR B 1 143 ? -4.68 13.109 -7.301 1 81.19 143 TYR B CA 1
ATOM 2809 C C . TYR B 1 143 ? -5.508 12.922 -8.562 1 81.19 143 TYR B C 1
ATOM 2811 O O . TYR B 1 143 ? -5.66 11.805 -9.055 1 81.19 143 TYR B O 1
ATOM 2819 N N . LEU B 1 144 ? -6.023 14.016 -9.07 1 79.56 144 LEU B N 1
ATOM 2820 C CA . LEU B 1 144 ? -6.848 13.961 -10.273 1 79.56 144 LEU B CA 1
ATOM 2821 C C . LEU B 1 144 ? -6.039 13.469 -11.469 1 79.56 144 LEU B C 1
ATOM 2823 O O . LEU B 1 144 ? -6.539 12.688 -12.281 1 79.56 144 LEU B O 1
ATOM 2827 N N . GLN B 1 145 ? -4.887 13.953 -11.555 1 74.94 145 GLN B N 1
ATOM 2828 C CA . GLN B 1 145 ? -4 13.516 -12.633 1 74.94 145 GLN B CA 1
ATOM 2829 C C . GLN B 1 145 ? -3.734 12.016 -12.547 1 74.94 145 GLN B C 1
ATOM 2831 O O . GLN B 1 145 ? -3.699 11.328 -13.57 1 74.94 145 GL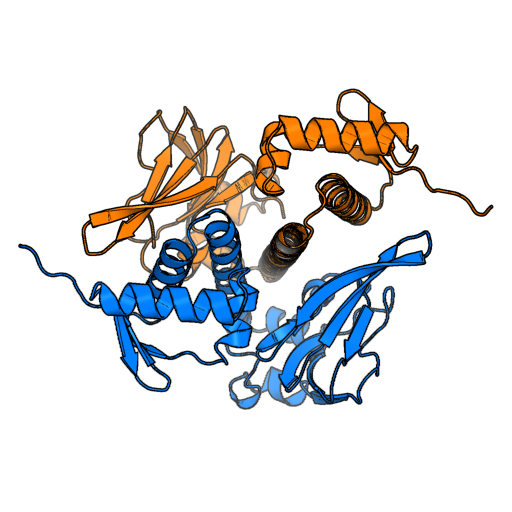N B O 1
ATOM 2836 N N . TYR B 1 146 ? -3.518 11.602 -11.375 1 74.5 146 TYR B N 1
ATOM 2837 C CA . TYR B 1 146 ? -3.311 10.172 -11.156 1 74.5 146 TYR B CA 1
ATOM 2838 C C . TYR B 1 146 ? -4.531 9.367 -11.594 1 74.5 146 TYR B C 1
ATOM 2840 O O . TYR B 1 146 ? -4.402 8.367 -12.297 1 74.5 146 TYR B O 1
ATOM 2848 N N . MET B 1 147 ? -5.648 9.75 -11.148 1 74.06 147 MET B N 1
ATOM 2849 C CA . MET B 1 147 ? -6.891 9.062 -11.492 1 74.06 147 MET B CA 1
ATOM 2850 C C . MET B 1 147 ? -7.094 9.047 -13.008 1 74.06 147 MET B C 1
ATOM 2852 O O . MET B 1 147 ? -7.559 8.047 -13.562 1 74.06 147 MET B O 1
ATOM 2856 N N . ALA B 1 148 ? -6.84 10.133 -13.617 1 71.62 148 ALA B N 1
ATOM 2857 C CA . ALA B 1 148 ? -6.984 10.25 -15.07 1 71.62 148 ALA B CA 1
ATOM 2858 C C . ALA B 1 148 ? -6.074 9.258 -15.789 1 71.62 148 ALA B C 1
ATOM 2860 O O . ALA B 1 148 ? -6.457 8.68 -16.797 1 71.62 148 ALA B O 1
ATOM 2861 N N . GLN B 1 149 ? -4.973 9.125 -15.328 1 64.69 149 GLN B N 1
ATOM 2862 C CA . GLN B 1 149 ? -4.008 8.211 -15.938 1 64.69 149 GLN B CA 1
ATOM 2863 C C . GLN B 1 149 ? -4.469 6.762 -15.82 1 64.69 149 GLN B C 1
ATOM 2865 O O . GLN B 1 149 ? -4.281 5.969 -16.75 1 64.69 149 GLN B O 1
ATOM 2870 N N . LEU B 1 150 ? -4.973 6.477 -14.656 1 64.31 150 LEU B N 1
ATOM 2871 C CA . LEU B 1 150 ? -5.473 5.125 -14.43 1 64.31 150 LEU B CA 1
ATOM 2872 C C . LEU B 1 150 ? -6.57 4.773 -15.43 1 64.31 150 LEU B C 1
ATOM 2874 O O . LEU B 1 150 ? -6.645 3.633 -15.898 1 64.31 150 LEU B O 1
ATOM 2878 N N . SER B 1 151 ? -7.324 5.727 -15.672 1 60.88 151 SER B N 1
ATOM 2879 C CA . SER B 1 151 ? -8.469 5.48 -16.547 1 60.88 151 SER B CA 1
ATOM 2880 C C . SER B 1 151 ? -8.133 5.797 -18 1 60.88 151 SER B C 1
ATOM 2882 O O . SER B 1 151 ? -8.93 5.516 -18.891 1 60.88 151 SER B O 1
ATOM 2884 N N . GLU B 1 152 ? -6.914 6.215 -18.125 1 62.72 152 GLU B N 1
ATOM 2885 C CA . GLU B 1 152 ? -6.516 6.68 -19.453 1 62.72 152 GLU B CA 1
ATOM 2886 C C . GLU B 1 152 ? -7.539 7.652 -20.031 1 62.72 152 GLU B C 1
ATOM 2888 O O . GLU B 1 152 ? -7.852 7.594 -21.219 1 62.72 152 GLU B O 1
ATOM 2893 N N . GLN B 1 153 ? -8.227 8.32 -19.188 1 64.69 153 GLN B N 1
ATOM 2894 C CA . GLN B 1 153 ? -9.227 9.312 -19.562 1 64.69 153 GLN B CA 1
ATOM 2895 C C . GLN B 1 153 ? -8.945 10.656 -18.891 1 64.69 153 GLN B C 1
ATOM 2897 O O . GLN B 1 153 ? -8.266 10.719 -17.859 1 64.69 153 GLN B O 1
ATOM 2902 N N . THR B 1 154 ? -9.359 11.656 -19.609 1 70 154 THR B N 1
ATOM 2903 C CA . THR B 1 154 ? -9.211 12.992 -19.031 1 70 154 THR B CA 1
ATOM 2904 C C . THR B 1 154 ? -10.406 13.328 -18.141 1 70 154 THR B C 1
ATOM 2906 O O . THR B 1 154 ? -10.367 14.305 -17.391 1 70 154 THR B O 1
ATOM 2909 N N . THR B 1 155 ? -11.367 12.531 -18.281 1 75.44 155 THR B N 1
ATOM 2910 C CA . THR B 1 155 ? -12.539 12.711 -17.422 1 75.44 155 THR B CA 1
ATOM 2911 C C . THR B 1 155 ? -12.531 11.695 -16.281 1 75.44 155 THR B C 1
ATOM 2913 O O . THR B 1 155 ? -12.406 10.492 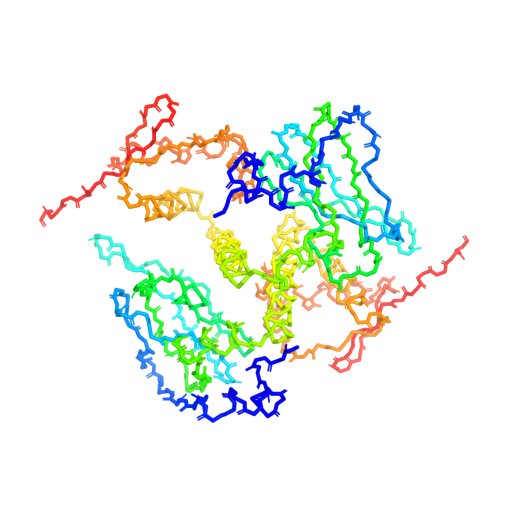-16.516 1 75.44 155 THR B O 1
ATOM 2916 N N . ILE B 1 156 ? -12.555 12.305 -15.164 1 76.62 156 ILE B N 1
ATOM 2917 C CA . ILE B 1 156 ? -12.516 11.469 -13.969 1 76.62 156 ILE B CA 1
ATOM 2918 C C . ILE B 1 156 ? -13.906 11.398 -13.344 1 76.62 156 ILE B C 1
ATOM 2920 O O . ILE B 1 156 ? -14.562 12.422 -13.156 1 76.62 156 ILE B O 1
ATOM 2924 N N . THR B 1 157 ? -14.406 10.305 -13.188 1 72.81 157 THR B N 1
ATOM 2925 C CA . THR B 1 157 ? -15.648 10.07 -12.453 1 72.81 157 THR B CA 1
ATOM 2926 C C . THR B 1 157 ? -15.359 9.492 -11.07 1 72.81 157 THR B C 1
ATOM 2928 O O . THR B 1 157 ? -14.711 8.453 -10.953 1 72.81 157 THR B O 1
ATOM 2931 N N . PHE B 1 158 ? -15.789 10.289 -10.117 1 70.19 158 PHE B N 1
ATOM 2932 C CA . PHE B 1 158 ? -15.578 9.781 -8.766 1 70.19 158 PHE B CA 1
ATOM 2933 C C . PHE B 1 158 ? -16.547 8.641 -8.461 1 70.19 158 PHE B C 1
ATOM 2935 O O . PHE B 1 158 ? -17.734 8.734 -8.766 1 70.19 158 PHE B O 1
ATOM 2942 N N . ASP B 1 159 ? -16.078 7.633 -8.062 1 63.03 159 ASP B N 1
ATOM 2943 C CA . ASP B 1 159 ? -16.906 6.484 -7.715 1 63.03 159 ASP B CA 1
ATOM 2944 C C . ASP B 1 159 ? -17.359 6.551 -6.254 1 63.03 159 ASP B C 1
ATOM 2946 O O . ASP B 1 159 ? -17.969 5.609 -5.746 1 63.03 159 ASP B O 1
ATOM 2950 N N . ARG B 1 160 ? -16.969 7.656 -5.602 1 67.44 160 ARG B N 1
ATOM 2951 C CA . ARG B 1 160 ? -17.297 7.832 -4.191 1 67.44 160 ARG B CA 1
ATOM 2952 C C . ARG B 1 160 ? -17.516 9.305 -3.855 1 67.44 160 ARG B C 1
ATOM 2954 O O . ARG B 1 160 ? -17.094 10.188 -4.609 1 67.44 160 ARG B O 1
ATOM 2961 N N . PRO B 1 161 ? -18.234 9.523 -2.676 1 71.56 161 PRO B N 1
ATOM 2962 C CA . PRO B 1 161 ? -18.484 10.906 -2.258 1 71.56 161 PRO B CA 1
ATOM 2963 C C . PRO B 1 161 ? -17.188 11.688 -2.025 1 71.56 161 PRO B C 1
ATOM 2965 O O . PRO B 1 161 ? -16.172 11.109 -1.629 1 71.56 161 PRO B O 1
ATOM 2968 N N . LEU B 1 162 ? -17.266 12.969 -2.32 1 76.75 162 LEU B N 1
ATOM 2969 C CA . LEU B 1 162 ? -16.125 13.867 -2.17 1 76.75 162 LEU B CA 1
ATOM 2970 C C . LEU B 1 162 ? -15.578 13.812 -0.751 1 76.75 162 LEU B C 1
ATOM 2972 O O . LEU B 1 162 ? -14.367 13.961 -0.545 1 76.75 162 LEU B O 1
ATOM 2976 N N . LYS B 1 163 ? -16.516 13.594 0.18 1 77.88 163 LYS B N 1
ATOM 2977 C CA . LYS B 1 163 ? -16.094 13.516 1.573 1 77.88 163 LYS B CA 1
ATOM 2978 C C . LYS B 1 163 ? -15.117 12.359 1.784 1 77.88 163 LYS B C 1
ATOM 2980 O O . LYS B 1 163 ? -14.156 12.484 2.545 1 77.88 163 LYS B O 1
ATOM 2985 N N . ASP B 1 164 ? -15.344 11.32 1.133 1 71.94 164 ASP B N 1
ATOM 2986 C CA . ASP B 1 164 ? -14.469 10.156 1.252 1 71.94 164 ASP B CA 1
ATOM 2987 C C . ASP B 1 164 ? -13.125 10.406 0.562 1 71.94 164 ASP B C 1
ATOM 2989 O O . ASP B 1 164 ? -12.086 9.977 1.053 1 71.94 164 ASP B O 1
ATOM 2993 N N . ILE B 1 165 ? -13.156 11.086 -0.524 1 78.75 165 ILE B N 1
ATOM 2994 C CA . ILE B 1 165 ? -11.945 11.445 -1.253 1 78.75 165 ILE B CA 1
ATOM 2995 C C . ILE B 1 165 ? -11.086 12.375 -0.402 1 78.75 165 ILE B C 1
ATOM 2997 O O . ILE B 1 165 ? -9.859 12.258 -0.374 1 78.75 165 ILE B O 1
ATOM 3001 N N . ALA B 1 166 ? -11.766 13.328 0.27 1 82.44 166 ALA B N 1
ATOM 3002 C CA . ALA B 1 166 ? -11.055 14.258 1.145 1 82.44 166 ALA B CA 1
ATOM 3003 C C . ALA B 1 166 ? -10.258 13.516 2.209 1 82.44 166 ALA B C 1
ATOM 3005 O O . ALA B 1 166 ? -9.094 13.844 2.465 1 82.44 166 ALA B O 1
ATOM 3006 N N . VAL B 1 167 ? -10.875 12.547 2.74 1 72.81 167 VAL B N 1
ATOM 3007 C CA . VAL B 1 167 ? -10.242 11.75 3.785 1 72.81 167 VAL B CA 1
ATOM 3008 C C . VAL B 1 167 ? -8.992 11.07 3.229 1 72.81 167 VAL B C 1
ATOM 3010 O O . VAL B 1 167 ? -7.938 11.078 3.863 1 72.81 167 VAL B O 1
ATOM 3013 N N . ASP B 1 168 ? -9.117 10.555 2.07 1 72.19 168 ASP B N 1
ATOM 3014 C CA . ASP B 1 168 ? -7.996 9.883 1.429 1 72.19 168 ASP B CA 1
ATOM 3015 C C . ASP B 1 168 ? -6.836 10.844 1.192 1 72.19 168 ASP B C 1
ATOM 3017 O O . ASP B 1 168 ? -5.672 10.438 1.222 1 72.19 168 ASP B O 1
ATOM 3021 N N . LEU B 1 169 ? -7.207 12.023 0.959 1 80.94 169 LEU B N 1
ATOM 3022 C CA . LEU B 1 169 ? -6.203 13.023 0.621 1 80.94 169 LEU B CA 1
ATOM 3023 C C . LEU B 1 169 ? -5.723 13.758 1.87 1 80.94 169 LEU B C 1
ATOM 3025 O O . LEU B 1 169 ? -4.879 14.648 1.784 1 80.94 169 LEU B O 1
ATOM 3029 N N . GLY B 1 170 ? -6.293 13.359 2.998 1 77.75 170 GLY B N 1
ATOM 3030 C CA . GLY B 1 170 ? -5.941 14.039 4.234 1 77.75 170 GLY B CA 1
ATOM 3031 C C . GLY B 1 170 ? -6.461 15.461 4.297 1 77.75 170 GLY B C 1
ATOM 3032 O O . GLY B 1 170 ? -5.789 16.344 4.824 1 77.75 170 GLY B O 1
ATOM 3033 N N . LEU B 1 171 ? -7.492 15.695 3.68 1 83 171 LEU B N 1
ATOM 3034 C CA . LEU B 1 171 ? -8.125 17 3.654 1 83 171 LEU B CA 1
ATOM 3035 C C . LEU B 1 171 ? -9.508 16.953 4.309 1 83 171 LEU B C 1
ATOM 3037 O O . LEU B 1 171 ? -10.094 15.883 4.445 1 83 171 LEU B O 1
ATOM 3041 N N . THR B 1 172 ? -9.961 18.094 4.746 1 83.81 172 THR B N 1
ATOM 3042 C CA . THR B 1 172 ? -11.375 18.203 5.074 1 83.81 172 THR B CA 1
ATOM 3043 C C . THR B 1 172 ? -12.219 18.344 3.807 1 83.81 172 THR B C 1
ATOM 3045 O O . THR B 1 172 ? -11.711 18.75 2.76 1 83.81 172 THR B O 1
ATOM 3048 N N . PRO B 1 173 ? -13.5 17.906 3.902 1 85.94 173 PRO B N 1
ATOM 3049 C CA . PRO B 1 173 ? -14.375 18.109 2.74 1 85.94 173 PRO B CA 1
ATOM 3050 C C . PRO B 1 173 ? -14.406 19.547 2.26 1 85.94 173 PRO B C 1
ATOM 3052 O O . PRO B 1 173 ? -14.414 19.812 1.053 1 85.94 173 PRO B O 1
ATOM 3055 N N . GLU B 1 174 ? -14.383 20.406 3.219 1 90 174 GLU B N 1
ATOM 3056 C CA . GLU B 1 174 ? -14.391 21.828 2.879 1 90 174 GLU B CA 1
ATOM 3057 C C . GLU B 1 174 ? -13.125 22.219 2.121 1 90 174 GLU B C 1
ATOM 3059 O O . GLU B 1 174 ? -13.188 22.938 1.125 1 90 174 GLU B O 1
ATOM 3064 N N . THR B 1 175 ? -12.047 21.797 2.521 1 91.25 175 THR B N 1
ATOM 3065 C CA . THR B 1 175 ? -10.773 22.109 1.886 1 91.25 175 THR B CA 1
ATOM 3066 C C . THR B 1 175 ? -10.703 21.516 0.485 1 91.25 175 THR B C 1
ATOM 3068 O O . THR B 1 175 ? -10.203 22.156 -0.445 1 91.25 175 THR B O 1
ATOM 3071 N N . LEU B 1 176 ? -11.164 20.266 0.346 1 90.81 176 LEU B N 1
ATOM 3072 C CA . LEU B 1 176 ? -11.211 19.641 -0.971 1 90.81 176 LEU B CA 1
ATOM 3073 C C . LEU B 1 176 ? -12.07 20.469 -1.932 1 90.81 176 LEU B C 1
ATOM 3075 O O . LEU B 1 176 ? -11.672 20.703 -3.076 1 90.81 176 LEU B O 1
ATOM 3079 N N . SER B 1 177 ? -13.219 20.844 -1.427 1 88.25 177 SER B N 1
ATOM 3080 C CA . SER B 1 177 ? -14.125 21.625 -2.254 1 88.25 177 SER B CA 1
ATOM 3081 C C . SER B 1 177 ? -13.477 22.938 -2.689 1 88.25 177 SER B C 1
ATOM 3083 O O . SER B 1 177 ? -13.602 23.344 -3.85 1 88.25 177 SER B O 1
ATOM 3085 N N . ARG B 1 178 ? -12.812 23.531 -1.795 1 92.25 178 ARG B N 1
ATOM 3086 C CA . ARG B 1 178 ? -12.133 24.781 -2.107 1 92.25 178 ARG B CA 1
ATOM 3087 C C . ARG B 1 178 ? -11.023 24.562 -3.125 1 92.25 178 ARG B C 1
ATOM 3089 O O . ARG B 1 178 ? -10.812 25.391 -4.016 1 92.25 178 ARG B O 1
ATOM 3096 N N . ALA B 1 179 ? -10.328 23.547 -2.93 1 92.12 179 ALA B N 1
ATOM 3097 C CA . ALA B 1 179 ? -9.258 23.203 -3.865 1 92.12 179 ALA B CA 1
ATOM 3098 C C . ALA B 1 179 ? -9.805 22.969 -5.27 1 92.12 179 ALA B C 1
ATOM 3100 O O . ALA B 1 179 ? -9.242 23.453 -6.254 1 92.12 179 ALA B O 1
ATOM 3101 N N . LEU B 1 180 ? -10.867 22.281 -5.332 1 89.31 180 LEU B N 1
ATOM 3102 C CA . LEU B 1 180 ? -11.5 22.016 -6.621 1 89.31 180 LEU B CA 1
ATOM 3103 C C . LEU B 1 180 ? -11.969 23.312 -7.27 1 89.31 180 LEU B C 1
ATOM 3105 O O . LEU B 1 180 ? -11.812 23.5 -8.477 1 89.31 180 LEU B O 1
ATOM 3109 N N . THR B 1 181 ? -12.562 24.141 -6.477 1 90.19 181 THR B N 1
ATOM 3110 C CA . THR B 1 181 ? -13.031 25.422 -6.977 1 90.19 181 THR B CA 1
ATOM 3111 C C . THR B 1 181 ? -11.867 26.25 -7.516 1 90.19 181 THR B C 1
ATOM 3113 O O . THR B 1 181 ? -11.977 26.875 -8.57 1 90.19 181 THR B O 1
ATOM 3116 N N . ARG B 1 182 ? -10.859 26.25 -6.801 1 91.81 182 ARG B N 1
ATOM 3117 C CA . ARG B 1 182 ? -9.68 26.984 -7.238 1 91.81 182 ARG B CA 1
ATOM 3118 C C . ARG B 1 182 ? -9.164 26.438 -8.57 1 91.81 182 ARG B C 1
ATOM 3120 O O . ARG B 1 182 ? -8.859 27.219 -9.484 1 91.81 182 ARG B O 1
ATOM 3127 N N . LEU B 1 183 ? -9.039 25.188 -8.656 1 88.69 183 LEU B N 1
ATOM 3128 C CA . LEU B 1 183 ? -8.562 24.562 -9.883 1 88.69 183 LEU B CA 1
ATOM 3129 C C . LEU B 1 183 ? -9.5 24.875 -11.047 1 88.69 183 LEU B C 1
ATOM 3131 O O . LEU B 1 183 ? -9.047 25.062 -12.18 1 88.69 183 LEU B O 1
ATOM 3135 N N . GLU B 1 184 ? -10.719 24.891 -10.766 1 87.25 184 GLU B N 1
ATOM 3136 C CA . GLU B 1 184 ? -11.711 25.234 -11.781 1 87.25 184 GLU B CA 1
ATOM 3137 C C . GLU B 1 184 ? -11.57 26.688 -12.219 1 87.25 184 GLU B C 1
ATOM 3139 O O . GLU B 1 184 ? -11.602 26.984 -13.414 1 87.25 184 GLU B O 1
ATOM 3144 N N . ARG B 1 185 ? -11.445 27.516 -11.32 1 89.56 185 ARG B N 1
ATOM 3145 C CA . ARG B 1 185 ? -11.281 28.938 -11.594 1 89.56 185 ARG B CA 1
ATOM 3146 C C . ARG B 1 185 ? -10.031 29.203 -12.43 1 89.56 185 ARG B C 1
ATOM 3148 O O . ARG B 1 185 ? -10.023 30.078 -13.297 1 89.56 185 ARG B O 1
ATOM 3155 N N . GLU B 1 186 ? -9.062 28.453 -12.203 1 88.06 186 GLU B N 1
ATOM 3156 C CA . GLU B 1 186 ? -7.801 28.594 -12.922 1 88.06 186 GLU B CA 1
ATOM 3157 C C . GLU B 1 186 ? -7.855 27.906 -14.281 1 88.06 186 GLU B C 1
ATOM 3159 O O . GLU B 1 186 ? -6.895 27.953 -15.055 1 88.06 186 GLU B O 1
ATOM 3164 N N . GLY B 1 187 ? -8.953 27.266 -14.508 1 84.38 187 GLY B N 1
ATOM 3165 C CA . GLY B 1 187 ? -9.164 26.641 -15.797 1 84.38 187 GLY B CA 1
ATOM 3166 C C . GLY B 1 187 ? -8.453 25.312 -15.938 1 84.38 187 GLY B C 1
ATOM 3167 O O . GLY B 1 187 ? -8.297 24.797 -17.047 1 84.38 187 GLY B O 1
ATOM 3168 N N . ILE B 1 188 ? -8.039 24.781 -14.906 1 82.19 188 ILE B N 1
ATOM 3169 C CA . ILE B 1 188 ? -7.281 23.531 -14.922 1 82.19 188 ILE B CA 1
ATOM 3170 C C . ILE B 1 188 ? -8.242 22.344 -15 1 82.19 188 ILE B C 1
ATOM 3172 O O . ILE B 1 188 ? -7.934 21.328 -15.625 1 82.19 188 ILE B O 1
ATOM 3176 N N . ILE B 1 189 ? -9.406 22.547 -14.328 1 82.44 189 ILE B N 1
ATOM 3177 C CA . ILE B 1 189 ? -10.398 21.484 -14.375 1 82.44 189 ILE B CA 1
ATOM 3178 C C . ILE B 1 189 ? -11.781 22.078 -14.656 1 82.44 189 ILE B C 1
ATOM 3180 O O . ILE B 1 189 ? -11.977 23.297 -14.539 1 82.44 189 ILE B O 1
ATOM 3184 N N . THR B 1 190 ? -12.617 21.297 -15.133 1 81.94 190 THR B N 1
ATOM 3185 C CA . THR B 1 190 ? -14.039 21.609 -15.242 1 81.94 190 THR B CA 1
ATOM 3186 C C . THR B 1 190 ? -14.883 20.594 -14.477 1 81.94 190 THR B C 1
ATOM 3188 O O . THR B 1 190 ? -14.625 19.391 -14.547 1 81.94 190 THR B O 1
ATOM 3191 N N . ARG B 1 191 ? -15.711 21.109 -13.625 1 78.94 191 ARG B N 1
ATOM 3192 C CA . ARG B 1 191 ? -16.469 20.219 -12.758 1 78.94 191 ARG B CA 1
ATOM 3193 C C . ARG B 1 191 ? -17.938 20.172 -13.141 1 78.94 191 ARG B C 1
ATOM 3195 O O . ARG B 1 191 ? -18.516 21.219 -13.477 1 78.94 191 ARG B O 1
ATOM 3202 N N . THR B 1 192 ? -18.406 18.938 -13.383 1 70.5 192 THR B N 1
ATOM 3203 C CA . THR B 1 192 ? -19.844 18.703 -13.453 1 70.5 192 THR B CA 1
ATOM 3204 C C . THR B 1 192 ? -20.312 17.828 -12.289 1 70.5 192 THR B C 1
ATOM 3206 O O . THR B 1 192 ? -19.484 17.328 -11.531 1 70.5 192 THR B O 1
ATOM 3209 N N . ARG B 1 193 ? -21.531 17.625 -11.992 1 60.69 193 ARG B N 1
ATOM 3210 C CA . ARG B 1 193 ? -22.125 17 -10.812 1 60.69 193 ARG B CA 1
ATOM 3211 C C . ARG B 1 193 ? -21.234 15.852 -10.312 1 60.69 193 ARG B C 1
ATOM 3213 O O . ARG B 1 193 ? -20.953 15.758 -9.117 1 60.69 193 ARG B O 1
ATOM 3220 N N . LEU B 1 194 ? -20.859 14.852 -11.07 1 60.84 194 LEU B N 1
ATOM 3221 C CA . LEU B 1 194 ? -20.172 13.68 -10.539 1 60.84 194 LEU B CA 1
ATOM 3222 C C . LEU B 1 194 ? -18.859 13.453 -11.273 1 60.84 194 LEU B C 1
ATOM 3224 O O . LEU B 1 194 ? -18.188 12.438 -11.062 1 60.84 194 LEU B O 1
ATOM 3228 N N . GLN B 1 195 ? -18.531 14.484 -12.164 1 69.38 195 GLN B N 1
ATOM 3229 C CA . GLN B 1 195 ? -17.375 14.234 -13.008 1 69.38 195 GLN B CA 1
ATOM 3230 C C . GLN B 1 195 ? -16.438 15.43 -13.023 1 69.38 195 GLN B C 1
ATOM 3232 O O . GLN B 1 195 ? -16.875 16.578 -12.922 1 69.38 195 GLN B O 1
ATOM 3237 N N . ILE B 1 196 ? -15.141 15.18 -12.984 1 66.12 196 ILE B N 1
ATOM 3238 C CA . ILE B 1 196 ? -14.117 16.219 -13.133 1 66.12 196 ILE B CA 1
ATOM 3239 C C . ILE B 1 196 ? -13.32 15.969 -14.414 1 66.12 196 ILE B C 1
ATOM 3241 O O . ILE B 1 196 ? -12.844 14.852 -14.648 1 66.12 196 ILE B O 1
ATOM 3245 N N . LYS B 1 197 ? -13.352 16.859 -15.297 1 64.31 197 LYS B N 1
ATOM 3246 C CA . LYS B 1 197 ? -12.547 16.781 -16.516 1 64.31 197 LYS B CA 1
ATOM 3247 C C . LYS B 1 197 ? -11.25 17.562 -16.375 1 64.31 197 LYS B C 1
ATOM 3249 O O . LYS B 1 197 ? -11.258 18.703 -15.922 1 64.31 197 LYS B O 1
ATOM 3254 N N . LEU B 1 198 ? -10.039 16.891 -16.484 1 56.47 198 LEU B N 1
ATOM 3255 C CA . LEU B 1 198 ? -8.758 17.578 -16.516 1 56.47 198 LEU B CA 1
ATOM 3256 C C . LEU B 1 198 ? -8.555 18.297 -17.859 1 56.47 198 LEU B C 1
ATOM 3258 O O . LEU B 1 198 ? -8.758 17.703 -18.922 1 56.47 198 LEU B O 1
ATOM 3262 N N . GLN B 1 199 ? -8.422 19.703 -17.906 1 50.5 199 GLN B N 1
ATOM 3263 C CA . GLN B 1 199 ? -8.266 20.484 -19.141 1 50.5 199 GLN B CA 1
ATOM 3264 C C . GLN B 1 199 ? -6.852 20.359 -19.688 1 50.5 199 GLN B C 1
ATOM 3266 O O . GLN B 1 199 ? -5.887 20.25 -18.938 1 50.5 199 GLN B O 1
ATOM 3271 N N . ASN B 1 200 ? -6.656 19.688 -20.781 1 45.81 200 ASN B N 1
ATOM 3272 C CA . ASN B 1 200 ? -5.434 19.734 -21.578 1 45.81 200 ASN B CA 1
ATOM 3273 C C . ASN B 1 200 ? -4.938 21.172 -21.766 1 45.81 200 ASN B C 1
ATOM 3275 O O . ASN B 1 200 ? -5.648 22.016 -22.297 1 45.81 200 ASN B O 1
ATOM 3279 N N . LEU B 1 201 ? -4.25 21.922 -20.891 1 39.25 201 LEU B N 1
ATOM 3280 C CA . LEU B 1 201 ? -3.693 23.172 -21.359 1 39.25 201 LEU B CA 1
ATOM 3281 C C . LEU B 1 201 ? -2.936 22.969 -22.672 1 39.25 201 LEU B C 1
ATOM 3283 O O . LEU B 1 201 ? -2.012 22.156 -22.734 1 39.25 201 LEU B O 1
ATOM 3287 N N . SER B 1 202 ? -3.467 23.109 -23.797 1 31.98 202 SER B N 1
ATOM 3288 C CA . SER B 1 202 ? -2.779 23.391 -25.047 1 31.98 202 SER B CA 1
ATOM 3289 C C . SER B 1 202 ? -1.585 24.312 -24.828 1 31.98 202 SER B C 1
ATOM 3291 O O . SER B 1 202 ? -1.554 25.078 -23.859 1 31.98 202 SER B O 1
ATOM 3293 N N . ALA B 1 203 ? -0.495 24.125 -25.797 1 31.5 203 ALA B N 1
ATOM 3294 C CA . ALA B 1 203 ? 0.537 25.016 -26.328 1 31.5 203 ALA B CA 1
ATOM 3295 C C . ALA B 1 203 ? 0.014 26.438 -26.484 1 31.5 203 ALA B C 1
ATOM 3297 O O . ALA B 1 203 ? -0.9 26.703 -27.266 1 31.5 203 ALA B O 1
ATOM 3298 N N . ALA B 1 204 ? 0.108 27.422 -25.562 1 23.27 204 ALA B N 1
ATOM 3299 C CA . ALA B 1 204 ? 0.585 28.625 -26.234 1 23.27 204 ALA B CA 1
ATOM 3300 C C . ALA B 1 204 ? 1.869 28.344 -27.016 1 23.27 204 ALA B C 1
ATOM 3302 O O . ALA B 1 204 ? 2.752 27.641 -26.531 1 23.27 204 ALA B O 1
#

Solvent-accessible surface area (backbone atoms only — not comparable to full-atom values): 21595 Å² total; per-residue (Å²): 122,54,85,82,36,56,85,76,43,56,73,86,49,42,78,64,46,46,76,45,78,35,49,57,68,34,64,81,47,50,53,64,37,74,29,55,40,25,35,28,28,66,38,48,34,32,35,32,37,29,70,44,95,80,65,47,75,46,74,50,65,69,43,36,59,66,35,74,42,54,62,54,16,70,77,34,68,39,29,89,36,21,34,30,19,69,34,63,25,30,32,38,39,43,41,28,67,65,49,53,52,51,38,58,76,28,52,68,56,34,50,40,52,45,48,48,48,41,49,50,39,52,52,48,53,50,46,52,46,40,61,70,43,78,54,59,44,57,28,50,49,50,50,51,53,51,52,15,58,75,64,72,31,54,59,35,65,62,92,60,59,64,56,59,53,12,53,66,59,75,38,49,48,67,54,44,52,49,25,52,48,49,38,34,73,71,56,46,32,46,78,51,100,63,34,40,32,57,50,78,73,69,86,126,123,55,85,82,37,54,85,76,42,57,75,86,51,42,78,64,46,48,74,46,77,35,49,59,68,34,64,79,48,51,53,65,37,75,29,56,41,24,33,28,27,65,38,47,33,31,35,31,37,31,71,43,96,78,63,46,76,46,75,49,66,69,41,36,61,66,35,72,43,54,63,53,16,70,77,33,68,41,29,89,38,21,33,31,18,68,33,63,23,31,32,39,41,43,42,28,67,66,49,53,51,49,36,59,76,27,51,69,55,34,51,39,52,47,48,47,49,42,51,50,41,52,53,48,52,50,45,53,45,40,60,71,42,78,52,59,44,58,28,51,50,50,51,50,53,50,53,16,58,75,64,71,31,53,60,35,67,62,91,61,60,64,57,59,52,13,53,66,60,72,38,49,50,69,54,44,53,50,24,51,50,50,37,33,75,71,57,46,31,47,78,50,98,63,36,40,34,56,49,78,75,71,84,126

Radius of gyration: 21.85 Å; Cα contacts (8 Å, |Δi|>4): 748; chains: 2; bounding box: 51×54×65 Å

InterPro domains:
  IPR000595 Cyclic nucleotide-binding domain [PF00027] (20-105)
  IPR000595 Cyclic nucleotide-binding domain [PS50042] (12-82)
  IPR000595 Cyclic nucleotide-binding domain [SM00100] (1-118)
  IPR000595 Cyclic nucleotide-binding domain [cd00038] (6-114)
  IPR012318 Crp-type HTH domain [PF13545] (138-202)
  IPR012318 Crp-type HTH domain [PS51063] (134-202)
  IPR012318 Crp-type HTH domain [SM00419] (152-200)
  IPR014710 RmlC-like jelly roll fold [G3DSA:2.60.120.10] (11-203)
  IPR018490 Cyclic nucleotide-binding domain superfamily [SSF51206] (10-127)
  IPR036390 Winged helix DNA-binding domain superfamily [SSF46785] (134-201)
  IPR050397 Global Transcriptional Regulators in Environmental Response [PTHR24567] (17-195)

Foldseek 3Di:
DQPLDLVPDDPLQSVVKDKDKDAAFGWPDAFFAFLFWKKAWQAAKKWWWAADPVGDTDTDDIHGHRDIGPPVSLPDGTGHTIIGTNHTTMMMTGTNPSVVVCLVVDVVNVVVVVVVVVVVVVVVVLLVVLQVDDQLLVSLLSVLVVQCVVVVHQKHFDPDDCCVVCVSNVHHSVSNVVSLVVCVVVVQWDDDDGMIGGDPPDDD/DQPLDLVPDDPLQSVVKDKDKDAAFGWPDAFFAFLFWKKAWQAAWKWWWAQDPVGDTDTDDIHGHRDIGQPVSLPDGTGHTIIGTNHTTMMMTGTNPSVVVCLVVDVVNVVVVVVVVVVVVVVVVLLVVLQVDDQLLVSLLSVLVVQCVVVVHQKHFDPDDCCVVCVSNVHHSVSNVVSLVVCVVVVQWDDDDGMIGGDPPDDD

Organism: NCBI:txid2019572

Sequence (408 aa):
MNLQSPESLPPELRHVIIHRELEPKESLFQQGDEAKAFYVVETGRLKLVRYTSDGKEVTFPIARRGEMIAEIALFSDTYPYAVIAEVASRVIIYPKQPILTALRHNSELAEDFMAMLVQKIHDLKIRLELRDIRAAHERVLRYLQYMAQLSEQTTITFDRPLKDIAVDLGLTPETLSRALTRLEREGIITRTRLQIKLQNLSAAMNLQSPESLPPELRHVIIHRELEPKESLFQQGDEAKAFYVVETGRLKLVRYTSDGKEVTFPIARRGEMIAEIALFSDTYPYAVIAEVASRVIIYPKQPILTALRHNSELAEDFMAMLVQKIHDLKIRLELRDIRAAHERVLRYLQYMAQLSEQTTITFDRPLKDIAVDLGLTPETLSRALTRLEREGIITRTRLQIKLQNLSAA